Protein AF-0000000087010002 (afdb_homodimer)

Radius of gyration: 26.04 Å; Cα contacts (8 Å, |Δi|>4): 1643; chains: 2; bounding box: 54×81×67 Å

Solvent-accessible surface area (backbone atoms only — not comparable to full-atom values): 34051 Å² total; per-residue (Å²): 48,42,34,40,26,39,31,33,52,44,54,30,24,89,83,47,77,67,59,39,25,55,44,52,40,49,46,36,49,40,54,35,44,37,52,35,36,74,75,21,38,34,29,42,30,34,25,44,39,73,59,39,64,28,25,48,42,62,51,22,55,50,15,16,34,47,42,52,45,88,70,41,24,42,34,30,68,27,41,39,34,47,67,52,52,33,60,63,48,27,23,34,49,22,46,40,25,34,58,46,69,67,28,42,37,46,18,30,30,53,62,73,62,34,35,38,49,66,48,33,45,62,64,72,42,80,53,89,43,94,83,27,53,59,39,12,52,54,36,48,53,50,21,54,42,40,52,71,59,44,56,65,37,32,25,17,54,58,89,53,23,40,67,73,83,58,60,60,62,40,73,32,32,69,27,50,77,29,90,67,51,61,72,31,30,26,36,47,25,47,43,56,66,51,28,31,48,31,23,62,71,58,35,21,40,30,44,44,64,36,31,61,66,67,82,79,65,51,50,36,55,52,44,30,50,31,51,49,48,18,53,52,34,28,62,72,61,59,68,94,68,85,76,54,34,33,38,57,44,35,68,42,57,32,84,49,72,65,38,39,73,74,37,52,81,59,44,42,92,51,60,42,79,43,78,44,79,89,73,38,43,24,26,32,64,40,32,46,36,38,42,38,72,58,42,44,54,54,51,68,66,28,50,26,51,62,69,19,43,28,42,27,32,48,49,70,59,61,67,37,44,69,55,52,47,48,47,51,48,46,33,57,73,60,30,36,57,83,50,54,43,53,44,33,89,77,103,48,42,31,39,27,40,31,34,52,44,53,30,24,87,81,47,76,66,60,39,25,55,43,53,39,51,47,35,49,40,53,34,45,36,52,35,36,74,76,20,38,34,30,40,29,33,26,45,38,73,60,38,64,28,24,46,42,62,50,23,55,50,14,18,34,47,42,51,45,88,69,41,24,42,34,30,68,28,40,38,35,47,68,54,52,33,60,61,48,29,22,34,50,21,45,40,24,34,58,46,70,67,29,44,39,46,19,28,28,53,61,71,62,34,35,38,50,67,47,34,45,62,65,73,41,80,54,88,42,94,83,26,54,58,39,10,51,53,35,48,54,51,21,53,42,41,52,72,58,46,58,64,36,32,26,18,54,60,87,50,24,39,67,74,84,58,61,60,62,38,73,32,32,68,29,49,78,28,89,66,51,59,74,31,30,27,35,46,25,46,42,56,66,51,28,29,48,31,22,62,72,57,34,20,41,30,43,45,62,36,34,58,68,63,80,80,66,52,49,36,54,50,47,30,51,32,49,51,48,18,52,52,34,28,63,72,62,61,67,94,70,85,77,53,34,33,40,59,43,37,68,42,57,31,85,48,72,65,38,40,73,72,39,52,81,58,43,43,92,51,60,41,79,44,77,44,80,90,73,37,43,24,26,32,64,40,32,46,36,38,39,39,72,58,42,44,54,54,50,69,66,27,50,25,51,62,70,19,43,26,42,28,31,48,49,70,60,61,68,38,42,70,55,50,46,48,44,52,50,45,32,57,73,60,30,36,56,84,49,54,43,53,44,35,89,76,102

Secondary structure (DSSP, 8-state):
--EEEEEE----BSSSSSS-BHHHHHHHHHHHHHHHHHHT--EEEE---TTSSS---HHHHHHHHHHH-SS-EEEES-EEGGG--HHHHHHHHHHHHHHTTS-EEEEEES----SBTTGGGGGT---SSTTSHHHHHHHHHHHHHHHTT-EEEEBPPGGG-SS--S-TT-EEE-S---TTGGGGEEEEESSHHHHHHHHHHT-EEEE-SEES--SS--HHHHHHHHHHHHHHHHHHHT-SS---EEEEEEEEE--SHHHHHHHTTT--SSPEEEEETTTEEEEEPPEEEE-HHHHHHHHHT-HHHHH-SEEEEEE-GGG-HHHHHHHHHHHHHHTGGGGT---GGG-/--EEEEEE----BSSSSSS-BHHHHHHHHHHHHHHHHHHT--EEEE---TTSSS---HHHHHHHHHHH-SS-EEEES-EEGGG--HHHHHHHHHHHHHHTTS-EEEEEES----SBTTGGGGGT---SSTTSHHHHHHHHHHHHHHHTT-EEEEBPPGGG-SS--S-TT-EEE-S---TTGGGGEEEEESSHHHHHHHHHHT-EEEE-SEES--SS--HHHHHHHHHHHHHHHHHHHT-SS---EEEEEEEEE--SHHHHHHHTTT--SSPEEEEETTTEEEEEPPEEEE-HHHHHHHHHT-HHHHH-SEEEEEE-GGG-HHHHHHHHHHHHHHTGGGGT---GGG-

pLDDT: mean 92.77, std 10.1, range [43.34, 98.94]

Organism: NCBI:txid2722751

Sequence (694 aa):
MKRFGFLSFGHHSIDGRDGLDAGEVLRSSVELAQAADEIGVNGAYFRVHHFAPQGASPMPLMGAIVGATKHIEVGTGVIDMRYENPLQLAEEAAALDLLSQGRLALGVSRGSPEPALRGWEAFGYGAKTENGADMAREKFELFLAAIRGYAFAEANSLDQQYPQMYKPGTPLPIFPHSPGLEQRVWWGSGTRLSAEQAAKDGVNLMSSTLVSEADGSSLGELQAEQIRVYRQAWQEAGHDWEPRVSVSRSVFPIVTGEDREMFGLLASDSDQIGLLEGATKTTFGRTYAAEPDVLIEQLKADPAIAAADTLMLTIPNQLGTDINTRILDNFAKHVAPALGWQANAEIMKRFGFLSFGHHSIDGRDGLDAGEVLRSSVELAQAADEIGVNGAYFRVHHFAPQGASPMPLMGAIVGATKHIEVGTGVIDMRYENPLQ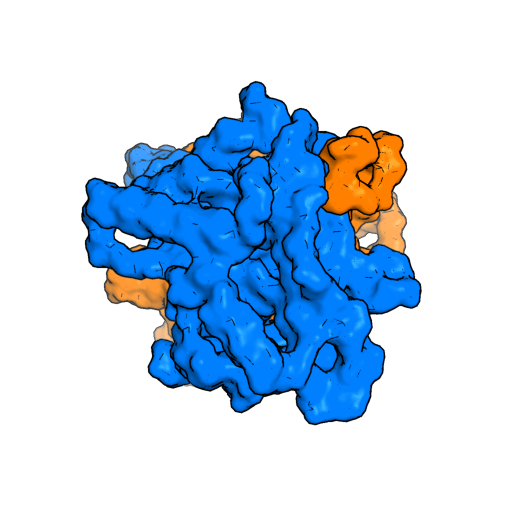LAEEAAALDLLSQGRLALGVSRGSPEPALRGWEAFGYGAKTENGADMAREKFELFLAAIRGYAFAEANSLDQQYPQMYKPGTPLPIFPHSPGLEQRVWWGSGTRLSAEQAAKDGVNLMSSTLVSEADGSSLGELQAEQIRVYRQAWQEAGHDWEPRVSVSRSVFPIVTGEDREMFGLLASDSDQIGLLEGATKTTFGRTYAAEPDVLIEQLKADPAIAAADTLMLTIPNQLGTDINTRILDNFAKHVAPALGWQANAEI

Foldseek 3Di:
DAAEAAEEFAAADPVCPAFHHNVQLLVLLLVLLALCLVLQHAAREYEAAPPHRTHHDCLVSLQSNLVRHQFHQYEYPAAALLQDQLQVVLQSLQVSCVSSVRSYQYEYENDFDHPDLSVSVVSVGDAPDRSRNVVSVVSVVVNLCQLVFFFDDFDDDQVPDVVRDDDGGHGHGDPDHHPPSQANYEYEDQELVVLLVCLLSNYAYEDDQKHLDDPPDAPLVRLLVSLVSNVVSNVVSPDPDDHFYEYEAAEFADDDPVSCVVCVPQFDDGWDWDAGDPGGIMTGHTHHYDHQVVVQVVLVPRNNSVSGPYYYHHDPSSVGSVVRSVRSSCCSPRHQVSSNYDGRVRD/DAAEAAEEFAAADPVCPPFHHNVQLLVLLLVLLALCLVLQHAEREYEAAPPHRTHHDCLVSLQSNLVRHQFHQYEYPAAALLQDQLQVVLQSLQVSCVSSVRSYQYEYENDFDHPDLSVSVVSVGDAPDRSRNVVSVVSVVVNLCQLVFFFDDFDDDQVPDVVRDDHGGHGHGDDDHHPPSQANYEYEDQELVVLLVCLLSNYAYEDDQKHLDDPPDAPLVRLLVSLVSNVVSNVVSPDPDDHFYEYEAAAFADDDPVSCVVCVPQFDDGWDWDAGDPGGIMTGHTHHYDHQVVVQVVQVPRNNSVSGPYYYHHDPSSVGSVVRSVRSSCCSPRHQVSSNYDGRVRD

InterPro domains:
  IPR011251 Luciferase-like domain [PF00296] (4-256)
  IPR036661 Luciferase-like domain superfamily [G3DSA:3.20.20.30] (3-345)
  IPR036661 Luciferase-like domain superfamily [SSF51679] (4-335)
  IPR050766 Bacterial Luciferase Oxidoreductase [PTHR30137] (2-343)

Structure (mmCIF, N/CA/C/O backbone):
data_AF-0000000087010002-model_v1
#
loop_
_entity.id
_entity.type
_entity.pdbx_description
1 polymer 'LLM class flavin-dependent oxidoreductase'
#
loop_
_atom_site.group_PDB
_atom_site.id
_atom_site.type_symbol
_atom_site.label_atom_id
_atom_site.label_alt_id
_atom_site.label_comp_id
_atom_site.label_asym_id
_atom_site.label_entity_id
_atom_site.label_seq_id
_atom_site.pdbx_PDB_ins_code
_atom_site.Cartn_x
_atom_site.Cartn_y
_atom_site.Cartn_z
_atom_site.occupancy
_atom_site.B_iso_or_equiv
_atom_site.auth_seq_id
_atom_site.auth_comp_id
_atom_site.auth_asym_id
_atom_site.auth_atom_id
_atom_site.pdbx_PDB_model_num
ATOM 1 N N . MET A 1 1 ? 10.266 -30.109 -1.727 1 83.12 1 MET A N 1
ATOM 2 C CA . MET A 1 1 ? 9.359 -29.031 -1.331 1 83.12 1 MET A CA 1
ATOM 3 C C . MET A 1 1 ? 9.461 -28.766 0.164 1 83.12 1 MET A C 1
ATOM 5 O O . MET A 1 1 ? 8.938 -29.516 0.98 1 83.12 1 MET A O 1
ATOM 9 N N . LYS A 1 2 ? 10.086 -27.766 0.595 1 89.75 2 LYS A N 1
ATOM 10 C CA . LYS A 1 2 ? 10.289 -27.453 2.008 1 89.75 2 LYS A CA 1
ATOM 11 C C . LYS A 1 2 ? 9.234 -26.484 2.523 1 89.75 2 LYS A C 1
ATOM 13 O O . LYS A 1 2 ? 8.977 -26.422 3.727 1 89.75 2 LYS A O 1
ATOM 18 N N . ARG A 1 3 ? 8.625 -25.812 1.59 1 97.38 3 ARG A N 1
ATOM 19 C CA . ARG A 1 3 ? 7.672 -24.766 1.946 1 97.38 3 ARG A CA 1
ATOM 20 C C . ARG A 1 3 ? 6.395 -24.891 1.12 1 97.38 3 ARG A C 1
ATOM 22 O O . ARG A 1 3 ? 6.438 -25.312 -0.037 1 97.38 3 ARG A O 1
ATOM 29 N N . PHE A 1 4 ? 5.27 -24.5 1.704 1 97.94 4 PHE A N 1
ATOM 30 C CA . PHE A 1 4 ? 4.09 -24.266 0.881 1 97.94 4 PHE A CA 1
ATOM 31 C C . PHE A 1 4 ? 3.33 -23.031 1.353 1 97.94 4 PHE A C 1
ATOM 33 O O . PHE A 1 4 ? 3.525 -22.562 2.477 1 97.94 4 PHE A O 1
ATOM 40 N N . GLY A 1 5 ? 2.609 -22.422 0.474 1 98.12 5 GLY A N 1
ATOM 41 C CA . GLY A 1 5 ? 1.726 -21.297 0.722 1 98.12 5 GLY A CA 1
ATOM 42 C C . GLY A 1 5 ? 0.471 -21.328 -0.131 1 98.12 5 GLY A C 1
ATOM 43 O O . GLY A 1 5 ? 0.245 -22.281 -0.883 1 98.12 5 GLY A O 1
ATOM 44 N N . PHE A 1 6 ? -0.382 -20.359 0.064 1 98.19 6 PHE A N 1
ATOM 45 C CA . PHE A 1 6 ? -1.559 -20.281 -0.794 1 98.19 6 PHE A CA 1
ATOM 46 C C . PHE A 1 6 ? -1.458 -19.094 -1.743 1 98.19 6 PHE A C 1
ATOM 48 O O . PHE A 1 6 ? -0.798 -18.109 -1.436 1 98.19 6 PHE A O 1
ATOM 55 N N . LEU A 1 7 ? -2.014 -19.266 -2.877 1 97.19 7 LEU A N 1
ATOM 56 C CA . LEU A 1 7 ? -2.143 -18.234 -3.895 1 97.19 7 LEU A CA 1
ATOM 57 C C . LEU A 1 7 ? -3.607 -17.906 -4.16 1 97.19 7 LEU A C 1
ATOM 59 O O . LEU A 1 7 ? -4.379 -18.781 -4.566 1 97.19 7 LEU A O 1
ATOM 63 N N . SER A 1 8 ? -3.969 -16.672 -3.871 1 96.56 8 SER A N 1
ATOM 64 C CA . SER A 1 8 ? -5.332 -16.188 -4.086 1 96.56 8 SER A CA 1
ATOM 65 C C . SER A 1 8 ? -5.406 -15.234 -5.273 1 96.56 8 SER A C 1
ATOM 67 O O . SER A 1 8 ? -4.598 -14.312 -5.383 1 96.56 8 SER A O 1
ATOM 69 N N . PHE A 1 9 ? -6.406 -15.461 -6.125 1 92.44 9 PHE A N 1
ATOM 70 C CA . PHE A 1 9 ? -6.582 -14.586 -7.281 1 92.44 9 PHE A CA 1
ATOM 71 C C . PHE A 1 9 ? -7.461 -13.391 -6.93 1 92.44 9 PHE A C 1
ATOM 73 O O . PHE A 1 9 ? -7.52 -12.414 -7.68 1 92.44 9 PHE A O 1
ATOM 80 N N . GLY A 1 10 ? -8.094 -13.461 -5.828 1 94.44 10 GLY A N 1
ATOM 81 C CA . GLY A 1 10 ? -8.883 -12.344 -5.344 1 94.44 10 GLY A CA 1
ATOM 82 C C . GLY A 1 10 ? -10.156 -12.125 -6.145 1 94.44 10 GLY A C 1
ATOM 83 O O . GLY A 1 10 ? -10.594 -10.984 -6.32 1 94.44 10 GLY A O 1
ATOM 84 N N . HIS A 1 11 ? -10.742 -13.203 -6.691 1 93.38 11 HIS A N 1
ATOM 85 C CA . HIS A 1 11 ? -12.016 -13.086 -7.395 1 93.38 11 HIS A CA 1
ATOM 86 C C . HIS A 1 11 ? -13.094 -12.5 -6.488 1 93.38 11 HIS A C 1
ATOM 88 O O . HIS A 1 11 ? -13.195 -12.875 -5.32 1 93.38 11 HIS A O 1
ATOM 94 N N . HIS A 1 12 ? -13.867 -11.516 -6.992 1 94 12 HIS A N 1
ATOM 95 C CA . HIS A 1 12 ? -14.984 -10.969 -6.234 1 94 12 HIS A CA 1
ATOM 96 C C . HIS A 1 12 ? -16.156 -10.625 -7.148 1 94 12 HIS A C 1
ATOM 98 O O . HIS A 1 12 ? -15.984 -10.461 -8.359 1 94 12 HIS A O 1
ATOM 104 N N . SER A 1 13 ? -17.312 -10.625 -6.543 1 91.5 13 SER A N 1
ATOM 105 C CA . SER A 1 13 ? -18.531 -10.266 -7.262 1 91.5 13 SER A CA 1
ATOM 106 C C . SER A 1 13 ? -18.656 -8.75 -7.402 1 91.5 13 SER A C 1
ATOM 108 O O . SER A 1 13 ? -18.344 -8.008 -6.473 1 91.5 13 SER A O 1
ATOM 110 N N . ILE A 1 14 ? -19.109 -8.281 -8.531 1 82.62 14 ILE A N 1
ATOM 111 C CA . ILE A 1 14 ? -19.266 -6.852 -8.766 1 82.62 14 ILE A CA 1
ATOM 112 C C . ILE A 1 14 ? -20.594 -6.383 -8.164 1 82.62 14 ILE A C 1
ATOM 114 O O . ILE A 1 14 ? -20.656 -5.309 -7.559 1 82.62 14 ILE A O 1
ATOM 118 N N . ASP A 1 15 ? -21.625 -7.168 -8.359 1 72.62 15 ASP A N 1
ATOM 119 C CA . ASP A 1 15 ? -22.953 -6.734 -7.934 1 72.62 15 ASP A CA 1
ATOM 120 C C . ASP A 1 15 ? -23.344 -7.387 -6.609 1 72.62 15 ASP A C 1
ATOM 122 O O . ASP A 1 15 ? -24.438 -7.133 -6.086 1 72.62 15 ASP A O 1
ATOM 126 N N . GLY A 1 16 ? -22.391 -8.023 -6.02 1 65.94 16 GLY A N 1
ATOM 127 C CA . GLY A 1 16 ? -22.625 -8.648 -4.73 1 65.94 16 GLY A CA 1
ATOM 128 C C . GLY A 1 16 ? -23.609 -9.805 -4.801 1 65.94 16 GLY A C 1
ATOM 129 O O . GLY A 1 16 ? -23.953 -10.398 -3.779 1 65.94 16 GLY A O 1
ATOM 130 N N . ARG A 1 17 ? -24.125 -10.148 -5.828 1 65.62 17 ARG A N 1
ATOM 131 C CA . ARG A 1 17 ? -25.203 -11.125 -5.891 1 65.62 17 ARG A CA 1
ATOM 132 C C . ARG A 1 17 ? -24.656 -12.547 -5.824 1 65.62 17 ARG A C 1
ATOM 134 O O . ARG A 1 17 ? -25.234 -13.414 -5.168 1 65.62 17 ARG A O 1
ATOM 141 N N . ASP A 1 18 ? -23.547 -12.68 -6.453 1 78.44 18 ASP A N 1
ATOM 142 C CA . ASP A 1 18 ? -23.031 -14.047 -6.496 1 78.44 18 ASP A CA 1
ATOM 143 C C . ASP A 1 18 ? -21.641 -14.141 -5.879 1 78.44 18 ASP A C 1
ATOM 145 O O . ASP A 1 18 ? -20.656 -13.797 -6.523 1 78.44 18 ASP A O 1
ATOM 149 N N . GLY A 1 19 ? -21.672 -14.484 -4.492 1 87.75 19 GLY A N 1
ATOM 150 C CA . GLY A 1 19 ? -20.406 -14.695 -3.822 1 87.75 19 GLY A CA 1
ATOM 151 C C . GLY A 1 19 ? -19.953 -13.5 -3.008 1 87.75 19 GLY A C 1
ATOM 152 O O . GLY A 1 19 ? -20.734 -12.586 -2.744 1 87.75 19 GLY A O 1
ATOM 153 N N . LEU A 1 20 ? -18.688 -13.492 -2.668 1 93.88 20 LEU A N 1
ATOM 154 C CA . LEU A 1 20 ? -18.109 -12.422 -1.854 1 93.88 20 LEU A CA 1
ATOM 155 C C . LEU A 1 20 ? -17.828 -11.188 -2.699 1 93.88 20 LEU A C 1
ATOM 157 O O . LEU A 1 20 ? -17.344 -11.297 -3.822 1 93.88 20 LEU A O 1
ATOM 161 N N . ASP A 1 21 ? -18.234 -10.008 -2.248 1 95.38 21 ASP A N 1
ATOM 162 C CA . ASP A 1 21 ? -17.875 -8.773 -2.928 1 95.38 21 ASP A CA 1
ATOM 163 C C . ASP A 1 21 ? -16.422 -8.391 -2.65 1 95.38 21 ASP A C 1
ATOM 165 O O . ASP A 1 21 ? -15.703 -9.117 -1.954 1 95.38 21 ASP A O 1
ATOM 169 N N . ALA A 1 22 ? -15.977 -7.301 -3.225 1 96.38 22 ALA A N 1
ATOM 170 C CA . ALA A 1 22 ? -14.562 -6.922 -3.156 1 96.38 22 ALA A CA 1
ATOM 171 C C . ALA A 1 22 ? -14.125 -6.711 -1.71 1 96.38 22 ALA A C 1
ATOM 173 O O . ALA A 1 22 ? -13.055 -7.172 -1.308 1 96.38 22 ALA A O 1
ATOM 174 N N . GLY A 1 23 ? -14.914 -5.945 -0.913 1 97 23 GLY A N 1
ATOM 175 C CA . GLY A 1 23 ? -14.594 -5.723 0.487 1 97 23 GLY A CA 1
ATOM 176 C C . GLY A 1 23 ? -14.5 -7.008 1.289 1 97 23 GLY A C 1
ATOM 177 O O . GLY A 1 23 ? -13.57 -7.188 2.08 1 97 23 GLY A O 1
ATOM 178 N N . GLU A 1 24 ? -15.43 -7.883 1.101 1 96.88 24 GLU A N 1
ATOM 179 C CA . GLU A 1 24 ? -15.438 -9.172 1.784 1 96.88 24 GLU A CA 1
ATOM 180 C C . GLU A 1 24 ? -14.219 -10.008 1.405 1 96.88 24 GLU A C 1
ATOM 182 O O . GLU A 1 24 ? -13.617 -10.664 2.258 1 96.88 24 GLU A O 1
ATOM 187 N N . VAL A 1 25 ? -13.891 -10 0.123 1 97.06 25 VAL A N 1
ATOM 188 C CA . VAL A 1 25 ? -12.742 -10.766 -0.347 1 97.06 25 VAL A CA 1
ATOM 189 C C . VAL A 1 25 ? -11.469 -10.242 0.313 1 97.06 25 VAL A C 1
ATOM 191 O O . VAL A 1 25 ? -10.625 -11.031 0.753 1 97.06 25 VAL A O 1
ATOM 194 N N . LEU A 1 26 ? -11.305 -8.969 0.374 1 98.12 26 LEU A N 1
ATOM 195 C CA . LEU A 1 26 ? -10.133 -8.375 1.004 1 98.12 26 LEU A CA 1
ATOM 196 C C . LEU A 1 26 ? -10.047 -8.766 2.475 1 98.12 26 LEU A C 1
ATOM 198 O O . LEU A 1 26 ? -9 -9.219 2.941 1 98.12 26 LEU A O 1
ATOM 202 N N . ARG A 1 27 ? -11.094 -8.633 3.191 1 98.12 27 ARG A N 1
ATOM 203 C CA . ARG A 1 27 ? -11.102 -8.961 4.613 1 98.12 27 ARG A CA 1
ATOM 204 C C . ARG A 1 27 ? -10.914 -10.461 4.828 1 98.12 27 ARG A C 1
ATOM 206 O O . ARG A 1 27 ? -10.203 -10.875 5.742 1 98.12 27 ARG A O 1
ATOM 213 N N . SER A 1 28 ? -11.547 -11.258 3.965 1 98.12 28 SER A N 1
ATOM 214 C CA . SER A 1 28 ? -11.375 -12.703 4.035 1 98.12 28 SER A CA 1
ATOM 215 C C . SER A 1 28 ? -9.922 -13.102 3.783 1 98.12 28 SER A C 1
ATOM 217 O O . SER A 1 28 ? -9.43 -14.07 4.355 1 98.12 28 SER A O 1
ATOM 219 N N . SER A 1 29 ? -9.266 -12.383 2.938 1 98.56 29 SER A N 1
ATOM 220 C CA . SER A 1 29 ? -7.859 -12.648 2.656 1 98.56 29 SER A CA 1
ATOM 221 C C . SER A 1 29 ? -7 -12.438 3.898 1 98.56 29 SER A C 1
ATOM 223 O O . SER A 1 29 ? -6.082 -13.211 4.164 1 98.56 29 SER A O 1
ATOM 225 N N . VAL A 1 30 ? -7.27 -11.383 4.629 1 98.69 30 VAL A N 1
ATOM 226 C CA . VAL A 1 30 ? -6.535 -11.117 5.863 1 98.69 30 VAL A CA 1
ATOM 227 C C . VAL A 1 30 ? -6.809 -12.227 6.879 1 98.69 30 VAL A C 1
ATOM 229 O O . VAL A 1 30 ? -5.883 -12.758 7.492 1 98.69 30 VAL A O 1
ATOM 232 N N . GLU A 1 31 ? -8.086 -12.617 7.035 1 98.69 31 GLU A N 1
ATOM 233 C CA . GLU A 1 31 ? -8.477 -13.672 7.965 1 98.69 31 GLU A CA 1
ATOM 234 C C . GLU A 1 31 ? -7.816 -15 7.602 1 98.69 31 GLU A C 1
ATOM 236 O O . GLU A 1 31 ? -7.352 -15.727 8.477 1 98.69 31 GLU A O 1
ATOM 241 N N . LEU A 1 32 ? -7.801 -15.258 6.324 1 98.81 32 LEU A N 1
ATOM 242 C CA . LEU A 1 32 ? -7.18 -16.5 5.867 1 98.81 32 LEU A CA 1
ATOM 243 C C . LEU A 1 32 ? -5.684 -16.5 6.164 1 98.81 32 LEU A C 1
ATOM 245 O O . LEU A 1 32 ? -5.125 -17.516 6.57 1 98.81 32 LEU A O 1
ATOM 249 N N . ALA A 1 33 ? -5.051 -15.391 5.914 1 98.81 33 ALA A N 1
ATOM 250 C CA . ALA A 1 33 ? -3.621 -15.289 6.199 1 98.81 33 ALA A CA 1
ATOM 251 C C . ALA A 1 33 ? -3.342 -15.5 7.684 1 98.81 33 ALA A C 1
ATOM 253 O O . ALA A 1 33 ? -2.346 -16.125 8.055 1 98.81 33 ALA A O 1
ATOM 254 N N . GLN A 1 34 ? -4.188 -14.961 8.562 1 98.5 34 GLN A N 1
ATOM 255 C CA . GLN A 1 34 ? -4.051 -15.172 10 1 98.5 34 GLN A CA 1
ATOM 256 C C . GLN A 1 34 ? -4.16 -16.656 10.352 1 98.5 34 GLN A C 1
ATOM 258 O O . GLN A 1 34 ? -3.344 -17.188 11.109 1 98.5 34 GLN A O 1
ATOM 263 N N . ALA A 1 35 ? -5.188 -17.281 9.797 1 98.69 35 ALA A N 1
ATOM 264 C CA . ALA A 1 35 ? -5.387 -18.703 10.047 1 98.69 35 ALA A CA 1
ATOM 265 C C . ALA A 1 35 ? -4.199 -19.516 9.531 1 98.69 35 ALA A C 1
ATOM 267 O O . ALA A 1 35 ? -3.727 -20.438 10.211 1 98.69 35 ALA A O 1
ATOM 268 N N . ALA A 1 36 ? -3.756 -19.172 8.344 1 98.81 36 ALA A N 1
ATOM 269 C CA . ALA A 1 36 ? -2.611 -19.859 7.746 1 98.81 36 ALA A CA 1
ATOM 270 C C . ALA A 1 36 ? -1.358 -19.672 8.602 1 98.81 36 ALA A C 1
ATOM 272 O O . ALA A 1 36 ? -0.583 -20.625 8.773 1 98.81 36 ALA A O 1
ATOM 273 N N . ASP A 1 37 ? -1.166 -18.516 9.07 1 98.38 37 ASP A N 1
ATOM 274 C CA . ASP A 1 37 ? -0.037 -18.219 9.945 1 98.38 37 ASP A CA 1
ATOM 275 C C . ASP A 1 37 ? -0.065 -19.109 11.188 1 98.38 37 ASP A C 1
ATOM 277 O O . ASP A 1 37 ? 0.969 -19.641 11.602 1 98.38 37 ASP A O 1
ATOM 281 N N . GLU A 1 38 ? -1.224 -19.312 11.781 1 97.62 38 GLU A N 1
ATOM 282 C CA . GLU A 1 38 ? -1.403 -20.141 12.969 1 97.62 38 GLU A CA 1
ATOM 283 C C . GLU A 1 38 ? -1.149 -21.625 12.664 1 97.62 38 GLU A C 1
ATOM 285 O O . GLU A 1 38 ? -0.605 -22.344 13.492 1 97.62 38 GLU A O 1
ATOM 290 N N . ILE A 1 39 ? -1.481 -22.047 11.445 1 98 39 ILE A N 1
ATOM 291 C CA . ILE A 1 39 ? -1.29 -23.422 11.016 1 98 39 ILE A CA 1
ATOM 292 C C . ILE A 1 39 ? 0.198 -23.703 10.797 1 98 39 ILE A C 1
ATOM 294 O O . ILE A 1 39 ? 0.651 -24.844 10.93 1 98 39 ILE A O 1
ATOM 298 N N . GLY A 1 40 ? 0.913 -22.656 10.453 1 98 40 GLY A N 1
ATOM 299 C CA . GLY A 1 40 ? 2.324 -22.781 10.133 1 98 40 GLY A CA 1
ATOM 300 C C . GLY A 1 40 ? 2.609 -22.703 8.648 1 98 40 GLY A C 1
ATOM 301 O O . GLY A 1 40 ? 3.721 -23 8.203 1 98 40 GLY A O 1
ATOM 302 N N . VAL A 1 41 ? 1.616 -22.344 7.848 1 98.56 41 VAL A N 1
ATOM 303 C CA . VAL A 1 41 ? 1.799 -22.172 6.41 1 98.56 41 VAL A CA 1
ATOM 304 C C . VAL A 1 41 ? 2.9 -21.156 6.141 1 98.56 41 VAL A C 1
ATOM 306 O O . VAL A 1 41 ? 3.014 -20.156 6.852 1 98.56 41 VAL A O 1
ATOM 309 N N . ASN A 1 42 ? 3.668 -21.359 5.129 1 98.5 42 ASN A N 1
ATOM 310 C CA . ASN A 1 42 ? 4.887 -20.594 4.938 1 98.5 42 ASN A CA 1
ATOM 311 C C . ASN A 1 42 ? 4.605 -19.266 4.223 1 98.5 42 ASN A C 1
ATOM 313 O O . ASN A 1 42 ? 5.332 -18.297 4.406 1 98.5 42 ASN A O 1
ATOM 317 N N . GLY A 1 43 ? 3.551 -19.234 3.408 1 98.44 43 GLY A N 1
ATOM 318 C CA . GLY A 1 43 ? 3.412 -18.016 2.631 1 98.44 43 GLY A CA 1
ATOM 319 C C . GLY A 1 43 ? 1.98 -17.734 2.219 1 98.44 43 GLY A C 1
ATOM 320 O O . GLY A 1 43 ? 1.209 -18.656 1.953 1 98.44 43 GLY A O 1
ATOM 321 N N . ALA A 1 44 ? 1.594 -16.5 2.154 1 98.81 44 ALA A N 1
ATOM 322 C CA . ALA A 1 44 ? 0.364 -15.961 1.575 1 98.81 44 ALA A CA 1
ATOM 323 C C . ALA A 1 44 ? 0.659 -15.133 0.33 1 98.81 44 ALA A C 1
ATOM 325 O O . ALA A 1 44 ? 1.34 -14.102 0.407 1 98.81 44 ALA A O 1
ATOM 326 N N . TYR A 1 45 ? 0.157 -15.57 -0.793 1 98.5 45 TYR A N 1
ATOM 327 C CA . TYR A 1 45 ? 0.477 -14.93 -2.062 1 98.5 45 TYR A CA 1
ATOM 328 C C . TYR A 1 45 ? -0.79 -14.461 -2.773 1 98.5 45 TYR A C 1
ATOM 330 O O . TYR A 1 45 ? -1.825 -15.133 -2.705 1 98.5 45 TYR A O 1
ATOM 338 N N . PHE A 1 46 ? -0.635 -13.328 -3.502 1 98.12 46 PHE A N 1
ATOM 339 C CA . PHE A 1 46 ? -1.799 -12.727 -4.141 1 98.12 46 PHE A CA 1
ATOM 340 C C . PHE A 1 46 ? -1.492 -12.359 -5.586 1 98.12 46 PHE A C 1
ATOM 342 O O . PHE A 1 46 ? -0.469 -11.734 -5.871 1 98.12 46 PHE A O 1
ATOM 349 N N . ARG A 1 47 ? -2.391 -12.766 -6.434 1 95.25 47 ARG A N 1
ATOM 350 C CA . ARG A 1 47 ? -2.285 -12.398 -7.84 1 95.25 47 ARG A CA 1
ATOM 351 C C . ARG A 1 47 ? -2.779 -10.977 -8.078 1 95.25 47 ARG A C 1
ATOM 353 O O . ARG A 1 47 ? -3.654 -10.492 -7.359 1 95.25 47 ARG A O 1
ATOM 360 N N . VAL A 1 48 ? -2.248 -10.328 -9.062 1 95.62 48 VAL A N 1
ATOM 361 C CA . VAL A 1 48 ? -2.629 -8.961 -9.391 1 95.62 48 VAL A CA 1
ATOM 362 C C . VAL A 1 48 ? -3.135 -8.898 -10.836 1 95.62 48 VAL A C 1
ATOM 364 O O . VAL A 1 48 ? -2.406 -9.242 -11.766 1 95.62 48 VAL A O 1
ATOM 367 N N . HIS A 1 49 ? -4.375 -8.516 -11.008 1 94.06 49 HIS A N 1
ATOM 368 C CA . HIS A 1 49 ? -4.996 -8.352 -12.32 1 94.06 49 HIS A CA 1
ATOM 369 C C . HIS A 1 49 ? -5.801 -7.059 -12.391 1 94.06 49 HIS A C 1
ATOM 371 O O . HIS A 1 49 ? -6.762 -6.875 -11.641 1 94.06 49 HIS A O 1
ATOM 377 N N . HIS A 1 50 ? -5.441 -6.199 -13.328 1 96.12 50 HIS A N 1
ATOM 378 C CA . HIS A 1 50 ? -6.152 -4.938 -13.508 1 96.12 50 HIS A CA 1
ATOM 379 C C . HIS A 1 50 ? -7.363 -5.113 -14.422 1 96.12 50 HIS A C 1
ATOM 381 O O . HIS A 1 50 ? -7.41 -6.051 -15.227 1 96.12 50 HIS A O 1
ATOM 387 N N . PHE A 1 51 ? -8.344 -4.305 -14.258 1 96.31 51 PHE A N 1
ATOM 388 C CA . PHE A 1 51 ? -9.531 -4.195 -15.102 1 96.31 51 PHE A CA 1
ATOM 389 C C . PHE A 1 51 ? -10.328 -5.496 -15.086 1 96.31 51 PHE A C 1
ATOM 391 O O . PHE A 1 51 ? -10.953 -5.859 -16.078 1 96.31 51 PHE A O 1
ATOM 398 N N . ALA A 1 52 ? -10.219 -6.266 -14.047 1 93.56 52 ALA A N 1
ATOM 399 C CA . ALA A 1 52 ? -10.992 -7.469 -13.766 1 93.56 52 ALA A CA 1
ATOM 400 C C . ALA A 1 52 ? -11.414 -7.523 -12.297 1 93.56 52 ALA A C 1
ATOM 402 O O . ALA A 1 52 ? -10.758 -6.926 -11.438 1 93.56 52 ALA A O 1
ATOM 403 N N . PRO A 1 53 ? -12.539 -8.18 -12.016 1 93.62 53 PRO A N 1
ATOM 404 C CA . PRO A 1 53 ? -12.969 -8.32 -10.625 1 93.62 53 PRO A CA 1
ATOM 405 C C . PRO A 1 53 ? -12.117 -9.32 -9.844 1 93.62 53 PRO A C 1
ATOM 407 O O . PRO A 1 53 ? -12.625 -10.344 -9.391 1 93.62 53 PRO A O 1
ATOM 410 N N . GLN A 1 54 ? -10.852 -8.992 -9.703 1 94.31 54 GLN A N 1
ATOM 411 C CA . GLN A 1 54 ? -9.797 -9.727 -9.008 1 94.31 54 GLN A CA 1
ATOM 412 C C . GLN A 1 54 ? -8.922 -8.789 -8.188 1 94.31 54 GLN A C 1
ATOM 414 O O . GLN A 1 54 ? -9.281 -7.633 -7.961 1 94.31 54 GLN A O 1
ATOM 419 N N . GLY A 1 55 ? -7.926 -9.328 -7.598 1 94.5 55 GLY A N 1
ATOM 420 C CA . GLY A 1 55 ? -6.98 -8.477 -6.895 1 94.5 55 GLY A CA 1
ATOM 421 C C . GLY A 1 55 ? -6.18 -7.578 -7.82 1 94.5 55 GLY A C 1
ATOM 422 O O . GLY A 1 55 ? -5.641 -8.047 -8.828 1 94.5 55 GLY A O 1
ATOM 423 N N . ALA A 1 56 ? -6.113 -6.234 -7.488 1 93.69 56 ALA A N 1
ATOM 424 C CA . ALA A 1 56 ? -5.422 -5.324 -8.398 1 93.69 56 ALA A CA 1
ATOM 425 C C . ALA A 1 56 ? -4.41 -4.461 -7.648 1 93.69 56 ALA A C 1
ATOM 427 O O . ALA A 1 56 ? -3.535 -3.844 -8.258 1 93.69 56 ALA A O 1
ATOM 428 N N . SER A 1 57 ? -4.508 -4.348 -6.352 1 93.44 57 SER A N 1
ATOM 429 C CA . SER A 1 57 ? -3.68 -3.484 -5.516 1 93.44 57 SER A CA 1
ATOM 430 C C . SER A 1 57 ? -3.168 -4.23 -4.289 1 93.44 57 SER A C 1
ATOM 432 O O . SER A 1 57 ? -3.744 -4.121 -3.203 1 93.44 57 SER A O 1
ATOM 434 N N . PRO A 1 58 ? -2.041 -4.762 -4.398 1 97.94 58 PRO A N 1
ATOM 435 C CA . PRO A 1 58 ? -1.641 -5.719 -3.367 1 97.94 58 PRO A CA 1
ATOM 436 C C . PRO A 1 58 ? -1.086 -5.043 -2.115 1 97.94 58 PRO A C 1
ATOM 438 O O . PRO A 1 58 ? -1.112 -5.629 -1.029 1 97.94 58 PRO A O 1
ATOM 441 N N . MET A 1 59 ? -0.589 -3.795 -2.186 1 98.62 59 MET A N 1
ATOM 442 C CA . MET A 1 59 ? 0.206 -3.207 -1.111 1 98.62 59 MET A CA 1
ATOM 443 C C . MET A 1 59 ? -0.651 -2.957 0.125 1 98.62 59 MET A C 1
ATOM 445 O O . MET A 1 59 ? -0.265 -3.322 1.237 1 98.62 59 MET A O 1
ATOM 449 N N . PRO A 1 60 ? -1.89 -2.359 -0.016 1 98.62 60 PRO A N 1
ATOM 450 C CA . PRO A 1 60 ? -2.725 -2.219 1.179 1 98.62 60 PRO A CA 1
ATOM 451 C C . PRO A 1 60 ? -3.055 -3.561 1.829 1 98.62 60 PRO A C 1
ATOM 453 O O . PRO A 1 60 ? -2.984 -3.691 3.055 1 98.62 60 PRO A O 1
ATOM 456 N N . LEU A 1 61 ? -3.391 -4.527 1.027 1 98.81 61 LEU A N 1
ATOM 457 C CA . LEU A 1 61 ? -3.746 -5.844 1.544 1 98.81 61 LEU A CA 1
ATOM 458 C C . LEU A 1 61 ? -2.559 -6.492 2.248 1 98.81 61 LEU A C 1
ATOM 460 O O . LEU A 1 61 ? -2.693 -6.996 3.363 1 98.81 61 LEU A O 1
ATOM 464 N N . MET A 1 62 ? -1.431 -6.473 1.572 1 98.94 62 MET A N 1
ATOM 465 C CA . MET A 1 62 ? -0.245 -7.082 2.166 1 98.94 62 MET A CA 1
ATOM 466 C C . MET A 1 62 ? 0.153 -6.363 3.449 1 98.94 62 MET A C 1
ATOM 468 O O . MET A 1 62 ? 0.583 -7 4.414 1 98.94 62 MET A O 1
ATOM 472 N N . GLY A 1 63 ? -0.001 -5.008 3.461 1 98.81 63 GLY A N 1
ATOM 473 C CA . GLY A 1 63 ? 0.2 -4.285 4.707 1 98.81 63 GLY A CA 1
ATOM 474 C C . GLY A 1 63 ? -0.694 -4.777 5.832 1 98.81 63 GLY A C 1
ATOM 475 O O . GLY A 1 63 ? -0.224 -5.023 6.941 1 98.81 63 GLY A O 1
ATOM 476 N N . ALA A 1 64 ? -1.941 -4.93 5.531 1 98.88 64 ALA A N 1
ATOM 477 C CA . ALA A 1 64 ? -2.906 -5.387 6.531 1 98.88 64 ALA A CA 1
ATOM 478 C C . ALA A 1 64 ? -2.537 -6.77 7.059 1 98.88 64 ALA A C 1
ATOM 480 O O . ALA A 1 64 ? -2.654 -7.031 8.258 1 98.88 64 ALA A O 1
ATOM 481 N N . ILE A 1 65 ? -2.098 -7.633 6.188 1 98.88 65 ILE A N 1
ATOM 482 C CA . ILE A 1 65 ? -1.711 -8.984 6.578 1 98.88 65 ILE A CA 1
ATOM 483 C C . ILE A 1 65 ? -0.469 -8.938 7.465 1 98.88 65 ILE A C 1
ATOM 485 O O . ILE A 1 65 ? -0.387 -9.641 8.469 1 98.88 65 ILE A O 1
ATOM 489 N N . VAL A 1 66 ? 0.491 -8.086 7.098 1 98.62 66 VAL A N 1
ATOM 490 C CA . VAL A 1 66 ? 1.688 -7.926 7.918 1 98.62 66 VAL A CA 1
ATOM 491 C C . VAL A 1 66 ? 1.297 -7.457 9.32 1 98.62 66 VAL A C 1
ATOM 493 O O . VAL A 1 66 ? 1.815 -7.965 10.312 1 98.62 66 VAL A O 1
ATOM 496 N N . GLY A 1 67 ? 0.339 -6.531 9.422 1 97.88 67 GLY A N 1
ATOM 497 C CA . GLY A 1 67 ? -0.122 -6.031 10.711 1 97.88 67 GLY A CA 1
ATOM 498 C C . GLY A 1 67 ? -0.866 -7.07 11.523 1 97.88 67 GLY A C 1
ATOM 499 O O . GLY A 1 67 ? -0.9 -6.996 12.75 1 97.88 67 GLY A O 1
ATOM 500 N N . ALA A 1 68 ? -1.366 -8.133 10.836 1 98 68 ALA A N 1
ATOM 501 C CA . ALA A 1 68 ? -2.281 -9.07 11.484 1 98 68 ALA A CA 1
ATOM 502 C C . ALA A 1 68 ? -1.61 -10.422 11.719 1 98 68 ALA A C 1
ATOM 504 O O . ALA A 1 68 ? -2.229 -11.344 12.258 1 98 68 ALA A O 1
ATOM 505 N N . THR A 1 69 ? -0.351 -10.617 11.227 1 97.94 69 THR A N 1
ATOM 506 C CA . THR A 1 69 ? 0.314 -11.906 11.312 1 97.94 69 THR A CA 1
ATOM 507 C C . THR A 1 69 ? 1.717 -11.758 11.898 1 97.94 69 THR A C 1
ATOM 509 O O . THR A 1 69 ? 2.197 -10.641 12.094 1 97.94 69 THR A O 1
ATOM 512 N N . LYS A 1 70 ? 2.387 -12.883 12.141 1 96.06 70 LYS A N 1
ATOM 513 C CA . LYS A 1 70 ? 3.662 -12.828 12.844 1 96.06 70 LYS A CA 1
ATOM 514 C C . LYS A 1 70 ? 4.777 -13.477 12.023 1 96.06 70 LYS A C 1
ATOM 516 O O . LYS A 1 70 ? 5.918 -13.008 12.047 1 96.06 70 LYS A O 1
ATOM 521 N N . HIS A 1 71 ? 4.453 -14.578 11.281 1 97.19 71 HIS A N 1
ATOM 522 C CA . HIS A 1 71 ? 5.535 -15.383 10.719 1 97.19 71 HIS A CA 1
ATOM 523 C C . HIS A 1 71 ? 5.379 -15.539 9.211 1 97.19 71 HIS A C 1
ATOM 525 O O . HIS A 1 71 ? 6.371 -15.625 8.484 1 97.19 71 HIS A O 1
ATOM 531 N N . ILE A 1 72 ? 4.164 -15.617 8.727 1 98.31 72 ILE A N 1
ATOM 532 C CA . ILE A 1 72 ? 3.863 -16.016 7.352 1 98.31 72 ILE A CA 1
ATOM 533 C C . ILE A 1 72 ? 4.496 -15.016 6.383 1 98.31 72 ILE A C 1
ATOM 535 O O . ILE A 1 72 ? 4.48 -13.805 6.625 1 98.31 72 ILE A O 1
ATOM 539 N N . GLU A 1 73 ? 5.203 -15.516 5.422 1 98.25 73 GLU A N 1
ATOM 540 C CA . GLU A 1 73 ? 5.672 -14.695 4.309 1 98.25 73 GLU A CA 1
ATOM 541 C C . GLU A 1 73 ? 4.504 -14.117 3.514 1 98.25 73 GLU A C 1
ATOM 543 O O . GLU A 1 73 ? 3.504 -14.805 3.285 1 98.25 73 GLU A O 1
ATOM 548 N N . VAL A 1 74 ? 4.617 -12.852 3.146 1 98.62 74 VAL A N 1
ATOM 549 C CA . VAL A 1 74 ? 3.564 -12.188 2.387 1 98.62 74 VAL A CA 1
ATOM 550 C C . VAL A 1 74 ? 4.102 -11.766 1.021 1 98.62 74 VAL A C 1
ATOM 552 O O . VAL A 1 74 ? 5.148 -11.125 0.93 1 98.62 74 VAL A O 1
ATOM 555 N N . GLY A 1 75 ? 3.361 -12.164 -0.029 1 98.5 75 GLY A N 1
ATOM 556 C CA . GLY A 1 75 ? 3.938 -11.875 -1.333 1 98.5 75 GLY A CA 1
ATOM 557 C C . GLY A 1 75 ? 2.902 -11.812 -2.439 1 98.5 75 GLY A C 1
ATOM 558 O O . GLY A 1 75 ? 1.702 -11.75 -2.172 1 98.5 75 GLY A O 1
ATOM 559 N N . THR A 1 76 ? 3.422 -11.609 -3.656 1 98.5 76 THR A N 1
ATOM 560 C CA . THR A 1 76 ? 2.588 -11.508 -4.848 1 98.5 76 THR A CA 1
ATOM 561 C C . THR A 1 76 ? 2.988 -12.57 -5.875 1 98.5 76 THR A C 1
ATOM 563 O O . THR A 1 76 ? 4.16 -12.938 -5.969 1 98.5 76 THR A O 1
ATOM 566 N N . GLY A 1 77 ? 2.084 -13.125 -6.613 1 95.88 77 GLY A N 1
ATOM 567 C CA . GLY A 1 77 ? 2.271 -14.023 -7.742 1 95.88 77 GLY A CA 1
ATOM 568 C C . GLY A 1 77 ? 1.408 -13.664 -8.938 1 95.88 77 GLY A C 1
ATOM 569 O O . GLY A 1 77 ? 0.512 -14.43 -9.312 1 95.88 77 GLY A O 1
ATOM 570 N N . VAL A 1 78 ? 1.583 -12.484 -9.484 1 96 78 VAL A N 1
ATOM 571 C CA . VAL A 1 78 ? 2.674 -11.516 -9.586 1 96 78 VAL A CA 1
ATOM 572 C C . VAL A 1 78 ? 2.107 -10.125 -9.875 1 96 78 VAL A C 1
ATOM 574 O O . VAL A 1 78 ? 0.973 -10 -10.336 1 96 78 VAL A O 1
ATOM 577 N N . ILE A 1 79 ? 2.859 -9.109 -9.586 1 97.88 79 ILE A N 1
ATOM 578 C CA . ILE A 1 79 ? 2.594 -7.734 -10 1 97.88 79 ILE A CA 1
ATOM 579 C C . ILE A 1 79 ? 2.99 -7.559 -11.469 1 97.88 79 ILE A C 1
ATOM 581 O O . ILE A 1 79 ? 4.078 -7.973 -11.875 1 97.88 79 ILE A O 1
ATOM 585 N N . ASP A 1 80 ? 2.104 -6.996 -12.289 1 97 80 ASP A N 1
ATOM 586 C CA . ASP A 1 80 ? 2.334 -6.664 -13.688 1 97 80 ASP A CA 1
ATOM 587 C C . ASP A 1 80 ? 3.139 -5.375 -13.82 1 97 80 ASP A C 1
ATOM 589 O O . ASP A 1 80 ? 2.604 -4.281 -13.625 1 97 80 ASP A O 1
ATOM 593 N N . MET A 1 81 ? 4.379 -5.5 -14.273 1 98.19 81 MET A N 1
ATOM 594 C CA . MET A 1 81 ? 5.281 -4.352 -14.305 1 98.19 81 MET A CA 1
ATOM 595 C C . MET A 1 81 ? 4.824 -3.33 -15.344 1 98.19 81 MET A C 1
ATOM 597 O O . MET A 1 81 ? 5.223 -2.166 -15.289 1 98.19 81 MET A O 1
ATOM 601 N N . ARG A 1 82 ? 3.965 -3.742 -16.281 1 97.62 82 ARG A N 1
ATOM 602 C CA . ARG A 1 82 ? 3.473 -2.816 -17.297 1 97.62 82 ARG A CA 1
ATOM 603 C C . ARG A 1 82 ? 2.621 -1.718 -16.672 1 97.62 82 ARG A C 1
ATOM 605 O O . ARG A 1 82 ? 2.51 -0.62 -17.219 1 97.62 82 ARG A O 1
ATOM 612 N N . TYR A 1 83 ? 2.1 -1.99 -15.477 1 97.81 83 TYR A N 1
ATOM 613 C CA . TYR A 1 83 ? 1.173 -1.058 -14.844 1 97.81 83 TYR A CA 1
ATOM 614 C C . TYR A 1 83 ? 1.858 -0.279 -13.727 1 97.81 83 TYR A C 1
ATOM 616 O O . TYR A 1 83 ? 1.282 0.66 -13.172 1 97.81 83 TYR A O 1
ATOM 624 N N . GLU A 1 84 ? 3.105 -0.595 -13.422 1 97.75 84 GLU A N 1
ATOM 625 C CA . GLU A 1 84 ? 3.711 -0.076 -12.195 1 97.75 84 GLU A CA 1
ATOM 626 C C . GLU A 1 84 ? 4.637 1.1 -12.492 1 97.75 84 GLU A C 1
ATOM 628 O O . GLU A 1 84 ? 5.281 1.137 -13.547 1 97.75 84 GLU A O 1
ATOM 633 N N . ASN A 1 85 ? 4.629 2.113 -11.625 1 98.06 85 ASN A N 1
ATOM 634 C CA . ASN A 1 85 ? 5.773 3.016 -11.531 1 98.06 85 ASN A CA 1
ATOM 635 C C . ASN A 1 85 ? 6.922 2.381 -10.75 1 98.06 85 ASN A C 1
ATOM 637 O O . ASN A 1 85 ? 6.766 2.02 -9.586 1 98.06 85 ASN A O 1
ATOM 641 N N . PRO A 1 86 ? 8.023 2.225 -11.391 1 98.38 86 PRO A N 1
ATOM 642 C CA . PRO A 1 86 ? 9.094 1.445 -10.758 1 98.38 86 PRO A CA 1
ATOM 643 C C . PRO A 1 86 ? 9.609 2.082 -9.477 1 98.38 86 PRO A C 1
ATOM 645 O O . PRO A 1 86 ? 9.953 1.373 -8.523 1 98.38 86 PRO A O 1
ATOM 648 N N . LEU A 1 87 ? 9.711 3.408 -9.375 1 98.62 87 LEU A N 1
ATOM 649 C CA . LEU A 1 87 ? 10.203 4.051 -8.164 1 98.62 87 LEU A CA 1
ATOM 650 C C . LEU A 1 87 ? 9.156 4.012 -7.059 1 98.62 87 LEU A C 1
ATOM 652 O O . LEU A 1 87 ? 9.492 3.828 -5.887 1 98.62 87 LEU A O 1
ATOM 656 N N . GLN A 1 88 ? 7.883 4.223 -7.402 1 98.31 88 GLN A N 1
ATOM 657 C CA . GLN A 1 88 ? 6.816 4.07 -6.422 1 98.31 88 GLN A CA 1
ATOM 658 C C . GLN A 1 88 ? 6.785 2.652 -5.859 1 98.31 88 GLN A C 1
ATOM 660 O O . GLN A 1 88 ? 6.664 2.463 -4.648 1 98.31 88 GLN A O 1
ATOM 665 N N . LEU A 1 89 ? 6.902 1.708 -6.773 1 98.69 89 LEU A N 1
ATOM 666 C CA . LEU A 1 89 ? 6.934 0.317 -6.336 1 98.69 89 LEU A CA 1
ATOM 667 C C . LEU A 1 89 ? 8.117 0.065 -5.41 1 98.69 89 LEU A C 1
ATOM 669 O O . LEU A 1 89 ? 8 -0.664 -4.422 1 98.69 89 LEU A O 1
ATOM 673 N N . ALA A 1 90 ? 9.242 0.645 -5.719 1 98.81 90 ALA A N 1
ATOM 674 C CA . ALA A 1 90 ? 10.438 0.467 -4.906 1 98.81 90 ALA A CA 1
ATOM 675 C C . ALA A 1 90 ? 10.227 1.01 -3.496 1 98.81 90 ALA A C 1
ATOM 677 O O . ALA A 1 90 ? 10.594 0.361 -2.514 1 98.81 90 ALA A O 1
ATOM 678 N N . GLU A 1 91 ? 9.656 2.199 -3.354 1 98.62 91 GLU A N 1
ATOM 679 C CA . GLU A 1 91 ? 9.391 2.781 -2.041 1 98.62 91 GLU A CA 1
ATOM 680 C C . GLU A 1 91 ? 8.43 1.913 -1.24 1 98.62 91 GLU A C 1
ATOM 682 O O . GLU A 1 91 ? 8.648 1.662 -0.053 1 98.62 91 GLU A O 1
ATOM 687 N N . GLU A 1 92 ? 7.414 1.454 -1.891 1 98.69 92 GLU A N 1
ATOM 688 C CA . GLU A 1 92 ? 6.406 0.641 -1.215 1 98.69 92 GLU A CA 1
ATOM 689 C C . GLU A 1 92 ? 6.98 -0.707 -0.787 1 98.69 92 GLU A C 1
ATOM 691 O O . GLU A 1 92 ? 6.715 -1.177 0.321 1 98.69 92 GLU A O 1
ATOM 696 N N . ALA A 1 93 ? 7.715 -1.294 -1.713 1 98.88 93 ALA A N 1
ATOM 697 C CA . ALA A 1 93 ? 8.328 -2.588 -1.41 1 98.88 93 ALA A CA 1
ATOM 698 C C . ALA A 1 93 ? 9.281 -2.479 -0.226 1 98.88 93 ALA A C 1
ATOM 700 O O . ALA A 1 93 ? 9.289 -3.342 0.655 1 98.88 93 ALA A O 1
ATOM 701 N N . ALA A 1 94 ? 10.086 -1.443 -0.219 1 98.75 94 ALA A N 1
ATOM 702 C CA . ALA A 1 94 ? 11.031 -1.246 0.874 1 98.75 94 ALA A CA 1
ATOM 703 C C . ALA A 1 94 ? 10.305 -1.046 2.201 1 98.75 94 ALA A C 1
ATOM 705 O O . ALA A 1 94 ? 10.68 -1.637 3.217 1 98.75 94 ALA A O 1
ATOM 706 N N . ALA A 1 95 ? 9.289 -0.232 2.191 1 98.62 95 ALA A N 1
ATOM 707 C CA . ALA A 1 95 ? 8.508 -0.002 3.404 1 98.62 95 ALA A CA 1
ATOM 708 C C . ALA A 1 95 ? 7.883 -1.3 3.91 1 98.62 95 ALA A C 1
ATOM 710 O O . ALA A 1 95 ? 7.941 -1.602 5.105 1 98.62 95 ALA A O 1
ATOM 711 N N . LEU A 1 96 ? 7.281 -2.057 3.002 1 98.75 96 LEU A N 1
ATOM 712 C CA . LEU A 1 96 ? 6.617 -3.299 3.385 1 98.75 96 LEU A CA 1
ATOM 713 C C . LEU A 1 96 ? 7.625 -4.316 3.906 1 98.75 96 LEU A C 1
ATOM 715 O O . LEU A 1 96 ? 7.348 -5.035 4.867 1 98.75 96 LEU A O 1
ATOM 719 N N . ASP A 1 97 ? 8.766 -4.391 3.256 1 98.75 97 ASP A N 1
ATOM 720 C CA . ASP A 1 97 ? 9.82 -5.312 3.684 1 98.75 97 ASP A CA 1
ATOM 721 C C . ASP A 1 97 ? 10.305 -4.973 5.09 1 98.75 97 ASP A C 1
ATOM 723 O O . ASP A 1 97 ? 10.492 -5.867 5.918 1 98.75 97 ASP A O 1
ATOM 727 N N . LEU A 1 98 ? 10.516 -3.715 5.344 1 98.12 98 LEU A N 1
ATOM 728 C CA . LEU A 1 98 ? 10.945 -3.264 6.664 1 98.12 98 LEU A CA 1
ATOM 729 C C . LEU A 1 98 ? 9.859 -3.52 7.703 1 98.12 98 LEU A C 1
ATOM 731 O O . LEU A 1 98 ? 10.148 -4.012 8.797 1 98.12 98 LEU A O 1
ATOM 735 N N . LEU A 1 99 ? 8.609 -3.205 7.336 1 97.75 99 LEU A N 1
ATOM 736 C CA . LEU A 1 99 ? 7.469 -3.4 8.219 1 97.75 99 LEU A CA 1
ATOM 737 C C . LEU A 1 99 ? 7.332 -4.867 8.617 1 97.75 99 LEU A C 1
ATOM 739 O O . LEU A 1 99 ? 7.012 -5.176 9.773 1 97.75 99 LEU A O 1
ATOM 743 N N . SER A 1 100 ? 7.555 -5.754 7.668 1 97.75 100 SER A N 1
ATOM 744 C CA . SER A 1 100 ? 7.363 -7.184 7.871 1 97.75 100 SER A CA 1
ATOM 745 C C . SER A 1 100 ? 8.617 -7.836 8.445 1 97.75 100 SER A C 1
ATOM 747 O O . SER A 1 100 ? 8.625 -9.031 8.742 1 97.75 100 SER A O 1
ATOM 749 N N . GLN A 1 101 ? 9.664 -7.02 8.578 1 97.31 101 GLN A N 1
ATOM 750 C CA . GLN A 1 101 ? 10.953 -7.496 9.07 1 97.31 101 GLN A CA 1
ATOM 751 C C . GLN A 1 101 ? 11.484 -8.633 8.211 1 97.31 101 GLN A C 1
ATOM 753 O O . GLN A 1 101 ? 11.922 -9.664 8.727 1 97.31 101 GLN A O 1
ATOM 758 N N . GLY A 1 102 ? 11.305 -8.453 6.875 1 97.5 102 GLY A N 1
ATOM 759 C CA . GLY A 1 102 ? 11.945 -9.352 5.93 1 97.5 102 GLY A CA 1
ATOM 760 C C . GLY A 1 102 ? 11.062 -10.516 5.516 1 97.5 102 GLY A C 1
ATOM 761 O O . GLY A 1 102 ? 11.555 -11.523 5.02 1 97.5 102 GLY A O 1
ATOM 762 N N . ARG A 1 103 ? 9.766 -10.469 5.664 1 97.25 103 ARG A N 1
ATOM 763 C CA . ARG A 1 103 ? 8.859 -11.555 5.305 1 97.25 103 ARG A CA 1
ATOM 764 C C . ARG A 1 103 ? 8.273 -11.336 3.914 1 97.25 103 ARG A C 1
ATOM 766 O O . ARG A 1 103 ? 7.297 -11.992 3.541 1 97.25 103 ARG A O 1
ATOM 773 N N . LEU A 1 104 ? 8.82 -10.422 3.182 1 98.5 104 LEU A N 1
ATOM 774 C CA . LEU A 1 104 ? 8.258 -10.094 1.875 1 98.5 104 LEU A CA 1
ATOM 775 C C . LEU A 1 104 ? 8.75 -11.078 0.814 1 98.5 104 LEU A C 1
ATOM 777 O O . LEU A 1 104 ? 9.922 -11.461 0.81 1 98.5 104 LEU A O 1
ATOM 781 N N . ALA A 1 105 ? 7.887 -11.547 -0.069 1 98.62 105 ALA A N 1
ATOM 782 C CA . ALA A 1 105 ? 8.188 -12.242 -1.319 1 98.62 105 ALA A CA 1
ATOM 783 C C . ALA A 1 105 ? 7.527 -11.547 -2.506 1 98.62 105 ALA A C 1
ATOM 785 O O . ALA A 1 105 ? 6.453 -11.953 -2.955 1 98.62 105 ALA A O 1
ATOM 786 N N . LEU A 1 106 ? 8.188 -10.578 -3.016 1 98.81 106 LEU A N 1
ATOM 787 C CA . LEU A 1 106 ? 7.582 -9.719 -4.031 1 98.81 106 LEU A CA 1
ATOM 788 C C . LEU A 1 106 ? 7.766 -10.312 -5.422 1 98.81 106 LEU A C 1
ATOM 790 O O . LEU A 1 106 ? 8.844 -10.188 -6.016 1 98.81 106 LEU A O 1
ATOM 794 N N . GLY A 1 107 ? 6.734 -10.906 -5.957 1 98.56 107 GLY A N 1
ATOM 795 C CA . GLY A 1 107 ? 6.758 -11.43 -7.312 1 98.56 107 GLY A CA 1
ATOM 796 C C . GLY A 1 107 ? 6.273 -10.43 -8.344 1 98.56 107 GLY A C 1
ATOM 797 O O . GLY A 1 107 ? 5.164 -9.898 -8.234 1 98.56 107 GLY A O 1
ATOM 798 N N . VAL A 1 108 ? 7.102 -10.188 -9.32 1 98.44 108 VAL A N 1
ATOM 799 C CA . VAL A 1 108 ? 6.75 -9.305 -10.43 1 98.44 108 VAL A CA 1
ATOM 800 C C . VAL A 1 108 ? 6.961 -10.031 -11.758 1 98.44 108 VAL A C 1
ATOM 802 O O . VAL A 1 108 ? 7.566 -11.109 -11.789 1 98.44 108 VAL A O 1
ATOM 805 N N . SER A 1 109 ? 6.398 -9.539 -12.82 1 96.88 109 SER A N 1
ATOM 806 C CA . SER A 1 109 ? 6.574 -10.102 -14.156 1 96.88 109 SER A CA 1
ATOM 807 C C . SER A 1 109 ? 6.285 -9.055 -15.234 1 96.88 109 SER A C 1
ATOM 809 O O . SER A 1 109 ? 6.023 -7.895 -14.922 1 96.88 109 SER A O 1
ATOM 811 N N . ARG A 1 110 ? 6.457 -9.469 -16.422 1 93.81 110 ARG A N 1
ATOM 812 C CA . ARG A 1 110 ? 6.023 -8.641 -17.531 1 93.81 110 ARG A CA 1
ATOM 813 C C . ARG A 1 110 ? 4.52 -8.375 -17.469 1 93.81 110 ARG A C 1
ATOM 815 O O . ARG A 1 110 ? 4.07 -7.258 -17.719 1 93.81 110 ARG A O 1
ATOM 822 N N . GLY A 1 111 ? 3.783 -9.297 -17.188 1 87.69 111 GLY A N 1
ATOM 823 C CA . GLY A 1 111 ? 2.33 -9.305 -17.25 1 87.69 111 GLY A CA 1
ATOM 824 C C . GLY A 1 111 ? 1.776 -10.398 -18.141 1 87.69 111 GLY A C 1
ATOM 825 O O . GLY A 1 111 ? 2.514 -11 -18.922 1 87.69 111 GLY A O 1
ATOM 826 N N . SER A 1 112 ? 0.5 -10.719 -17.953 1 78 112 SER A N 1
ATOM 827 C CA . SER A 1 112 ? -0.219 -11.742 -18.703 1 78 112 SER A CA 1
ATOM 828 C C . SER A 1 112 ? -1.231 -11.117 -19.656 1 78 112 SER A C 1
ATOM 830 O O . SER A 1 112 ? -1.453 -9.906 -19.625 1 78 112 SER A O 1
ATOM 832 N N . PRO A 1 113 ? -1.669 -11.992 -20.594 1 81 113 PRO A N 1
ATOM 833 C CA . PRO A 1 113 ? -2.838 -11.477 -21.312 1 81 113 PRO A CA 1
ATOM 834 C C . PRO A 1 113 ? -3.945 -11.008 -20.375 1 81 113 PRO A C 1
ATOM 836 O O . PRO A 1 113 ? -4.102 -11.547 -19.281 1 81 113 PRO A O 1
ATOM 839 N N . GLU A 1 114 ? -4.598 -9.945 -20.812 1 89.44 114 GLU A N 1
ATOM 840 C CA . GLU A 1 114 ? -5.59 -9.32 -19.953 1 89.44 114 GLU A CA 1
ATOM 841 C C . GLU A 1 114 ? -6.832 -8.906 -20.734 1 89.44 114 GLU A C 1
ATOM 843 O O . GLU A 1 114 ? -6.801 -8.844 -21.969 1 89.44 114 GLU A O 1
ATOM 848 N N . PRO A 1 115 ? -7.863 -8.711 -20.031 1 91.38 115 PRO A N 1
ATOM 849 C CA . PRO A 1 115 ? -9.117 -8.359 -20.703 1 91.38 115 PRO A CA 1
ATOM 850 C C . PRO A 1 115 ? -9.07 -6.988 -21.375 1 91.38 115 PRO A C 1
ATOM 852 O O . PRO A 1 115 ? -9.758 -6.754 -22.359 1 91.38 115 PRO A O 1
ATOM 855 N N . ALA A 1 116 ? -8.297 -6.109 -20.922 1 95.44 116 ALA A N 1
ATOM 856 C CA . ALA A 1 116 ? -8.234 -4.746 -21.438 1 95.44 116 ALA A CA 1
ATOM 857 C C . ALA A 1 116 ? -7.293 -4.66 -22.641 1 95.44 116 ALA A C 1
ATOM 859 O O . ALA A 1 116 ? -6.242 -5.305 -22.656 1 95.44 116 ALA A O 1
ATOM 860 N N . LEU A 1 117 ? -7.621 -3.891 -23.594 1 95.12 117 LEU A N 1
ATOM 861 C CA . LEU A 1 117 ? -6.738 -3.568 -24.719 1 95.12 117 LEU A CA 1
ATOM 862 C C . LEU A 1 117 ? -5.633 -2.615 -24.281 1 95.12 117 LEU A C 1
ATOM 864 O O . LEU A 1 117 ? -5.875 -1.421 -24.078 1 95.12 117 LEU A O 1
ATOM 868 N N . ARG A 1 118 ? -4.441 -3.154 -24.125 1 94.94 118 ARG A N 1
ATOM 869 C CA . ARG A 1 118 ? -3.293 -2.355 -23.703 1 94.94 118 ARG A CA 1
ATOM 870 C C . ARG A 1 118 ? -3.645 -1.471 -22.516 1 94.94 118 ARG A C 1
ATOM 872 O O . ARG A 1 118 ? -3.416 -0.26 -22.547 1 94.94 118 ARG A O 1
ATOM 879 N N . GLY A 1 119 ? -4.176 -2.127 -21.516 1 96 119 GLY A N 1
ATOM 880 C CA . GLY A 1 119 ? -4.715 -1.432 -20.359 1 96 119 GLY A CA 1
ATOM 881 C C . GLY A 1 119 ? -3.705 -0.532 -19.672 1 96 119 GLY A C 1
ATOM 882 O O . GLY A 1 119 ? -4.074 0.475 -19.062 1 96 119 GLY A O 1
ATOM 883 N N . TRP A 1 120 ? -2.381 -0.827 -19.828 1 97.31 120 TRP A N 1
ATOM 884 C CA . TRP A 1 120 ? -1.321 -0.06 -19.188 1 97.31 120 TRP A CA 1
ATOM 885 C C . TRP A 1 120 ? -1.266 1.361 -19.734 1 97.31 120 TRP A C 1
ATOM 887 O O . TRP A 1 120 ? -0.75 2.268 -19.078 1 97.31 120 TRP A O 1
ATOM 897 N N . GLU A 1 121 ? -1.801 1.566 -20.906 1 97.5 121 GLU A N 1
ATOM 898 C CA . GLU A 1 121 ? -1.813 2.906 -21.484 1 97.5 121 GLU A CA 1
ATOM 899 C C . GLU A 1 121 ? -2.744 3.834 -20.719 1 97.5 121 GLU A C 1
ATOM 901 O O . GLU A 1 121 ? -2.488 5.035 -20.609 1 97.5 121 GLU A O 1
ATOM 906 N N . ALA A 1 122 ? -3.805 3.248 -20.172 1 97.31 122 ALA A N 1
ATOM 907 C CA . ALA A 1 122 ? -4.703 4.031 -19.344 1 97.31 122 ALA A CA 1
ATOM 908 C C . ALA A 1 122 ? -3.984 4.551 -18.094 1 97.31 122 ALA A C 1
ATOM 910 O O . ALA A 1 122 ? -4.352 5.594 -17.547 1 97.31 122 ALA A O 1
ATOM 911 N N . PHE A 1 123 ? -2.939 3.877 -17.672 1 97.81 123 PHE A N 1
ATOM 912 C CA . PHE A 1 123 ? -2.154 4.277 -16.5 1 97.81 123 PHE A CA 1
ATOM 913 C C . PHE A 1 123 ? -1.051 5.25 -16.906 1 97.81 123 PHE A C 1
ATOM 915 O O . PHE A 1 123 ? -0.242 5.656 -16.078 1 97.81 123 PHE A O 1
ATOM 922 N N . GLY A 1 124 ? -0.984 5.605 -18.109 1 96.88 124 GLY A N 1
ATOM 923 C CA . GLY A 1 124 ? -0.072 6.633 -18.578 1 96.88 124 GLY A CA 1
ATOM 924 C C . GLY A 1 124 ? 1.239 6.074 -19.109 1 96.88 124 GLY A C 1
ATOM 925 O O . GLY A 1 124 ? 2.213 6.812 -19.266 1 96.88 124 GLY A O 1
ATOM 926 N N . TYR A 1 125 ? 1.266 4.758 -19.391 1 97.62 125 TYR A N 1
ATOM 927 C CA . TYR A 1 125 ? 2.531 4.152 -19.781 1 97.62 125 TYR A CA 1
ATOM 928 C C . TYR A 1 125 ? 2.514 3.775 -21.266 1 97.62 125 TYR A C 1
ATOM 930 O O . TYR A 1 125 ? 1.455 3.477 -21.812 1 97.62 125 TYR A O 1
ATOM 938 N N . GLY A 1 126 ? 3.713 3.842 -21.875 1 95.5 126 GLY A N 1
ATOM 939 C CA . GLY A 1 126 ? 3.867 3.486 -23.281 1 95.5 126 GLY A CA 1
ATOM 940 C C . GLY A 1 126 ? 4.941 2.441 -23.516 1 95.5 126 GLY A C 1
ATOM 941 O O . GLY A 1 126 ? 5.914 2.363 -22.766 1 95.5 126 GLY A O 1
ATOM 942 N N . ALA A 1 127 ? 4.711 1.617 -24.562 1 96.19 127 ALA A N 1
ATOM 943 C CA . ALA A 1 127 ? 5.656 0.565 -24.906 1 96.19 127 ALA A CA 1
ATOM 944 C C . ALA A 1 127 ? 5.984 0.604 -26.406 1 96.19 127 ALA A C 1
ATOM 946 O O . ALA A 1 127 ? 5.219 1.15 -27.203 1 96.19 127 ALA A O 1
ATOM 947 N N . LYS A 1 128 ? 7.148 0.127 -26.797 1 96.19 128 LYS A N 1
ATOM 948 C CA . LYS A 1 128 ? 7.539 -0.025 -28.188 1 96.19 128 LYS A CA 1
ATOM 949 C C . LYS A 1 128 ? 7.047 -1.354 -28.766 1 96.19 128 LYS A C 1
ATOM 951 O O . LYS A 1 128 ? 6.703 -1.441 -29.938 1 96.19 128 LYS A O 1
ATOM 956 N N . THR A 1 129 ? 7.027 -2.355 -27.906 1 94.81 129 THR A N 1
ATOM 957 C CA . THR A 1 129 ? 6.562 -3.672 -28.328 1 94.81 129 THR A CA 1
ATOM 958 C C . THR A 1 129 ? 5.062 -3.818 -28.094 1 94.81 129 THR A C 1
ATOM 960 O O . THR A 1 129 ? 4.5 -3.162 -27.203 1 94.81 129 THR A O 1
ATOM 963 N N . GLU A 1 130 ? 4.473 -4.707 -28.781 1 90.25 130 GLU A N 1
ATOM 964 C CA . GLU A 1 130 ? 3.027 -4.898 -28.734 1 90.25 130 GLU A CA 1
ATOM 965 C C . GLU A 1 130 ? 2.592 -5.414 -27.359 1 90.25 130 GLU A C 1
ATOM 967 O O . GLU A 1 130 ? 1.548 -5.012 -26.844 1 90.25 130 GLU A O 1
ATOM 972 N N . ASN A 1 131 ? 3.398 -6.25 -26.812 1 90.38 131 ASN A N 1
ATOM 973 C CA . ASN A 1 131 ? 2.984 -6.879 -25.562 1 90.38 131 ASN A CA 1
ATOM 974 C C . ASN A 1 131 ? 3.57 -6.152 -24.359 1 90.38 131 ASN A C 1
ATOM 976 O O . ASN A 1 131 ? 3.449 -6.629 -23.219 1 90.38 131 ASN A O 1
ATOM 980 N N . GLY A 1 132 ? 4.289 -5.098 -24.578 1 95.12 132 GLY A N 1
ATOM 981 C CA . GLY A 1 132 ? 4.809 -4.273 -23.5 1 95.12 132 GLY A CA 1
ATOM 982 C C . GLY A 1 132 ? 6.051 -4.852 -22.844 1 95.12 132 GLY A C 1
ATOM 983 O O . GLY A 1 132 ? 6.445 -4.426 -21.766 1 95.12 132 GLY A O 1
ATOM 984 N N . ALA A 1 133 ? 6.668 -5.828 -23.453 1 95.25 133 ALA A N 1
ATOM 985 C CA . ALA A 1 133 ? 7.801 -6.531 -22.859 1 95.25 133 ALA A CA 1
ATOM 986 C C . ALA A 1 133 ? 8.977 -5.586 -22.641 1 95.25 133 ALA A C 1
ATOM 988 O O . ALA A 1 133 ? 9.68 -5.676 -21.625 1 95.25 133 ALA A O 1
ATOM 989 N N . ASP A 1 134 ? 9.211 -4.711 -23.562 1 97.31 134 ASP A N 1
ATOM 990 C CA . ASP A 1 134 ? 10.32 -3.768 -23.453 1 97.31 134 ASP A CA 1
ATOM 991 C C . ASP A 1 134 ? 10.125 -2.836 -22.266 1 97.31 134 ASP A C 1
ATOM 993 O O . ASP A 1 134 ? 11.055 -2.625 -21.469 1 97.31 134 ASP A O 1
ATOM 997 N N . MET A 1 135 ? 8.969 -2.342 -22.125 1 97.69 135 MET A N 1
ATOM 998 C CA . MET A 1 135 ? 8.648 -1.429 -21.031 1 97.69 135 MET A CA 1
ATOM 999 C C . MET A 1 135 ? 8.742 -2.141 -19.688 1 97.69 135 MET A C 1
ATOM 1001 O O . MET A 1 135 ? 9.289 -1.595 -18.734 1 97.69 135 MET A O 1
ATOM 1005 N N . ALA A 1 136 ? 8.219 -3.33 -19.641 1 98 136 ALA A N 1
ATOM 1006 C CA . ALA A 1 136 ? 8.281 -4.102 -18.406 1 98 136 ALA A CA 1
ATOM 1007 C C . ALA A 1 136 ? 9.727 -4.352 -17.984 1 98 136 ALA A C 1
ATOM 1009 O O . ALA A 1 136 ? 10.062 -4.227 -16.797 1 98 136 ALA A O 1
ATOM 1010 N N . ARG A 1 137 ? 10.57 -4.695 -18.906 1 98.06 137 ARG A N 1
ATOM 1011 C CA . ARG A 1 137 ? 11.984 -4.949 -18.641 1 98.06 137 ARG A CA 1
ATOM 1012 C C . ARG A 1 137 ? 12.68 -3.693 -18.125 1 98.06 137 ARG A C 1
ATOM 1014 O O . ARG A 1 137 ? 13.406 -3.744 -17.141 1 98.06 137 ARG A O 1
ATOM 1021 N N . GLU A 1 138 ? 12.461 -2.607 -18.812 1 98.25 138 GLU A N 1
ATOM 1022 C CA . GLU A 1 138 ? 13.062 -1.337 -18.422 1 98.25 138 GLU A CA 1
ATOM 1023 C C . GLU A 1 138 ? 12.641 -0.946 -17 1 98.25 138 GLU A C 1
ATOM 1025 O O . GLU A 1 138 ? 13.469 -0.539 -16.188 1 98.25 138 GLU A O 1
ATOM 1030 N N . LYS A 1 139 ? 11.406 -1.077 -16.734 1 98.56 139 LYS A N 1
ATOM 1031 C CA . LYS A 1 139 ? 10.875 -0.732 -15.422 1 98.56 139 LYS A CA 1
ATOM 1032 C C . LYS A 1 139 ? 11.445 -1.642 -14.336 1 98.56 139 LYS A C 1
ATOM 1034 O O . LYS A 1 139 ? 11.734 -1.189 -13.227 1 98.56 139 LYS A O 1
ATOM 1039 N N . PHE A 1 140 ? 11.578 -2.895 -14.695 1 98.81 140 PHE A N 1
ATOM 1040 C CA . PHE A 1 140 ? 12.125 -3.834 -13.727 1 98.81 140 PHE A CA 1
ATOM 1041 C C . PHE A 1 140 ? 13.57 -3.479 -13.391 1 98.81 140 PHE A C 1
ATOM 1043 O O . PHE A 1 140 ? 13.969 -3.514 -12.227 1 98.81 140 PHE A O 1
ATOM 1050 N N . GLU A 1 141 ? 14.336 -3.143 -14.352 1 98.69 141 GLU A N 1
ATOM 1051 C CA . GLU A 1 141 ? 15.727 -2.75 -14.133 1 98.69 141 GLU A CA 1
ATOM 1052 C C . GLU A 1 141 ? 15.82 -1.495 -13.273 1 98.69 141 GLU A C 1
ATOM 1054 O O . GLU A 1 141 ? 16.672 -1.408 -12.383 1 98.69 141 GLU A O 1
ATOM 1059 N N . LEU A 1 142 ? 14.953 -0.532 -13.523 1 98.62 142 LEU A N 1
ATOM 1060 C CA . LEU A 1 142 ? 14.906 0.683 -12.719 1 98.62 142 LEU A CA 1
ATOM 1061 C C . LEU A 1 142 ? 14.508 0.366 -11.281 1 98.62 142 LEU A C 1
ATOM 1063 O O . LEU A 1 142 ? 15.086 0.918 -10.336 1 98.62 142 LEU A O 1
ATOM 1067 N N . PHE A 1 143 ? 13.539 -0.504 -11.148 1 98.88 143 PHE A N 1
ATOM 1068 C CA . PHE A 1 143 ? 13.086 -0.951 -9.836 1 98.88 143 PHE A CA 1
ATOM 1069 C C . PHE A 1 143 ? 14.242 -1.568 -9.047 1 98.88 143 PHE A C 1
ATOM 1071 O O . PHE A 1 143 ? 14.477 -1.206 -7.895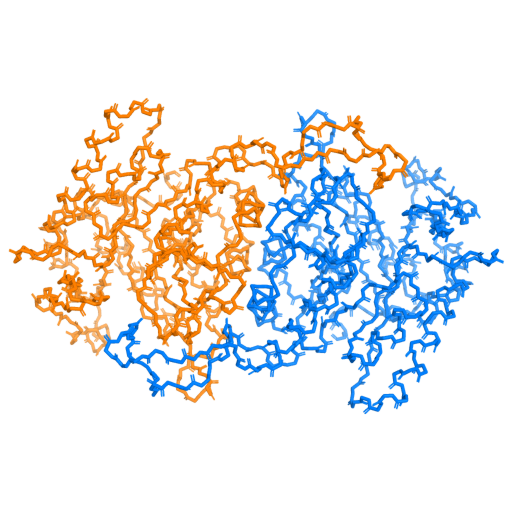 1 98.88 143 PHE A O 1
ATOM 1078 N N . LEU A 1 144 ? 14.945 -2.506 -9.648 1 98.81 144 LEU A N 1
ATOM 1079 C CA . LEU A 1 144 ? 16.062 -3.17 -8.984 1 98.81 144 LEU A CA 1
ATOM 1080 C C . LEU A 1 144 ? 17.141 -2.162 -8.586 1 98.81 144 LEU A C 1
ATOM 1082 O O . LEU A 1 144 ? 17.672 -2.227 -7.48 1 98.81 144 LEU A O 1
ATOM 1086 N N . ALA A 1 145 ? 17.453 -1.208 -9.5 1 98.62 145 ALA A N 1
ATOM 1087 C CA . ALA A 1 145 ? 18.438 -0.176 -9.18 1 98.62 145 ALA A CA 1
ATOM 1088 C C . ALA A 1 145 ? 18 0.655 -7.984 1 98.62 145 ALA A C 1
ATOM 1090 O O . ALA A 1 145 ? 18.797 0.975 -7.109 1 98.62 145 ALA A O 1
ATOM 1091 N N . ALA A 1 146 ? 16.766 0.965 -7.934 1 98.62 146 ALA A N 1
ATOM 1092 C CA . ALA A 1 146 ? 16.234 1.79 -6.855 1 98.62 146 ALA A CA 1
ATOM 1093 C C . ALA A 1 146 ? 16.344 1.076 -5.512 1 98.62 146 ALA A C 1
ATOM 1095 O O . ALA A 1 146 ? 16.781 1.663 -4.523 1 98.62 146 ALA A O 1
ATOM 1096 N N . ILE A 1 147 ? 15.938 -0.227 -5.461 1 98.44 147 ILE A N 1
ATOM 1097 C CA . ILE A 1 147 ? 15.93 -0.918 -4.176 1 98.44 147 ILE A CA 1
ATOM 1098 C C . ILE A 1 147 ? 17.359 -1.254 -3.762 1 98.44 147 ILE A C 1
ATOM 1100 O O . ILE A 1 147 ? 17.609 -1.605 -2.605 1 98.44 147 ILE A O 1
ATOM 1104 N N . ARG A 1 148 ? 18.297 -1.174 -4.715 1 97.69 148 ARG A N 1
ATOM 1105 C CA . ARG A 1 148 ? 19.719 -1.371 -4.406 1 97.69 148 ARG A CA 1
ATOM 1106 C C . ARG A 1 148 ? 20.344 -0.084 -3.889 1 97.69 148 ARG A C 1
ATOM 1108 O O . ARG A 1 148 ? 21.5 -0.084 -3.453 1 97.69 148 ARG A O 1
ATOM 1115 N N . GLY A 1 149 ? 19.656 1.077 -3.959 1 96.88 149 GLY A N 1
ATOM 1116 C CA . GLY A 1 149 ? 20.094 2.299 -3.309 1 96.88 149 GLY A CA 1
ATOM 1117 C C . GLY A 1 149 ? 20.672 3.312 -4.281 1 96.88 149 GLY A C 1
ATOM 1118 O O . GLY A 1 149 ? 21.234 4.332 -3.863 1 96.88 149 GLY A O 1
ATOM 1119 N N . TYR A 1 150 ? 20.562 3.098 -5.582 1 97.75 150 TYR A N 1
ATOM 1120 C CA . TYR A 1 150 ? 21.047 4.066 -6.555 1 97.75 150 TYR A CA 1
ATOM 1121 C C . TYR A 1 150 ? 20.234 5.348 -6.512 1 97.75 150 TYR A C 1
ATOM 1123 O O . TYR A 1 150 ? 19.062 5.328 -6.125 1 97.75 150 TYR A O 1
ATOM 1131 N N . ALA A 1 151 ? 20.812 6.449 -6.879 1 98.12 151 ALA A N 1
ATOM 1132 C CA . ALA A 1 151 ? 20.156 7.75 -6.863 1 98.12 151 ALA A CA 1
ATOM 1133 C C . ALA A 1 151 ? 19.438 8.016 -8.18 1 98.12 151 ALA A C 1
ATOM 1135 O O . ALA A 1 151 ? 19.891 7.586 -9.242 1 98.12 151 ALA A O 1
ATOM 1136 N N . PHE A 1 152 ? 18.359 8.766 -8.133 1 97.88 152 PHE A N 1
ATOM 1137 C CA . PHE A 1 152 ? 17.562 9.016 -9.328 1 97.88 152 PHE A CA 1
ATOM 1138 C C . PHE A 1 152 ? 17.219 10.5 -9.453 1 97.88 152 PHE A C 1
ATOM 1140 O O . PHE A 1 152 ? 16.609 10.914 -10.438 1 97.88 152 PHE A O 1
ATOM 1147 N N . ALA A 1 153 ? 17.516 11.266 -8.414 1 97.56 153 ALA A N 1
ATOM 1148 C CA . ALA A 1 153 ? 17.297 12.711 -8.43 1 97.56 153 ALA A CA 1
ATOM 1149 C C . ALA A 1 153 ? 18.484 13.453 -7.84 1 97.56 153 ALA A C 1
ATOM 1151 O O . ALA A 1 153 ? 19.469 12.836 -7.414 1 97.56 153 ALA A O 1
ATOM 1152 N N . GLU A 1 154 ? 18.391 14.789 -7.973 1 97.44 154 GLU A N 1
ATOM 1153 C CA . GLU A 1 154 ? 19.422 15.641 -7.395 1 97.44 154 GLU A CA 1
ATOM 1154 C C . GLU A 1 154 ? 18.828 16.672 -6.434 1 97.44 154 GLU A C 1
ATOM 1156 O O . GLU A 1 154 ? 17.688 17.109 -6.625 1 97.44 154 GLU A O 1
ATOM 1161 N N . ALA A 1 155 ? 19.609 16.984 -5.445 1 96.94 155 ALA A N 1
ATOM 1162 C CA . ALA A 1 155 ? 19.172 18 -4.496 1 96.94 155 ALA A CA 1
ATOM 1163 C C . ALA A 1 155 ? 19.031 19.359 -5.172 1 96.94 155 ALA A C 1
ATOM 1165 O O . ALA A 1 155 ? 19.875 19.734 -6 1 96.94 155 ALA A O 1
ATOM 1166 N N . ASN A 1 156 ? 18 20 -4.805 1 94.75 156 ASN A N 1
ATOM 1167 C CA . ASN A 1 156 ? 17.734 21.359 -5.297 1 94.75 156 ASN A CA 1
ATOM 1168 C C . ASN A 1 156 ? 18.703 22.375 -4.695 1 94.75 156 ASN A C 1
ATOM 1170 O O . ASN A 1 156 ? 19.484 22.047 -3.801 1 94.75 156 ASN A O 1
ATOM 1174 N N . SER A 1 157 ? 18.672 23.656 -5.312 1 92.88 157 SER A N 1
ATOM 1175 C CA . SER A 1 157 ? 19.422 24.734 -4.684 1 92.88 157 SER A CA 1
ATOM 1176 C C . SER A 1 157 ? 18.969 24.953 -3.244 1 92.88 157 SER A C 1
ATOM 1178 O O . SER A 1 157 ? 17.797 24.734 -2.914 1 92.88 157 SER A O 1
ATOM 1180 N N . LEU A 1 158 ? 19.828 25.344 -2.434 1 90.12 158 LEU A N 1
ATOM 1181 C CA . LEU A 1 158 ? 19.562 25.453 -1.004 1 90.12 158 LEU A CA 1
ATOM 1182 C C . LEU A 1 158 ? 18.359 26.359 -0.75 1 90.12 158 LEU A C 1
ATOM 1184 O O . LEU A 1 158 ? 17.531 26.062 0.117 1 90.12 158 LEU A O 1
ATOM 1188 N N . ASP A 1 159 ? 18.188 27.359 -1.491 1 86 159 ASP A N 1
ATOM 1189 C CA . ASP A 1 159 ? 17.125 28.359 -1.309 1 86 159 ASP A CA 1
ATOM 1190 C C . ASP A 1 159 ? 15.773 27.797 -1.747 1 86 159 ASP A C 1
ATOM 1192 O O . ASP A 1 159 ? 14.734 28.359 -1.413 1 86 159 ASP A O 1
ATOM 1196 N N . GLN A 1 160 ? 15.828 26.656 -2.447 1 86.88 160 GLN A N 1
ATOM 1197 C CA . GLN A 1 160 ? 14.602 26.078 -2.963 1 86.88 160 GLN A CA 1
ATOM 1198 C C . GLN A 1 160 ? 14.266 24.766 -2.244 1 86.88 160 GLN A C 1
ATOM 1200 O O . GLN A 1 160 ? 13.281 24.094 -2.584 1 86.88 160 GLN A O 1
ATOM 1205 N N . GLN A 1 161 ? 15.125 24.422 -1.31 1 87 161 GLN A N 1
ATOM 1206 C CA . GLN A 1 161 ? 14.867 23.219 -0.529 1 87 161 GLN A CA 1
ATOM 1207 C C . GLN A 1 161 ? 14 23.516 0.687 1 87 161 GLN A C 1
ATOM 1209 O O . GLN A 1 161 ? 14.227 24.516 1.384 1 87 161 GLN A O 1
ATOM 1214 N N . TYR A 1 162 ? 13.016 22.688 0.9 1 79.19 162 TYR A N 1
ATOM 1215 C CA . TYR A 1 162 ? 12.328 22.688 2.189 1 79.19 162 TYR A CA 1
ATOM 1216 C C . TYR A 1 162 ? 11.953 21.266 2.604 1 79.19 162 TYR A C 1
ATOM 1218 O O . TYR A 1 162 ? 11.188 20.594 1.909 1 79.19 162 TYR A O 1
ATOM 1226 N N . PRO A 1 163 ? 12.43 20.906 3.746 1 76.5 163 PRO A N 1
ATOM 1227 C CA . PRO A 1 163 ? 13.469 21.562 4.539 1 76.5 163 PRO A CA 1
ATOM 1228 C C . PRO A 1 163 ? 14.836 21.547 3.848 1 76.5 163 PRO A C 1
ATOM 1230 O O . PRO A 1 163 ? 15.039 20.797 2.895 1 76.5 163 PRO A O 1
ATOM 1233 N N . GLN A 1 164 ? 15.688 22.453 4.297 1 83.69 164 GLN A N 1
ATOM 1234 C CA . GLN A 1 164 ? 17.078 22.406 3.84 1 83.69 164 GLN A CA 1
ATOM 1235 C C . GLN A 1 164 ? 17.812 21.25 4.48 1 83.69 164 GLN A C 1
ATOM 1237 O O . GLN A 1 164 ? 17.953 21.172 5.703 1 83.69 164 GLN A O 1
ATOM 1242 N N . MET A 1 165 ? 18.344 20.312 3.553 1 87.75 165 MET A N 1
ATOM 1243 C CA . MET A 1 165 ? 18.891 19.094 4.137 1 87.75 165 MET A CA 1
ATOM 1244 C C . MET A 1 165 ? 20.156 18.672 3.402 1 87.75 165 MET A C 1
ATOM 1246 O O . MET A 1 165 ? 21.031 18.031 3.986 1 87.75 165 MET A O 1
ATOM 1250 N N . TYR A 1 166 ? 20.219 19 2.092 1 93.19 166 TYR A N 1
ATOM 1251 C CA . TYR A 1 166 ? 21.312 18.469 1.279 1 93.19 166 TYR A CA 1
ATOM 1252 C C . TYR A 1 166 ? 22.125 19.578 0.643 1 93.19 166 TYR A C 1
ATOM 1254 O O . TYR A 1 166 ? 21.609 20.672 0.385 1 93.19 166 TYR A O 1
ATOM 1262 N N . LYS A 1 167 ? 23.438 19.281 0.399 1 95.5 167 LYS A N 1
ATOM 1263 C CA . LYS A 1 167 ? 24.203 20.141 -0.51 1 95.5 167 LYS A CA 1
ATOM 1264 C C . LYS A 1 167 ? 23.625 20.094 -1.922 1 95.5 167 LYS A C 1
ATOM 1266 O O . LYS A 1 167 ? 23.266 19.016 -2.412 1 95.5 167 LYS A O 1
ATOM 1271 N N . PRO A 1 168 ? 23.5 21.312 -2.492 1 95.19 168 PRO A N 1
ATOM 1272 C CA . PRO A 1 168 ? 22.969 21.328 -3.859 1 95.19 168 PRO A CA 1
ATOM 1273 C C . PRO A 1 168 ? 23.703 20.359 -4.785 1 95.19 168 PRO A C 1
ATOM 1275 O O . PRO A 1 168 ? 24.938 20.25 -4.707 1 95.19 168 PRO A O 1
ATOM 1278 N N . GLY A 1 169 ? 22.906 19.625 -5.555 1 96.12 169 GLY A N 1
ATOM 1279 C CA . GLY A 1 169 ? 23.5 18.719 -6.531 1 96.12 169 GLY A CA 1
ATOM 1280 C C . GLY A 1 169 ? 23.766 17.328 -5.988 1 96.12 169 GLY A C 1
ATOM 1281 O O . GLY A 1 169 ? 24.125 16.422 -6.734 1 96.12 169 GLY A O 1
ATOM 1282 N N . THR A 1 170 ? 23.547 17.141 -4.734 1 97.06 170 THR A N 1
ATOM 1283 C CA . THR A 1 170 ? 23.734 15.812 -4.148 1 97.06 170 THR A CA 1
ATOM 1284 C C . THR A 1 170 ? 22.797 14.797 -4.801 1 97.06 170 THR A C 1
ATOM 1286 O O . THR A 1 170 ? 21.594 15.039 -4.91 1 97.06 170 THR A O 1
ATOM 1289 N N . PRO A 1 171 ? 23.359 13.656 -5.312 1 98 171 PRO A N 1
ATOM 1290 C CA . PRO A 1 171 ? 22.469 12.609 -5.816 1 98 171 PRO A CA 1
ATOM 1291 C C . PRO A 1 171 ? 21.562 12.023 -4.73 1 98 171 PRO A C 1
ATOM 1293 O O . PRO A 1 171 ? 22.031 11.773 -3.613 1 98 171 PRO A O 1
ATOM 1296 N N . LEU A 1 172 ? 20.297 11.844 -5.012 1 97.69 172 LEU A N 1
ATOM 1297 C CA . LEU A 1 172 ? 19.328 11.422 -4.008 1 97.69 172 LEU A CA 1
ATOM 1298 C C . LEU A 1 172 ? 18.703 10.078 -4.379 1 97.69 172 LEU A C 1
ATOM 1300 O O . LEU A 1 172 ? 18.141 9.93 -5.465 1 97.69 172 LEU A O 1
ATOM 1304 N N . PRO A 1 173 ? 18.828 9.031 -3.52 1 97.62 173 PRO A N 1
ATOM 1305 C CA . PRO A 1 173 ? 18.062 7.793 -3.678 1 97.62 173 PRO A CA 1
ATOM 1306 C C . PRO A 1 173 ? 16.625 7.906 -3.148 1 97.62 173 PRO A C 1
ATOM 1308 O O . PRO A 1 173 ? 16.266 8.938 -2.572 1 97.62 173 PRO A O 1
ATOM 1311 N N . ILE A 1 174 ? 15.859 6.902 -3.416 1 96.75 174 ILE A N 1
ATOM 1312 C CA . ILE A 1 174 ? 14.531 6.84 -2.816 1 96.75 174 ILE A CA 1
ATOM 1313 C C . ILE A 1 174 ? 14.641 6.402 -1.358 1 96.75 174 ILE A C 1
ATOM 1315 O O . ILE A 1 174 ? 15.672 5.871 -0.94 1 96.75 174 ILE A O 1
ATOM 1319 N N . PHE A 1 175 ? 13.586 6.742 -0.579 1 95.81 175 PHE A N 1
ATOM 1320 C CA . PHE A 1 175 ? 13.461 6.305 0.806 1 95.81 175 PHE A CA 1
ATOM 1321 C C . PHE A 1 175 ? 12.148 5.57 1.025 1 95.81 175 PHE A C 1
ATOM 1323 O O . PHE A 1 175 ? 11.156 5.855 0.353 1 95.81 175 PHE A O 1
ATOM 1330 N N . PRO A 1 176 ? 12.094 4.633 1.956 1 97.25 176 PRO A N 1
ATOM 1331 C CA . PRO A 1 176 ? 13.203 4.078 2.732 1 97.25 176 PRO A CA 1
ATOM 1332 C C . PRO A 1 176 ? 14.031 3.068 1.938 1 97.25 176 PRO A C 1
ATOM 1334 O O . PRO A 1 176 ? 13.641 2.672 0.838 1 97.25 176 PRO A O 1
ATOM 1337 N N . HIS A 1 177 ? 15.156 2.822 2.42 1 96.5 177 HIS A N 1
ATOM 1338 C CA . HIS A 1 177 ? 15.992 1.744 1.895 1 96.5 177 HIS A CA 1
ATOM 1339 C C . HIS A 1 177 ? 15.93 0.515 2.795 1 96.5 177 HIS A C 1
ATOM 1341 O O . HIS A 1 177 ? 16.062 0.629 4.016 1 96.5 177 HIS A O 1
ATOM 1347 N N . SER A 1 178 ? 15.594 -0.634 2.234 1 97.19 178 SER A N 1
ATOM 1348 C CA . SER A 1 178 ? 15.617 -1.906 2.949 1 97.19 178 SER A CA 1
ATOM 1349 C C . SER A 1 178 ? 16.75 -2.795 2.461 1 97.19 178 SER A C 1
ATOM 1351 O O . SER A 1 178 ? 16.656 -3.424 1.406 1 97.19 178 SER A O 1
ATOM 1353 N N . PRO A 1 179 ? 17.734 -2.852 3.34 1 92.38 179 PRO A N 1
ATOM 1354 C CA . PRO A 1 179 ? 18.828 -3.727 2.93 1 92.38 179 PRO A CA 1
ATOM 1355 C C . PRO A 1 179 ? 18.391 -5.176 2.742 1 92.38 179 PRO A C 1
ATOM 1357 O O . PRO A 1 179 ? 17.625 -5.703 3.549 1 92.38 179 PRO A O 1
ATOM 1360 N N . GLY A 1 180 ? 18.734 -5.828 1.67 1 94.75 180 GLY A N 1
ATOM 1361 C CA . GLY A 1 180 ? 18.453 -7.234 1.431 1 94.75 180 GLY A CA 1
ATOM 1362 C C . GLY A 1 180 ? 17.172 -7.461 0.657 1 94.75 180 GLY A C 1
ATOM 1363 O O . GLY A 1 180 ? 16.891 -8.586 0.242 1 94.75 180 GLY A O 1
ATOM 1364 N N . LEU A 1 181 ? 16.375 -6.359 0.503 1 98.19 181 LEU A N 1
ATOM 1365 C CA . LEU A 1 181 ? 15.117 -6.477 -0.219 1 98.19 181 LEU A CA 1
ATOM 1366 C C . LEU A 1 181 ? 15.328 -7.141 -1.576 1 98.19 181 LEU A C 1
ATOM 1368 O O . LEU A 1 181 ? 14.469 -7.887 -2.047 1 98.19 181 LEU A O 1
ATOM 1372 N N . GLU A 1 182 ? 16.469 -6.945 -2.193 1 97.75 182 GLU A N 1
ATOM 1373 C CA . GLU A 1 182 ? 16.734 -7.477 -3.525 1 97.75 182 GLU A CA 1
ATOM 1374 C C . GLU A 1 182 ? 16.672 -9 -3.531 1 97.75 182 GLU A C 1
ATOM 1376 O O . GLU A 1 182 ? 16.344 -9.609 -4.551 1 97.75 182 GLU A O 1
ATOM 1381 N N . GLN A 1 183 ? 16.938 -9.641 -2.375 1 98.44 183 GLN A N 1
ATOM 1382 C CA . GLN A 1 183 ? 16.953 -11.094 -2.281 1 98.44 183 GLN A CA 1
ATOM 1383 C C . GLN A 1 183 ? 15.539 -11.641 -2.084 1 98.44 183 GLN A C 1
ATOM 1385 O O . GLN A 1 183 ? 15.344 -12.859 -2.062 1 98.44 183 GLN A O 1
ATOM 1390 N N . ARG A 1 184 ? 14.562 -10.773 -1.979 1 98.56 184 ARG A N 1
ATOM 1391 C CA . ARG A 1 184 ? 13.188 -11.18 -1.722 1 98.56 184 ARG A CA 1
ATOM 1392 C C . ARG A 1 184 ? 12.273 -10.797 -2.883 1 98.56 184 ARG A C 1
ATOM 1394 O O . ARG A 1 184 ? 11.047 -10.781 -2.74 1 98.56 184 ARG A O 1
ATOM 1401 N N . VAL A 1 185 ? 12.945 -10.453 -4.012 1 98.88 185 VAL A N 1
ATOM 1402 C CA . VAL A 1 185 ? 12.25 -10.195 -5.266 1 98.88 185 VAL A CA 1
ATOM 1403 C C . VAL A 1 185 ? 12.203 -11.469 -6.105 1 98.88 185 VAL A C 1
ATOM 1405 O O . VAL A 1 185 ? 13.188 -12.211 -6.184 1 98.88 185 VAL A O 1
ATOM 1408 N N . TRP A 1 186 ? 11.047 -11.719 -6.668 1 98.81 186 TRP A N 1
ATOM 1409 C CA . TRP A 1 186 ? 10.797 -12.867 -7.535 1 98.81 186 TRP A CA 1
ATOM 1410 C C . TRP A 1 186 ? 10.367 -12.414 -8.93 1 98.81 186 TRP A C 1
ATOM 1412 O O . TRP A 1 186 ? 9.719 -11.375 -9.078 1 98.81 186 TRP A O 1
ATOM 1422 N N . TRP A 1 187 ? 10.773 -13.148 -9.953 1 98.5 187 TRP A N 1
ATOM 1423 C CA . TRP A 1 187 ? 10.266 -12.938 -11.305 1 98.5 187 TRP A CA 1
ATOM 1424 C C . TRP A 1 187 ? 9.383 -14.109 -11.742 1 98.5 187 TRP A C 1
ATOM 1426 O O . TRP A 1 187 ? 9.805 -15.266 -11.68 1 98.5 187 TRP A O 1
ATOM 1436 N N . GLY A 1 188 ? 8.156 -13.812 -12.07 1 96.75 188 GLY A N 1
ATOM 1437 C CA . GLY A 1 188 ? 7.297 -14.797 -12.711 1 96.75 188 GLY A CA 1
ATOM 1438 C C . GLY A 1 188 ? 7.676 -15.078 -14.148 1 96.75 188 GLY A C 1
ATOM 1439 O O . GLY A 1 188 ? 7.574 -14.195 -15.008 1 96.75 188 GLY A O 1
ATOM 1440 N N . SER A 1 189 ? 8 -16.328 -14.461 1 94.56 189 SER A N 1
ATOM 1441 C CA . SER A 1 189 ? 8.508 -16.656 -15.789 1 94.56 189 SER A CA 1
ATOM 1442 C C . SER A 1 189 ? 7.559 -17.594 -16.531 1 94.56 189 SER A C 1
ATOM 1444 O O . SER A 1 189 ? 7.184 -18.641 -16.016 1 94.56 189 SER A O 1
ATOM 1446 N N . GLY A 1 190 ? 7.25 -17.188 -17.766 1 89.81 190 GLY A N 1
ATOM 1447 C CA . GLY A 1 190 ? 6.449 -18.031 -18.625 1 89.81 190 GLY A CA 1
ATOM 1448 C C . GLY A 1 190 ? 7.27 -18.766 -19.672 1 89.81 190 GLY A C 1
ATOM 1449 O O . GLY A 1 190 ? 6.742 -19.609 -20.406 1 89.81 190 GLY A O 1
ATOM 1450 N N . THR A 1 191 ? 8.586 -18.547 -19.734 1 91.12 191 THR A N 1
ATOM 1451 C CA . THR A 1 191 ? 9.469 -19.172 -20.719 1 91.12 191 THR A CA 1
ATOM 1452 C C . THR A 1 191 ? 10.812 -19.531 -20.078 1 91.12 191 THR A C 1
ATOM 1454 O O . THR A 1 191 ? 11.172 -18.969 -19.031 1 91.12 191 THR A O 1
ATOM 1457 N N . ARG A 1 192 ? 11.508 -20.469 -20.766 1 93.75 192 ARG A N 1
ATOM 1458 C CA . ARG A 1 192 ? 12.859 -20.797 -20.328 1 93.75 192 ARG A CA 1
ATOM 1459 C C . ARG A 1 192 ? 13.781 -19.594 -20.438 1 93.75 192 ARG A C 1
ATOM 1461 O O . ARG A 1 192 ? 14.648 -19.375 -19.578 1 93.75 192 ARG A O 1
ATOM 1468 N N . LEU A 1 193 ? 13.578 -18.812 -21.438 1 94.38 193 LEU A N 1
ATOM 1469 C CA . LEU A 1 193 ? 14.414 -17.641 -21.672 1 94.38 193 LEU A CA 1
ATOM 1470 C C . LEU A 1 193 ? 14.258 -16.625 -20.531 1 94.38 193 LEU A C 1
ATOM 1472 O O . LEU A 1 193 ? 15.25 -16.062 -20.062 1 94.38 193 LEU A O 1
ATOM 1476 N N . SER A 1 194 ? 13.039 -16.391 -20.172 1 95.38 194 SER A N 1
ATOM 1477 C CA . SER A 1 194 ? 12.812 -15.438 -19.094 1 95.38 194 SER A CA 1
ATOM 1478 C C . SER A 1 194 ? 13.328 -15.977 -17.75 1 95.38 194 SER A C 1
ATOM 1480 O O . SER A 1 194 ? 13.758 -15.203 -16.891 1 95.38 194 SER A O 1
ATOM 1482 N N . ALA A 1 195 ? 13.305 -17.266 -17.578 1 97.5 195 ALA A N 1
ATOM 1483 C CA . ALA A 1 195 ? 13.883 -17.875 -16.375 1 97.5 195 ALA A CA 1
ATOM 1484 C C . ALA A 1 195 ? 15.398 -17.672 -16.344 1 97.5 195 ALA A C 1
ATOM 1486 O O . ALA A 1 195 ? 15.961 -17.375 -15.289 1 97.5 195 ALA A O 1
ATOM 1487 N N . GLU A 1 196 ? 16 -17.875 -17.453 1 98.19 196 GLU A N 1
ATOM 1488 C CA . GLU A 1 196 ? 17.438 -17.625 -17.562 1 98.19 196 GLU A CA 1
ATOM 1489 C C . GLU A 1 196 ? 17.781 -16.188 -17.203 1 98.19 196 GLU A C 1
ATOM 1491 O O . GLU A 1 196 ? 18.734 -15.93 -16.469 1 98.19 196 GLU A O 1
ATOM 1496 N N . GLN A 1 197 ? 17.016 -15.305 -17.734 1 98.31 197 GLN A N 1
ATOM 1497 C CA . GLN A 1 197 ? 17.25 -13.891 -17.469 1 98.31 197 GLN A CA 1
ATOM 1498 C C . GLN A 1 197 ? 17.047 -13.57 -15.992 1 98.31 197 GLN A C 1
ATOM 1500 O O . GLN A 1 197 ? 17.766 -12.766 -15.422 1 98.31 197 GLN A O 1
ATOM 1505 N N . ALA A 1 198 ? 15.992 -14.141 -15.375 1 98.5 198 ALA A N 1
ATOM 1506 C CA . ALA A 1 198 ? 15.766 -13.945 -13.945 1 98.5 198 ALA A CA 1
ATOM 1507 C C . ALA A 1 198 ? 17 -14.344 -13.133 1 98.5 198 ALA A C 1
ATOM 1509 O O . ALA A 1 198 ? 17.375 -13.648 -12.188 1 98.5 198 ALA A O 1
ATOM 1510 N N . ALA A 1 199 ? 17.609 -15.422 -13.5 1 98.81 199 ALA A N 1
ATOM 1511 C CA . ALA A 1 199 ? 18.828 -15.875 -12.844 1 98.81 199 ALA A CA 1
ATOM 1512 C C . ALA A 1 199 ? 19.953 -14.844 -12.992 1 98.81 199 ALA A C 1
ATOM 1514 O O . ALA A 1 199 ? 20.641 -14.508 -12.023 1 98.81 199 ALA A O 1
ATOM 1515 N N . LYS A 1 200 ? 20.094 -14.344 -14.219 1 98.69 200 LYS A N 1
ATOM 1516 C CA . LYS A 1 200 ? 21.125 -13.344 -14.477 1 98.69 200 LYS A CA 1
ATOM 1517 C C . LYS A 1 200 ? 20.875 -12.07 -13.664 1 98.69 200 LYS A C 1
ATOM 1519 O O . LYS A 1 200 ? 21.812 -11.43 -13.203 1 98.69 200 LYS A O 1
ATOM 1524 N N . ASP A 1 201 ? 19.625 -11.742 -13.477 1 98.56 201 ASP A N 1
ATOM 1525 C CA . ASP A 1 201 ? 19.25 -10.555 -12.727 1 98.56 201 ASP A CA 1
ATOM 1526 C C . ASP A 1 201 ? 19.469 -10.75 -11.227 1 98.56 201 ASP A C 1
ATOM 1528 O O . ASP A 1 201 ? 19.484 -9.789 -10.461 1 98.56 201 ASP A O 1
ATOM 1532 N N . GLY A 1 202 ? 19.562 -11.953 -10.773 1 98.56 202 GLY A N 1
ATOM 1533 C CA . GLY A 1 202 ? 19.797 -12.258 -9.375 1 98.56 202 GLY A CA 1
ATOM 1534 C C . GLY A 1 202 ? 18.547 -12.234 -8.531 1 98.56 202 GLY A C 1
ATOM 1535 O O . GLY A 1 202 ? 18.562 -11.773 -7.387 1 98.56 202 GLY A O 1
ATOM 1536 N N . VAL A 1 203 ? 17.422 -12.672 -9.055 1 98.81 203 VAL A N 1
ATOM 1537 C CA . VAL A 1 203 ? 16.172 -12.695 -8.305 1 98.81 203 VAL A CA 1
ATOM 1538 C C . VAL A 1 203 ? 15.625 -14.117 -8.258 1 98.81 203 VAL A C 1
ATOM 1540 O O . VAL A 1 203 ? 16.031 -14.969 -9.062 1 98.81 203 VAL A O 1
ATOM 1543 N N . ASN A 1 204 ? 14.75 -14.375 -7.277 1 98.88 204 ASN A N 1
ATOM 1544 C CA . ASN A 1 204 ? 14.102 -15.68 -7.16 1 98.88 204 ASN A CA 1
ATOM 1545 C C . ASN A 1 204 ? 13.188 -15.961 -8.344 1 98.88 204 ASN A C 1
ATOM 1547 O O . ASN A 1 204 ? 12.852 -15.055 -9.109 1 98.88 204 ASN A O 1
ATOM 1551 N N . LEU A 1 205 ? 12.773 -17.266 -8.516 1 98.69 205 LEU A N 1
ATOM 1552 C CA . LEU A 1 205 ? 11.961 -17.656 -9.664 1 98.69 205 LEU A CA 1
ATOM 1553 C C . LEU A 1 205 ? 10.578 -18.109 -9.219 1 98.69 205 LEU A C 1
ATOM 1555 O O . LEU A 1 205 ? 10.445 -18.922 -8.297 1 98.69 205 LEU A O 1
ATOM 1559 N N . MET A 1 206 ? 9.602 -17.531 -9.789 1 97.62 206 MET A N 1
ATOM 1560 C CA . MET A 1 206 ? 8.242 -18.062 -9.742 1 97.62 206 MET A CA 1
ATOM 1561 C C . MET A 1 206 ? 7.836 -18.641 -11.094 1 97.62 206 MET A C 1
ATOM 1563 O O . MET A 1 206 ? 7.559 -17.891 -12.031 1 97.62 206 MET A O 1
ATOM 1567 N N . SER A 1 207 ? 7.828 -19.969 -11.156 1 94.12 207 SER A N 1
ATOM 1568 C CA . SER A 1 207 ? 7.375 -20.594 -12.398 1 94.12 207 SER A CA 1
ATOM 1569 C C . SER A 1 207 ? 5.863 -20.469 -12.562 1 94.12 207 SER A C 1
ATOM 1571 O O . SER A 1 207 ? 5.105 -20.812 -11.656 1 94.12 207 SER A O 1
ATOM 1573 N N . SER A 1 208 ? 5.5 -19.984 -13.625 1 81.31 208 SER A N 1
ATOM 1574 C CA . SER A 1 208 ? 4.113 -19.594 -13.867 1 81.31 208 SER A CA 1
ATOM 1575 C C . SER A 1 208 ? 3.191 -20.812 -13.883 1 81.31 208 SER A C 1
ATOM 1577 O O . SER A 1 208 ? 3.654 -21.938 -13.945 1 81.31 208 SER A O 1
ATOM 1579 N N . THR A 1 209 ? 1.911 -20.453 -13.773 1 71.19 209 THR A N 1
ATOM 1580 C CA . THR A 1 209 ? 0.876 -21.484 -13.836 1 71.19 209 THR A CA 1
ATOM 1581 C C . THR A 1 209 ? 0.744 -22.031 -15.25 1 71.19 209 THR A C 1
ATOM 1583 O O . THR A 1 209 ? 0.006 -23 -15.477 1 71.19 209 THR A O 1
ATOM 1586 N N . LEU A 1 210 ? 1.407 -21.375 -16.109 1 71.88 210 LEU A N 1
ATOM 1587 C CA . LEU A 1 210 ? 1.479 -21.812 -17.5 1 71.88 210 LEU A CA 1
ATOM 1588 C C . LEU A 1 210 ? 2.873 -21.578 -18.078 1 71.88 210 LEU A C 1
ATOM 1590 O O . LEU A 1 210 ? 3.607 -20.719 -17.594 1 71.88 210 LEU A O 1
ATOM 1594 N N . VAL A 1 211 ? 3.18 -22.469 -18.969 1 73.25 211 VAL A N 1
ATOM 1595 C CA . VAL A 1 211 ? 4.445 -22.297 -19.672 1 73.25 211 VAL A CA 1
ATOM 1596 C C . VAL A 1 211 ? 4.195 -22.266 -21.188 1 73.25 211 VAL A C 1
ATOM 1598 O O . VAL A 1 211 ? 3.473 -23.109 -21.719 1 73.25 211 VAL A O 1
ATOM 1601 N N . SER A 1 212 ? 4.684 -21.188 -21.719 1 69.81 212 SER A N 1
ATOM 1602 C CA . SER A 1 212 ? 4.473 -20.953 -23.141 1 69.81 212 SER A CA 1
ATOM 1603 C C . SER A 1 212 ? 5.387 -21.828 -23.984 1 69.81 212 SER A C 1
ATOM 1605 O O . SER A 1 212 ? 6.055 -21.344 -24.906 1 69.81 212 SER A O 1
ATOM 1607 N N . GLU A 1 213 ? 5.684 -23.016 -23.562 1 70.38 213 GLU A N 1
ATOM 1608 C CA . GLU A 1 213 ? 6.438 -24.031 -24.297 1 70.38 213 GLU A CA 1
ATOM 1609 C C . GLU A 1 213 ? 5.676 -25.344 -24.359 1 70.38 213 GLU A C 1
ATOM 1611 O O . GLU A 1 213 ? 5.316 -25.906 -23.312 1 70.38 213 GLU A O 1
ATOM 1616 N N . ALA A 1 214 ? 4.969 -25.547 -25.578 1 66.81 214 ALA A N 1
ATOM 1617 C CA . ALA A 1 214 ? 4.164 -26.766 -25.641 1 66.81 214 ALA A CA 1
ATOM 1618 C C . ALA A 1 214 ? 4.758 -27.766 -26.625 1 66.81 214 ALA A C 1
ATOM 1620 O O . ALA A 1 214 ? 4.746 -27.531 -27.828 1 66.81 214 ALA A O 1
ATOM 1621 N N . ASP A 1 215 ? 5.438 -28.688 -26.031 1 71.19 215 ASP A N 1
ATOM 1622 C CA . ASP A 1 215 ? 5.988 -29.75 -26.891 1 71.19 215 ASP A CA 1
ATOM 1623 C C . ASP A 1 215 ? 5.34 -31.094 -26.578 1 71.19 215 ASP A C 1
ATOM 1625 O O . ASP A 1 215 ? 5.883 -32.156 -26.938 1 71.19 215 ASP A O 1
ATOM 1629 N N . GLY A 1 216 ? 4.273 -31.078 -25.844 1 76.5 216 GLY A N 1
ATOM 1630 C CA . GLY A 1 216 ? 3.586 -32.312 -25.484 1 76.5 216 GLY A CA 1
ATOM 1631 C C . GLY A 1 216 ? 3.93 -32.812 -24.094 1 76.5 216 GLY A C 1
ATOM 1632 O O . GLY A 1 216 ? 3.225 -33.656 -23.547 1 76.5 216 GLY A O 1
ATOM 1633 N N . SER A 1 217 ? 4.934 -32.281 -23.578 1 82.88 217 SER A N 1
ATOM 1634 C CA . SER A 1 217 ? 5.305 -32.625 -22.219 1 82.88 217 SER A CA 1
ATOM 1635 C C . SER A 1 217 ? 4.301 -32.094 -21.219 1 82.88 217 SER A C 1
ATOM 1637 O O . SER A 1 217 ? 3.555 -31.156 -21.516 1 82.88 217 SER A O 1
ATOM 1639 N N . SER A 1 218 ? 4.203 -32.75 -20.062 1 86.5 218 SER A N 1
ATOM 1640 C CA . SER A 1 218 ? 3.352 -32.25 -19 1 86.5 218 SER A CA 1
ATOM 1641 C C . SER A 1 218 ? 3.869 -30.938 -18.453 1 86.5 218 SER A C 1
ATOM 1643 O O . SER A 1 218 ? 5.031 -30.578 -18.672 1 86.5 218 SER A O 1
ATOM 1645 N N . LEU A 1 219 ? 2.984 -30.156 -17.812 1 89.5 219 LEU A N 1
ATOM 1646 C CA . LEU A 1 219 ? 3.398 -28.906 -17.188 1 89.5 219 LEU A CA 1
ATOM 1647 C C . LEU A 1 219 ? 4.539 -29.141 -16.203 1 89.5 219 LEU A C 1
ATOM 1649 O O . LEU A 1 219 ? 5.484 -28.359 -16.141 1 89.5 219 LEU A O 1
ATOM 1653 N N . GLY A 1 220 ? 4.445 -30.234 -15.43 1 92.62 220 GLY A N 1
ATOM 1654 C CA . GLY A 1 220 ? 5.488 -30.578 -14.477 1 92.62 220 GLY A CA 1
ATOM 1655 C C . GLY A 1 220 ? 6.852 -30.75 -15.117 1 92.62 220 GLY A C 1
ATOM 1656 O O . GLY A 1 220 ? 7.859 -30.266 -14.602 1 92.62 220 GLY A O 1
ATOM 1657 N N . GLU A 1 221 ? 6.844 -31.438 -16.219 1 92.81 221 GLU A N 1
ATOM 1658 C CA . GLU A 1 221 ? 8.094 -31.672 -16.938 1 92.81 221 GLU A CA 1
ATOM 1659 C C . GLU A 1 221 ? 8.656 -30.375 -17.516 1 92.81 221 GLU A C 1
ATOM 1661 O O . GLU A 1 221 ? 9.867 -30.141 -17.453 1 92.81 221 GLU A O 1
ATOM 1666 N N . LEU A 1 222 ? 7.809 -29.594 -18.078 1 92.25 222 LEU A N 1
ATOM 1667 C CA . LEU A 1 222 ? 8.227 -28.312 -18.656 1 92.25 222 LEU A CA 1
ATOM 1668 C C . LEU A 1 222 ? 8.789 -27.391 -17.594 1 92.25 222 LEU A C 1
ATOM 1670 O O . LEU A 1 222 ? 9.812 -26.734 -17.797 1 92.25 222 LEU A O 1
ATOM 1674 N N . GLN A 1 223 ? 8.148 -27.359 -16.453 1 95.31 223 GLN A N 1
ATOM 1675 C CA . GLN A 1 223 ? 8.602 -26.516 -15.367 1 95.31 223 GLN A CA 1
ATOM 1676 C C . GLN A 1 223 ? 9.906 -27.031 -14.766 1 95.31 223 GLN A C 1
ATOM 1678 O O . GLN A 1 223 ? 10.773 -26.234 -14.375 1 95.31 223 GLN A O 1
ATOM 1683 N N . ALA A 1 224 ? 10.016 -28.328 -14.648 1 95.75 224 ALA A N 1
ATOM 1684 C CA . ALA A 1 224 ? 11.258 -28.906 -14.148 1 95.75 224 ALA A CA 1
ATOM 1685 C C . ALA A 1 224 ? 12.438 -28.5 -15.039 1 95.75 224 ALA A C 1
ATOM 1687 O O . ALA A 1 224 ? 13.523 -28.203 -14.539 1 95.75 224 ALA A O 1
ATOM 1688 N N . GLU A 1 225 ? 12.188 -28.562 -16.312 1 95.31 225 GLU A N 1
ATOM 1689 C CA . GLU A 1 225 ? 13.227 -28.141 -17.234 1 95.31 225 GLU A CA 1
ATOM 1690 C C . GLU A 1 225 ? 13.531 -26.641 -17.078 1 95.31 225 GLU A C 1
ATOM 1692 O O . GLU A 1 225 ? 14.695 -26.234 -17.125 1 95.31 225 GLU A O 1
ATOM 1697 N N . GLN A 1 226 ? 12.523 -25.828 -16.953 1 96.31 226 GLN A N 1
ATOM 1698 C CA . GLN A 1 226 ? 12.695 -24.406 -16.719 1 96.31 226 GLN A CA 1
ATOM 1699 C C . GLN A 1 226 ? 13.516 -24.141 -15.461 1 96.31 226 GLN A C 1
ATOM 1701 O O . GLN A 1 226 ? 14.398 -23.281 -15.461 1 96.31 226 GLN A O 1
ATOM 1706 N N . ILE A 1 227 ? 13.266 -24.891 -14.422 1 97.75 227 ILE A N 1
ATOM 1707 C CA . ILE A 1 227 ? 13.969 -24.75 -13.156 1 97.75 227 ILE A CA 1
ATOM 1708 C C . ILE A 1 227 ? 15.438 -25.141 -13.336 1 97.75 227 ILE A C 1
ATOM 1710 O O . ILE A 1 227 ? 16.328 -24.469 -12.812 1 97.75 227 ILE A O 1
ATOM 1714 N N . ARG A 1 228 ? 15.633 -26.219 -14.062 1 97.81 228 ARG A N 1
ATOM 1715 C CA . ARG A 1 228 ? 17 -26.641 -14.344 1 97.81 228 ARG A CA 1
ATOM 1716 C C . ARG A 1 228 ? 17.781 -25.547 -15.062 1 97.81 228 ARG A C 1
ATOM 1718 O O . ARG A 1 228 ? 18.922 -25.234 -14.688 1 97.81 228 ARG A O 1
ATOM 1725 N N . VAL A 1 229 ? 17.172 -24.969 -16.094 1 97.5 229 VAL A N 1
ATOM 1726 C CA . VAL A 1 229 ? 17.797 -23.906 -16.875 1 97.5 229 VAL A CA 1
ATOM 1727 C C . VAL A 1 229 ? 18.094 -22.703 -15.977 1 97.5 229 VAL A C 1
ATOM 1729 O O . VAL A 1 229 ? 19.172 -22.109 -16.062 1 97.5 229 VAL A O 1
ATOM 1732 N N . TYR A 1 230 ? 17.188 -22.359 -15.172 1 98.38 230 TYR A N 1
ATOM 1733 C CA . TYR A 1 230 ? 17.359 -21.266 -14.219 1 98.38 230 TYR A CA 1
ATOM 1734 C C . TYR A 1 230 ? 18.547 -21.516 -13.297 1 98.38 230 TYR A C 1
ATOM 1736 O O . TYR A 1 230 ? 19.391 -20.641 -13.109 1 98.38 230 TYR A O 1
ATOM 1744 N N . ARG A 1 231 ? 18.625 -22.672 -12.688 1 98.56 231 ARG A N 1
ATOM 1745 C CA . ARG A 1 231 ? 19.672 -23 -11.727 1 98.56 231 ARG A CA 1
ATOM 1746 C C . ARG A 1 231 ? 21.031 -23.031 -12.391 1 98.56 231 ARG A C 1
ATOM 1748 O O . ARG A 1 231 ? 22.031 -22.609 -11.797 1 98.56 231 ARG A O 1
ATOM 1755 N N . GLN A 1 232 ? 21.047 -23.516 -13.586 1 98.5 232 GLN A N 1
ATOM 1756 C CA . GLN A 1 232 ? 22.297 -23.5 -14.336 1 98.5 232 GLN A CA 1
ATOM 1757 C C . GLN A 1 232 ? 22.766 -22.062 -14.594 1 98.5 232 GLN A C 1
ATOM 1759 O O . GLN A 1 232 ? 23.922 -21.734 -14.375 1 98.5 232 GLN A O 1
ATOM 1764 N N . ALA A 1 233 ? 21.844 -21.25 -15.102 1 98.75 233 ALA A N 1
ATOM 1765 C CA . ALA A 1 233 ? 22.156 -19.844 -15.359 1 98.75 233 ALA A CA 1
ATOM 1766 C C . ALA A 1 233 ? 22.578 -19.141 -14.078 1 98.75 233 ALA A C 1
ATOM 1768 O O . ALA A 1 233 ? 23.453 -18.25 -14.102 1 98.75 233 ALA A O 1
ATOM 1769 N N . TRP A 1 234 ? 21.938 -19.453 -12.977 1 98.75 234 TRP A N 1
ATOM 1770 C CA . TRP A 1 234 ? 22.281 -18.875 -11.68 1 98.75 234 TRP A CA 1
ATOM 1771 C C . TRP A 1 234 ? 23.734 -19.172 -11.312 1 98.75 234 TRP A C 1
ATOM 1773 O O . TRP A 1 234 ? 24.469 -18.281 -10.898 1 98.75 234 TRP A O 1
ATOM 1783 N N . GLN A 1 235 ? 24.109 -20.422 -11.414 1 98.25 235 GLN A N 1
ATOM 1784 C CA . GLN A 1 235 ? 25.469 -20.844 -11.125 1 98.25 235 GLN A CA 1
ATOM 1785 C C . GLN A 1 235 ? 26.469 -20.109 -12 1 98.25 235 GLN A C 1
ATOM 1787 O O . GLN A 1 235 ? 27.516 -19.656 -11.523 1 98.25 235 GLN A O 1
ATOM 1792 N N . GLU A 1 236 ? 26.172 -19.938 -13.211 1 98.44 236 GLU A N 1
ATOM 1793 C CA . GLU A 1 236 ? 27.062 -19.281 -14.164 1 98.44 236 GLU A CA 1
ATOM 1794 C C . GLU A 1 236 ? 27.203 -17.797 -13.844 1 98.44 236 GLU A C 1
ATOM 1796 O O . GLU A 1 236 ? 28.266 -17.203 -14.047 1 98.44 236 GLU A O 1
ATOM 1801 N N . ALA A 1 237 ? 26.125 -17.188 -13.398 1 98.19 237 ALA A N 1
ATOM 1802 C CA . ALA A 1 237 ? 26.125 -15.766 -13.07 1 98.19 237 ALA A CA 1
ATOM 1803 C C . ALA A 1 237 ? 26.969 -15.484 -11.844 1 98.19 237 ALA A C 1
ATOM 1805 O O . ALA A 1 237 ? 27.453 -14.359 -11.648 1 98.19 237 ALA A O 1
ATOM 1806 N N . GLY A 1 238 ? 27.109 -16.438 -10.867 1 98 238 GLY A N 1
ATOM 1807 C CA . GLY A 1 238 ? 28.031 -16.328 -9.758 1 98 238 GLY A CA 1
ATOM 1808 C C . GLY A 1 238 ? 27.484 -15.523 -8.594 1 98 238 GLY A C 1
ATOM 1809 O O . GLY A 1 238 ? 28.234 -14.812 -7.91 1 98 238 GLY A O 1
ATOM 1810 N N . HIS A 1 239 ? 26.203 -15.594 -8.367 1 97.19 239 HIS A N 1
ATOM 1811 C CA . HIS A 1 239 ? 25.609 -14.906 -7.219 1 97.19 239 HIS A CA 1
ATOM 1812 C C . HIS A 1 239 ? 26.109 -15.508 -5.906 1 97.19 239 HIS A C 1
ATOM 1814 O O . HIS A 1 239 ? 26.5 -16.672 -5.859 1 97.19 239 HIS A O 1
ATOM 1820 N N . ASP A 1 240 ? 26.062 -14.727 -4.766 1 96.75 240 ASP A N 1
ATOM 1821 C CA . ASP A 1 240 ? 26.656 -15.133 -3.498 1 96.75 240 ASP A CA 1
ATOM 1822 C C . ASP A 1 240 ? 25.594 -15.57 -2.5 1 96.75 240 ASP A C 1
ATOM 1824 O O . ASP A 1 240 ? 25.844 -15.633 -1.295 1 96.75 240 ASP A O 1
ATOM 1828 N N . TRP A 1 241 ? 24.391 -15.68 -2.945 1 97.44 241 TRP A N 1
ATOM 1829 C CA . TRP A 1 241 ? 23.312 -16.188 -2.105 1 97.44 241 TRP A CA 1
ATOM 1830 C C . TRP A 1 241 ? 22.5 -17.25 -2.848 1 97.44 241 TRP A C 1
ATOM 1832 O O . TRP A 1 241 ? 22.688 -17.453 -4.051 1 97.44 241 TRP A O 1
ATOM 1842 N N . GLU A 1 242 ? 21.688 -18.047 -2.143 1 97.19 242 GLU A N 1
ATOM 1843 C CA . GLU A 1 242 ? 20.922 -19.141 -2.73 1 97.19 242 GLU A CA 1
ATOM 1844 C C . GLU A 1 242 ? 19.484 -18.703 -3.037 1 97.19 242 GLU A C 1
ATOM 1846 O O . GLU A 1 242 ? 18.75 -18.281 -2.143 1 97.19 242 GLU A O 1
ATOM 1851 N N . PRO A 1 243 ? 19.078 -18.812 -4.262 1 98 243 PRO A N 1
ATOM 1852 C CA . PRO A 1 243 ? 17.719 -18.422 -4.629 1 98 243 PRO A CA 1
ATOM 1853 C C . PRO A 1 243 ? 16.672 -19.484 -4.273 1 98 243 PRO A C 1
ATOM 1855 O O . PRO A 1 243 ? 17.031 -20.625 -3.959 1 98 243 PRO A O 1
ATOM 1858 N N . ARG A 1 244 ? 15.438 -19.062 -4.316 1 98.19 244 ARG A N 1
ATOM 1859 C CA . ARG A 1 244 ? 14.305 -19.969 -4.176 1 98.19 244 ARG A CA 1
ATOM 1860 C C . ARG A 1 244 ? 13.5 -20.047 -5.469 1 98.19 244 ARG A C 1
ATOM 1862 O O . ARG A 1 244 ? 13.562 -19.141 -6.305 1 98.19 244 ARG A O 1
ATOM 1869 N N . VAL A 1 245 ? 12.812 -21.156 -5.609 1 98.38 245 VAL A N 1
ATOM 1870 C CA . VAL A 1 245 ? 11.93 -21.391 -6.75 1 98.38 245 VAL A CA 1
ATOM 1871 C C . VAL A 1 245 ? 10.562 -21.844 -6.258 1 98.38 245 VAL A C 1
ATOM 1873 O O . VAL A 1 245 ? 10.461 -22.656 -5.332 1 98.38 245 VAL A O 1
ATOM 1876 N N . SER A 1 246 ? 9.523 -21.266 -6.887 1 97.69 246 SER A N 1
ATOM 1877 C CA . SER A 1 246 ? 8.172 -21.688 -6.547 1 97.69 246 SER A CA 1
ATOM 1878 C C . SER A 1 246 ? 7.43 -22.219 -7.773 1 97.69 246 SER A C 1
ATOM 1880 O O . SER A 1 246 ? 7.754 -21.844 -8.906 1 97.69 246 SER A O 1
ATOM 1882 N N . VAL A 1 247 ? 6.5 -23.156 -7.594 1 96.12 247 VAL A N 1
ATOM 1883 C CA . VAL A 1 247 ? 5.516 -23.609 -8.57 1 96.12 247 VAL A CA 1
ATOM 1884 C C . VAL A 1 247 ? 4.121 -23.578 -7.949 1 96.12 247 VAL A C 1
ATOM 1886 O O . VAL A 1 247 ? 3.98 -23.516 -6.727 1 96.12 247 VAL A O 1
ATOM 1889 N N . SER A 1 248 ? 3.119 -23.531 -8.742 1 94.25 248 SER A N 1
ATOM 1890 C CA . SER A 1 248 ? 1.747 -23.484 -8.242 1 94.25 248 SER A CA 1
ATOM 1891 C C . SER A 1 248 ? 0.933 -24.672 -8.742 1 94.25 248 SER A C 1
ATOM 1893 O O . SER A 1 248 ? 1.158 -25.172 -9.852 1 94.25 248 SER A O 1
ATOM 1895 N N . ARG A 1 249 ? 0.072 -25.188 -7.895 1 93.62 249 ARG A N 1
ATOM 1896 C CA . ARG A 1 249 ? -0.889 -26.234 -8.203 1 93.62 249 ARG A CA 1
ATOM 1897 C C . ARG A 1 249 ? -2.211 -26 -7.48 1 93.62 249 ARG A C 1
ATOM 1899 O O . ARG A 1 249 ? -2.236 -25.406 -6.406 1 93.62 249 ARG A O 1
ATOM 1906 N N . SER A 1 250 ? -3.297 -26.438 -8.148 1 92.88 250 SER A N 1
ATOM 1907 C CA . SER A 1 250 ? -4.559 -26.594 -7.43 1 92.88 250 SER A CA 1
ATOM 1908 C C . SER A 1 250 ? -4.648 -27.953 -6.766 1 92.88 250 SER A C 1
ATOM 1910 O O . SER A 1 250 ? -4.707 -28.984 -7.449 1 92.88 250 SER A O 1
ATOM 1912 N N . VAL A 1 251 ? -4.605 -28.016 -5.461 1 95.44 251 VAL A N 1
ATOM 1913 C CA . VAL A 1 251 ? -4.594 -29.266 -4.719 1 95.44 251 VAL A CA 1
ATOM 1914 C C . VAL A 1 251 ? -5.691 -29.25 -3.658 1 95.44 251 VAL A C 1
ATOM 1916 O O . VAL A 1 251 ? -5.691 -28.406 -2.766 1 95.44 251 VAL A O 1
ATOM 1919 N N . PHE A 1 252 ? -6.594 -30.219 -3.678 1 96 252 PHE A N 1
ATOM 1920 C CA . PHE A 1 252 ? -7.707 -30.328 -2.74 1 96 252 PHE A CA 1
ATOM 1921 C C . PHE A 1 252 ? -7.688 -31.672 -2.035 1 96 252 PHE A C 1
ATOM 1923 O O . PHE A 1 252 ? -8.172 -32.656 -2.574 1 96 252 PHE A O 1
ATOM 1930 N N . PRO A 1 253 ? -7.195 -31.719 -0.796 1 97.69 253 PRO A N 1
ATOM 1931 C CA . PRO A 1 253 ? -7.223 -32.969 -0.038 1 97.69 253 PRO A CA 1
ATOM 1932 C C . PRO A 1 253 ? -8.641 -33.406 0.351 1 97.69 253 PRO A C 1
ATOM 1934 O O . PRO A 1 253 ? -9.398 -32.594 0.899 1 97.69 253 PRO A O 1
ATOM 1937 N N . ILE A 1 254 ? -8.992 -34.625 0.076 1 96.94 254 ILE A N 1
ATOM 1938 C CA . ILE A 1 254 ? -10.273 -35.188 0.47 1 96.94 254 ILE A CA 1
ATOM 1939 C C . ILE A 1 254 ? -10.094 -36.062 1.718 1 96.94 254 ILE A C 1
ATOM 1941 O O . ILE A 1 254 ? -9.594 -37.188 1.636 1 96.94 254 ILE A O 1
ATOM 1945 N N . VAL A 1 255 ? -10.523 -35.531 2.885 1 97.31 255 VAL A N 1
ATOM 1946 C CA . VAL A 1 255 ? -10.312 -36.219 4.168 1 97.31 255 VAL A CA 1
ATOM 1947 C C . VAL A 1 255 ? -11.648 -36.688 4.73 1 97.31 255 VAL A C 1
ATOM 1949 O O . VAL A 1 255 ? -11.711 -37.719 5.402 1 97.31 255 VAL A O 1
ATOM 1952 N N . THR A 1 256 ? -12.75 -35.969 4.449 1 96.44 256 THR A N 1
ATOM 1953 C CA . THR A 1 256 ? -14.078 -36.312 4.941 1 96.44 256 THR A CA 1
ATOM 1954 C C . THR A 1 256 ? -15.062 -36.469 3.785 1 96.44 256 THR A C 1
ATOM 1956 O O . THR A 1 256 ? -14.727 -36.188 2.635 1 96.44 256 THR A O 1
ATOM 1959 N N . GLY A 1 257 ? -16.266 -36.906 4.188 1 94 257 GLY A N 1
ATOM 1960 C CA . GLY A 1 257 ? -17.328 -37 3.205 1 94 257 GLY A CA 1
ATOM 1961 C C . GLY A 1 257 ? -17.719 -35.625 2.645 1 94 257 GLY A C 1
ATOM 1962 O O . GLY A 1 257 ? -18.031 -35.5 1.461 1 94 257 GLY A O 1
ATOM 1963 N N . GLU A 1 258 ? -17.656 -34.719 3.422 1 94 258 GLU A N 1
ATOM 1964 C CA . GLU A 1 258 ? -17.953 -33.344 2.992 1 94 258 GLU A CA 1
ATOM 1965 C C . GLU A 1 258 ? -16.938 -32.844 1.966 1 94 258 GLU A C 1
ATOM 1967 O O . GLU A 1 258 ? -17.312 -32.219 0.986 1 94 258 GLU A O 1
ATOM 1972 N N . ASP A 1 259 ? -15.711 -33.125 2.197 1 94.38 259 ASP A N 1
ATOM 1973 C CA . ASP A 1 259 ? -14.68 -32.75 1.224 1 94.38 259 ASP A CA 1
ATOM 1974 C C . ASP A 1 259 ? -14.961 -33.406 -0.13 1 94.38 259 ASP A C 1
ATOM 1976 O O . ASP A 1 259 ? -14.812 -32.781 -1.174 1 94.38 259 ASP A O 1
ATOM 1980 N N . ARG A 1 260 ? -15.328 -34.656 -0.029 1 93.5 260 ARG A N 1
ATOM 1981 C CA . ARG A 1 260 ? -15.609 -35.406 -1.253 1 93.5 260 ARG A CA 1
ATOM 1982 C C . ARG A 1 260 ? -16.75 -34.75 -2.037 1 93.5 260 ARG A C 1
ATOM 1984 O O . ARG A 1 260 ? -16.688 -34.656 -3.264 1 93.5 260 ARG A O 1
ATOM 1991 N N . GLU A 1 261 ? -17.734 -34.344 -1.364 1 92.38 261 GLU A N 1
ATOM 1992 C CA . GLU A 1 261 ? -18.875 -33.688 -2 1 92.38 261 GLU A CA 1
ATOM 1993 C C . GLU A 1 261 ? -18.469 -32.375 -2.648 1 92.38 261 GLU A C 1
ATOM 1995 O O . GLU A 1 261 ? -18.953 -32.031 -3.729 1 92.38 261 GLU A O 1
ATOM 2000 N N . MET A 1 262 ? -17.578 -31.688 -2.078 1 90.5 262 MET A N 1
ATOM 2001 C CA . MET A 1 262 ? -17.203 -30.344 -2.525 1 90.5 262 MET A CA 1
ATOM 2002 C C . MET A 1 262 ? -16.188 -30.406 -3.65 1 90.5 262 MET A C 1
ATOM 2004 O O . MET A 1 262 ? -16.25 -29.625 -4.605 1 90.5 262 MET A O 1
ATOM 2008 N N . PHE A 1 263 ? -15.195 -31.328 -3.51 1 88.75 263 PHE A N 1
ATOM 2009 C CA . PHE A 1 263 ? -14.023 -31.203 -4.367 1 88.75 263 PHE A CA 1
ATOM 2010 C C . PHE A 1 263 ? -13.836 -32.469 -5.207 1 88.75 263 PHE A C 1
ATOM 2012 O O . PHE A 1 263 ? -12.992 -32.5 -6.105 1 88.75 263 PHE A O 1
ATOM 2019 N N . GLY A 1 264 ? -14.586 -33.438 -4.941 1 82.88 264 GLY A N 1
ATOM 2020 C CA . GLY A 1 264 ? -14.367 -34.75 -5.559 1 82.88 264 GLY A CA 1
ATOM 2021 C C . GLY A 1 264 ? -14.398 -34.688 -7.074 1 82.88 264 GLY A C 1
ATOM 2022 O O . GLY A 1 264 ? -13.719 -35.469 -7.738 1 82.88 264 GLY A O 1
ATOM 2023 N N . LEU A 1 265 ? -15.133 -33.719 -7.621 1 76.81 265 LEU A N 1
ATOM 2024 C CA . LEU A 1 265 ? -15.328 -33.656 -9.07 1 76.81 265 LEU A CA 1
ATOM 2025 C C . LEU A 1 265 ? -14.383 -32.656 -9.719 1 76.81 265 LEU A C 1
ATOM 2027 O O . LEU A 1 265 ? -14.414 -32.469 -10.938 1 76.81 265 LEU A O 1
ATOM 2031 N N . LEU A 1 266 ? -13.531 -32.094 -8.914 1 77.5 266 LEU A N 1
ATOM 2032 C CA . LEU A 1 266 ? -12.672 -31.062 -9.453 1 77.5 266 LEU A CA 1
ATOM 2033 C C . LEU A 1 266 ? -11.43 -31.656 -10.109 1 77.5 266 LEU A C 1
ATOM 2035 O O . LEU A 1 266 ? -10.758 -31 -10.898 1 77.5 266 LEU A O 1
ATOM 2039 N N . ALA A 1 267 ? -11.18 -32.906 -9.844 1 79.44 267 ALA A N 1
ATOM 2040 C CA . ALA A 1 267 ? -9.961 -33.531 -10.375 1 79.44 267 ALA A CA 1
ATOM 2041 C C . ALA A 1 267 ? -9.977 -33.562 -11.898 1 79.44 267 ALA A C 1
ATOM 2043 O O . ALA A 1 267 ? -11.016 -33.844 -12.508 1 79.44 267 ALA A O 1
ATOM 2044 N N . SER A 1 268 ? -8.875 -33.031 -12.352 1 74.25 268 SER A N 1
ATOM 2045 C CA . SER A 1 268 ? -8.695 -33.125 -13.789 1 74.25 268 SER A CA 1
ATOM 2046 C C . SER A 1 268 ? -7.551 -34.094 -14.133 1 74.25 268 SER A C 1
ATOM 2048 O O . SER A 1 268 ? -6.578 -34.188 -13.375 1 74.25 268 SER A O 1
ATOM 2050 N N . ASP A 1 269 ? -7.746 -34.75 -15.203 1 64.88 269 ASP A N 1
ATOM 2051 C CA . ASP A 1 269 ? -6.832 -35.844 -15.523 1 64.88 269 ASP A CA 1
ATOM 2052 C C . ASP A 1 269 ? -5.582 -35.312 -16.234 1 64.88 269 ASP A C 1
ATOM 2054 O O . ASP A 1 269 ? -4.57 -36.031 -16.312 1 64.88 269 ASP A O 1
ATOM 2058 N N . SER A 1 270 ? -5.75 -34.219 -16.859 1 69.56 270 SER A N 1
ATOM 2059 C CA . SER A 1 270 ? -4.594 -33.844 -17.672 1 69.56 270 SER A CA 1
ATOM 2060 C C . SER A 1 270 ? -4.379 -32.312 -17.656 1 69.56 270 SER A C 1
ATOM 2062 O O . SER A 1 270 ? -5.297 -31.562 -17.344 1 69.56 270 SER A O 1
ATOM 2064 N N . ASP A 1 271 ? -3.115 -32.125 -17.922 1 72.81 271 ASP A N 1
ATOM 2065 C CA . ASP A 1 271 ? -2.799 -30.719 -18.219 1 72.81 271 ASP A CA 1
ATOM 2066 C C . ASP A 1 271 ? -3.553 -30.25 -19.453 1 72.81 271 ASP A C 1
ATOM 2068 O O . ASP A 1 271 ? -3.98 -31.062 -20.281 1 72.81 271 ASP A O 1
ATOM 2072 N N . GLN A 1 272 ? -3.854 -28.906 -19.344 1 65.81 272 GLN A N 1
ATOM 2073 C CA . GLN A 1 272 ? -4.555 -28.344 -20.484 1 65.81 272 GLN A CA 1
ATOM 2074 C C . GLN A 1 272 ? -3.613 -27.516 -21.359 1 65.81 272 GLN A C 1
ATOM 2076 O O . GLN A 1 272 ? -2.715 -26.844 -20.828 1 65.81 272 GLN A O 1
ATOM 2081 N N . ILE A 1 273 ? -3.639 -27.812 -22.734 1 58.56 273 ILE A N 1
ATOM 2082 C CA . ILE A 1 273 ? -2.887 -26.984 -23.672 1 58.56 273 ILE A CA 1
ATOM 2083 C C . ILE A 1 273 ? -3.818 -25.969 -24.344 1 58.56 273 ILE A C 1
ATOM 2085 O O . ILE A 1 273 ? -4.918 -26.312 -24.766 1 58.56 273 ILE A O 1
ATOM 2089 N N . GLY A 1 274 ? -3.459 -24.641 -24.109 1 59.06 274 GLY A N 1
ATOM 2090 C CA . GLY A 1 274 ? -4.227 -23.578 -24.734 1 59.06 274 GLY A CA 1
ATOM 2091 C C . GLY A 1 274 ? -3.365 -22.578 -25.484 1 59.06 274 GLY A C 1
ATOM 2092 O O . GLY A 1 274 ? -2.137 -22.656 -25.438 1 59.06 274 GLY A O 1
ATOM 2093 N N . LEU A 1 275 ? -4.027 -21.812 -26.484 1 53.34 275 LEU A N 1
ATOM 2094 C CA . LEU A 1 275 ? -3.367 -20.734 -27.219 1 53.34 275 LEU A CA 1
ATOM 2095 C C . LEU A 1 275 ? -3.578 -19.406 -26.516 1 53.34 275 LEU A C 1
ATOM 2097 O O . LEU A 1 275 ? -4.703 -19.062 -26.141 1 53.34 275 LEU A O 1
ATOM 2101 N N . LEU A 1 276 ? -2.357 -18.812 -26.031 1 54.06 276 LEU A N 1
ATOM 2102 C CA . LEU A 1 276 ? -2.416 -17.484 -25.438 1 54.06 276 LEU A CA 1
ATOM 2103 C C . LEU A 1 276 ? -1.68 -16.469 -26.312 1 54.06 276 LEU A C 1
ATOM 2105 O O . LEU A 1 276 ? -0.735 -16.812 -27.016 1 54.06 276 LEU A O 1
ATOM 2109 N N . GLU A 1 277 ? -1.967 -14.969 -26.094 1 47.62 277 GLU A N 1
ATOM 2110 C CA . GLU A 1 277 ? -1.317 -13.812 -26.703 1 47.62 277 GLU A CA 1
ATOM 2111 C C . GLU A 1 277 ? -1.078 -14.047 -28.188 1 47.62 277 GLU A C 1
ATOM 2113 O O . GLU A 1 277 ? 0.067 -14.055 -28.641 1 47.62 277 GLU A O 1
ATOM 2118 N N . GLY A 1 278 ? -1.95 -14.109 -29.031 1 43.34 278 GLY A N 1
ATOM 2119 C CA . GLY A 1 278 ? -1.749 -14.008 -30.469 1 43.34 278 GLY A CA 1
ATOM 2120 C C . GLY A 1 278 ? -1.136 -15.258 -31.078 1 43.34 278 GLY A C 1
ATOM 2121 O O . GLY A 1 278 ? -0.419 -15.18 -32.094 1 43.34 278 GLY A O 1
ATOM 2122 N N . ALA A 1 279 ? -0.946 -16.656 -30.312 1 53.56 279 ALA A N 1
ATOM 2123 C CA . ALA A 1 279 ? -0.512 -17.828 -31.047 1 53.56 279 ALA A CA 1
ATOM 2124 C C . ALA A 1 279 ? 0.485 -18.656 -30.25 1 53.56 279 ALA A C 1
ATOM 2126 O O . ALA A 1 279 ? 1.077 -19.609 -30.766 1 53.56 279 ALA A O 1
ATOM 2127 N N . THR A 1 280 ? 0.606 -18.234 -29.031 1 56.03 280 THR A N 1
ATOM 2128 C CA . THR A 1 280 ? 1.616 -19 -28.312 1 56.03 280 THR A CA 1
ATOM 2129 C C . THR A 1 280 ? 0.981 -20.188 -27.594 1 56.03 280 THR A C 1
ATOM 2131 O O . THR A 1 280 ? 0.037 -20.016 -26.812 1 56.03 280 THR A O 1
ATOM 2134 N N . LYS A 1 281 ? 1.394 -21.359 -27.984 1 60.34 281 LYS A N 1
ATOM 2135 C CA . LYS A 1 281 ? 0.935 -22.562 -27.297 1 60.34 281 LYS A CA 1
ATOM 2136 C C . LYS A 1 281 ? 1.328 -22.547 -25.828 1 60.34 281 LYS A C 1
ATOM 2138 O O . LYS A 1 281 ? 2.496 -22.328 -25.484 1 60.34 281 LYS A O 1
ATOM 2143 N N . THR A 1 282 ? 0.249 -22.641 -24.938 1 65.62 282 THR A N 1
ATOM 2144 C CA . THR A 1 282 ? 0.436 -22.5 -23.5 1 65.62 282 THR A CA 1
ATOM 2145 C C . THR A 1 282 ? -0.122 -23.719 -22.766 1 65.62 282 THR A C 1
ATOM 2147 O O . THR A 1 282 ? -1.185 -24.234 -23.125 1 65.62 282 THR A O 1
ATOM 2150 N N . THR A 1 283 ? 0.672 -24.312 -21.891 1 62.25 283 THR A N 1
ATOM 2151 C CA . THR A 1 283 ? 0.248 -25.422 -21.062 1 62.25 283 THR A CA 1
ATOM 2152 C C . THR A 1 283 ? -0.179 -24.938 -19.672 1 62.25 283 THR A C 1
ATOM 2154 O O . THR A 1 283 ? 0.56 -24.219 -19.016 1 62.25 283 THR A O 1
ATOM 2157 N N . PHE A 1 284 ? -1.467 -25.328 -19.219 1 66.44 284 PHE A N 1
ATOM 2158 C CA . PHE A 1 284 ? -2.01 -25 -17.906 1 66.44 284 PHE A CA 1
ATOM 2159 C C . PHE A 1 284 ? -2.029 -26.219 -17 1 66.44 284 PHE A C 1
ATOM 2161 O O . PHE A 1 284 ? -2.303 -27.328 -17.453 1 66.44 284 PHE A O 1
ATOM 2168 N N . GLY A 1 285 ? -1.758 -25.984 -15.734 1 67.38 285 GLY A N 1
ATOM 2169 C CA . GLY A 1 285 ? -1.694 -27.094 -14.789 1 67.38 285 GLY A CA 1
ATOM 2170 C C . GLY A 1 285 ? -3.053 -27.688 -14.477 1 67.38 285 GLY A C 1
ATOM 2171 O O . GLY A 1 285 ? -4.078 -27.016 -14.609 1 67.38 285 GLY A O 1
ATOM 2172 N N . ARG A 1 286 ? -3.004 -28.984 -14.125 1 74.69 286 ARG A N 1
ATOM 2173 C CA . ARG A 1 286 ? -4.203 -29.719 -13.734 1 74.69 286 ARG A CA 1
ATOM 2174 C C . ARG A 1 286 ? -4.547 -29.469 -12.266 1 74.69 286 ARG A C 1
ATOM 2176 O O . ARG A 1 286 ? -3.727 -28.938 -11.516 1 74.69 286 ARG A O 1
ATOM 2183 N N . THR A 1 287 ? -5.797 -29.828 -11.93 1 85.31 287 THR A N 1
ATOM 2184 C CA . THR A 1 287 ? -6.27 -29.781 -10.547 1 85.31 287 THR A CA 1
ATOM 2185 C C . THR A 1 287 ? -6.16 -31.156 -9.898 1 85.31 287 THR A C 1
ATOM 2187 O O . THR A 1 287 ? -6.57 -32.156 -10.477 1 85.31 287 THR A O 1
ATOM 2190 N N . TYR A 1 288 ? -5.543 -31.25 -8.773 1 92.38 288 TYR A N 1
ATOM 2191 C CA . TYR A 1 288 ? -5.449 -32.469 -7.965 1 92.38 288 TYR A CA 1
ATOM 2192 C C . TYR A 1 288 ? -6.523 -32.469 -6.883 1 92.38 288 TYR A C 1
ATOM 2194 O O . TYR A 1 288 ? -6.637 -31.531 -6.098 1 92.38 288 TYR A O 1
ATOM 2202 N N . ALA A 1 289 ? -7.328 -33.5 -6.863 1 94.06 289 ALA A N 1
ATOM 2203 C CA . ALA A 1 289 ? -8.32 -33.719 -5.812 1 94.06 289 ALA A CA 1
ATOM 2204 C C . ALA A 1 289 ? -8.461 -35.188 -5.496 1 94.06 289 ALA A C 1
ATOM 2206 O O . ALA A 1 289 ? -8.938 -35.969 -6.324 1 94.06 289 ALA A O 1
ATOM 2207 N N . ALA A 1 290 ? -8.016 -35.594 -4.395 1 96 290 ALA A N 1
ATOM 2208 C CA . ALA A 1 290 ? -8.008 -37 -4.023 1 96 290 ALA A CA 1
ATOM 2209 C C . ALA A 1 290 ? -7.742 -37.156 -2.529 1 96 290 ALA A C 1
ATOM 2211 O O . ALA A 1 290 ? -7.547 -36.188 -1.811 1 96 290 ALA A O 1
ATOM 2212 N N . GLU A 1 291 ? -7.824 -38.406 -2.061 1 97.06 291 GLU A N 1
ATOM 2213 C CA . GLU A 1 291 ? -7.426 -38.719 -0.696 1 97.06 291 GLU A CA 1
ATOM 2214 C C . GLU A 1 291 ? -5.93 -38.5 -0.488 1 97.06 291 GLU 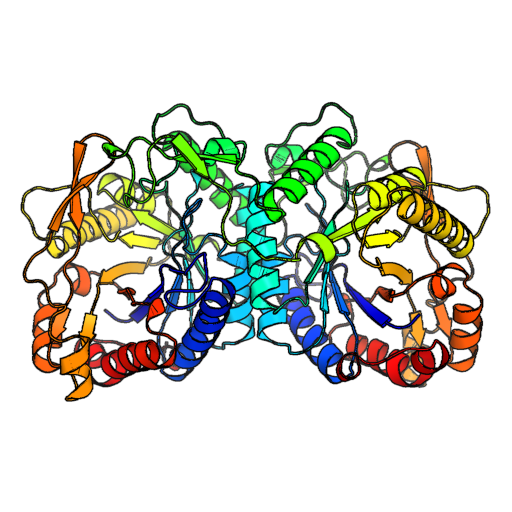A C 1
ATOM 2216 O O . GLU A 1 291 ? -5.152 -38.562 -1.441 1 97.06 291 GLU A O 1
ATOM 2221 N N . PRO A 1 292 ? -5.535 -38.25 0.772 1 97.88 292 PRO A N 1
ATOM 2222 C CA . PRO A 1 292 ? -4.16 -37.844 1.062 1 97.88 292 PRO A CA 1
ATOM 2223 C C . PRO A 1 292 ? -3.119 -38.781 0.492 1 97.88 292 PRO A C 1
ATOM 2225 O O . PRO A 1 292 ? -2.115 -38.344 -0.073 1 97.88 292 PRO A O 1
ATOM 2228 N N . ASP A 1 293 ? -3.311 -40.094 0.588 1 97.81 293 ASP A N 1
ATOM 2229 C CA . ASP A 1 293 ? -2.32 -41.062 0.107 1 97.81 293 ASP A CA 1
ATOM 2230 C C . ASP A 1 293 ? -2.143 -40.938 -1.406 1 97.81 293 ASP A C 1
ATOM 2232 O O . ASP A 1 293 ? -1.021 -41.031 -1.91 1 97.81 293 ASP A O 1
ATOM 2236 N N . VAL A 1 294 ? -3.256 -40.781 -2.064 1 96.75 294 VAL A N 1
ATOM 2237 C CA . VAL A 1 294 ? -3.223 -40.656 -3.518 1 96.75 294 VAL A CA 1
ATOM 2238 C C . VAL A 1 294 ? -2.559 -39.312 -3.895 1 96.75 294 VAL A C 1
ATOM 2240 O O . VAL A 1 294 ? -1.745 -39.281 -4.82 1 96.75 294 VAL A O 1
ATOM 2243 N N . LEU A 1 295 ? -2.889 -38.25 -3.199 1 96.94 295 LEU A N 1
ATOM 2244 C CA . LEU A 1 295 ? -2.291 -36.938 -3.457 1 96.94 295 LEU A CA 1
ATOM 2245 C C . LEU A 1 295 ? -0.779 -37 -3.273 1 96.94 295 LEU A C 1
ATOM 2247 O O . LEU A 1 295 ? -0.034 -36.406 -4.07 1 96.94 295 LEU A O 1
ATOM 2251 N N . ILE A 1 296 ? -0.323 -37.594 -2.195 1 98 296 ILE A N 1
ATOM 2252 C CA . ILE A 1 296 ? 1.103 -37.719 -1.901 1 98 296 ILE A CA 1
ATOM 2253 C C . ILE A 1 296 ? 1.826 -38.375 -3.072 1 98 296 ILE A C 1
ATOM 2255 O O . ILE A 1 296 ? 2.852 -37.875 -3.539 1 98 296 ILE A O 1
ATOM 2259 N N . GLU A 1 297 ? 1.242 -39.469 -3.547 1 97.31 297 GLU A N 1
ATOM 2260 C CA . GLU A 1 297 ? 1.845 -40.156 -4.676 1 97.31 297 GLU A CA 1
ATOM 2261 C C . GLU A 1 297 ? 1.883 -39.281 -5.922 1 97.31 297 GLU A C 1
ATOM 2263 O O . GLU A 1 297 ? 2.896 -39.219 -6.621 1 97.31 297 GLU A O 1
ATOM 2268 N N . GLN A 1 298 ? 0.766 -38.656 -6.203 1 94.88 298 GLN A N 1
ATOM 2269 C CA . GLN A 1 298 ? 0.658 -37.812 -7.383 1 94.88 298 GLN A CA 1
ATOM 2270 C C . GLN A 1 298 ? 1.646 -36.656 -7.312 1 94.88 298 GLN A C 1
ATOM 2272 O O . GLN A 1 298 ? 2.326 -36.344 -8.297 1 94.88 298 GLN A O 1
ATOM 2277 N N . LEU A 1 299 ? 1.736 -36 -6.211 1 96.38 299 LEU A N 1
ATOM 2278 C CA . LEU A 1 299 ? 2.578 -34.812 -6.066 1 96.38 299 LEU A CA 1
ATOM 2279 C C . LEU A 1 299 ? 4.055 -35.188 -6.043 1 96.38 299 LEU A C 1
ATOM 2281 O O . LEU A 1 299 ? 4.902 -34.469 -6.547 1 96.38 299 LEU A O 1
ATOM 2285 N N . LYS A 1 300 ? 4.414 -36.344 -5.469 1 96.69 300 LYS A N 1
ATOM 2286 C CA . LYS A 1 300 ? 5.793 -36.844 -5.496 1 96.69 300 LYS A CA 1
ATOM 2287 C C . LYS A 1 300 ? 6.23 -37.156 -6.922 1 96.69 300 LYS A C 1
ATOM 2289 O O . LYS A 1 300 ? 7.418 -37.062 -7.242 1 96.69 300 LYS A O 1
ATOM 2294 N N . ALA A 1 301 ? 5.254 -37.5 -7.734 1 95 301 ALA A N 1
ATOM 2295 C CA . ALA A 1 301 ? 5.547 -37.844 -9.117 1 95 301 ALA A CA 1
ATOM 2296 C C . ALA A 1 301 ? 5.703 -36.625 -10 1 95 301 ALA A C 1
ATOM 2298 O O . ALA A 1 301 ? 6.133 -36.719 -11.148 1 95 301 ALA A O 1
ATOM 2299 N N . ASP A 1 302 ? 5.336 -35.5 -9.547 1 94.12 302 ASP A N 1
ATOM 2300 C CA . ASP A 1 302 ? 5.473 -34.25 -10.289 1 94.12 302 ASP A CA 1
ATOM 2301 C C . ASP A 1 302 ? 6.898 -33.688 -10.188 1 94.12 302 ASP A C 1
ATOM 2303 O O . ASP A 1 302 ? 7.312 -33.219 -9.141 1 94.12 302 ASP A O 1
ATOM 2307 N N . PRO A 1 303 ? 7.625 -33.719 -11.273 1 95.31 303 PRO A N 1
ATOM 2308 C CA . PRO A 1 303 ? 9.039 -33.344 -11.195 1 95.31 303 PRO A CA 1
ATOM 2309 C C . PRO A 1 303 ? 9.25 -31.875 -10.852 1 95.31 303 PRO A C 1
ATOM 2311 O O . PRO A 1 303 ? 10.289 -31.5 -10.312 1 95.31 303 PRO A O 1
ATOM 2314 N N . ALA A 1 304 ? 8.305 -31.016 -11.195 1 95.44 304 ALA A N 1
ATOM 2315 C CA . ALA A 1 304 ? 8.414 -29.609 -10.852 1 95.44 304 ALA A CA 1
ATOM 2316 C C . ALA A 1 304 ? 8.344 -29.406 -9.336 1 95.44 304 ALA A C 1
ATOM 2318 O O . ALA A 1 304 ? 9.062 -28.562 -8.781 1 95.44 304 ALA A O 1
ATOM 2319 N N . ILE A 1 305 ? 7.438 -30.125 -8.703 1 95.81 305 ILE A N 1
ATOM 2320 C CA . ILE A 1 305 ? 7.293 -30.016 -7.258 1 95.81 305 ILE A CA 1
ATOM 2321 C C . ILE A 1 305 ? 8.562 -30.5 -6.57 1 95.81 305 ILE A C 1
ATOM 2323 O O . ILE A 1 305 ? 9.023 -29.906 -5.598 1 95.81 305 ILE A O 1
ATOM 2327 N N . ALA A 1 306 ? 9.141 -31.547 -7.094 1 95.81 306 ALA A N 1
ATOM 2328 C CA . ALA A 1 306 ? 10.383 -32.062 -6.543 1 95.81 306 ALA A CA 1
ATOM 2329 C C . ALA A 1 306 ? 11.516 -31.062 -6.691 1 95.81 306 ALA A C 1
ATOM 2331 O O . ALA A 1 306 ? 12.391 -30.969 -5.828 1 95.81 306 ALA A O 1
ATOM 2332 N N . ALA A 1 307 ? 11.477 -30.344 -7.762 1 96.69 307 ALA A N 1
ATOM 2333 C CA . ALA A 1 307 ? 12.562 -29.422 -8.086 1 96.69 307 ALA A CA 1
ATOM 2334 C C . ALA A 1 307 ? 12.383 -28.094 -7.371 1 96.69 307 ALA A C 1
ATOM 2336 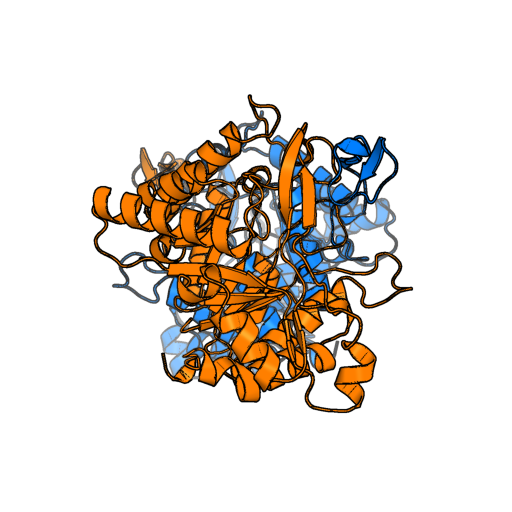O O . ALA A 1 307 ? 13.336 -27.328 -7.215 1 96.69 307 ALA A O 1
ATOM 2337 N N . ALA A 1 308 ? 11.195 -27.766 -6.918 1 97.19 308 ALA A N 1
ATOM 2338 C CA . ALA A 1 308 ? 10.875 -26.453 -6.363 1 97.19 308 ALA A CA 1
ATOM 2339 C C . ALA A 1 308 ? 11.148 -26.406 -4.863 1 97.19 308 ALA A C 1
ATOM 2341 O O . ALA A 1 308 ? 11.258 -27.453 -4.215 1 97.19 308 ALA A O 1
ATOM 2342 N N . ASP A 1 309 ? 11.312 -25.219 -4.348 1 97.44 309 ASP A N 1
ATOM 2343 C CA . ASP A 1 309 ? 11.469 -24.984 -2.914 1 97.44 309 ASP A CA 1
ATOM 2344 C C . ASP A 1 309 ? 10.125 -24.734 -2.244 1 97.44 309 ASP A C 1
ATOM 2346 O O . ASP A 1 309 ? 9.945 -25.031 -1.062 1 97.44 309 ASP A O 1
ATOM 2350 N N . THR A 1 310 ? 9.188 -24.109 -3 1 97.38 310 THR A N 1
ATOM 2351 C CA . THR A 1 310 ? 7.891 -23.703 -2.473 1 97.38 310 THR A CA 1
ATOM 2352 C C . THR A 1 310 ? 6.762 -24.141 -3.404 1 97.38 310 THR A C 1
ATOM 2354 O O . THR A 1 310 ? 6.824 -23.922 -4.613 1 97.38 310 THR A O 1
ATOM 2357 N N . LEU A 1 311 ? 5.785 -24.781 -2.859 1 97.44 311 LEU A N 1
ATOM 2358 C CA . LEU A 1 311 ? 4.547 -25.094 -3.568 1 97.44 311 LEU A CA 1
ATOM 2359 C C . LEU A 1 311 ? 3.441 -24.125 -3.172 1 97.44 311 LEU A C 1
ATOM 2361 O O . LEU A 1 311 ? 3.07 -24.047 -1.998 1 97.44 311 LEU A O 1
ATOM 2365 N N . MET A 1 312 ? 2.961 -23.359 -4.117 1 96.94 312 MET A N 1
ATOM 2366 C CA . MET A 1 312 ? 1.832 -22.469 -3.877 1 96.94 312 MET A CA 1
ATOM 2367 C C . MET A 1 312 ? 0.518 -23.141 -4.27 1 96.94 312 MET A C 1
ATOM 2369 O O . MET A 1 312 ? 0.328 -23.5 -5.426 1 96.94 312 MET A O 1
ATOM 2373 N N . LEU A 1 313 ? -0.372 -23.281 -3.332 1 96.75 313 LEU A N 1
ATOM 2374 C CA . LEU A 1 313 ? -1.697 -23.828 -3.602 1 96.75 313 LEU A CA 1
ATOM 2375 C C . LEU A 1 313 ? -2.65 -22.734 -4.078 1 96.75 313 LEU A C 1
ATOM 2377 O O . LEU A 1 313 ? -2.984 -21.828 -3.318 1 96.75 313 LEU A O 1
ATOM 2381 N N . THR A 1 314 ? -3.066 -22.828 -5.352 1 94.56 314 THR A N 1
ATOM 2382 C CA . THR A 1 314 ? -4.125 -21.938 -5.801 1 94.56 314 THR A CA 1
ATOM 2383 C C . THR A 1 314 ? -5.445 -22.266 -5.109 1 94.56 314 THR A C 1
ATOM 2385 O O . THR A 1 314 ? -5.922 -23.406 -5.18 1 94.56 314 THR A O 1
ATOM 2388 N N . ILE A 1 315 ? -6.051 -21.281 -4.492 1 94.62 315 ILE A N 1
ATOM 2389 C CA . ILE A 1 315 ? -7.23 -21.562 -3.68 1 94.62 315 ILE A CA 1
ATOM 2390 C C . ILE A 1 315 ? -8.461 -20.922 -4.316 1 94.62 315 ILE A C 1
ATOM 2392 O O . ILE A 1 315 ? -8.352 -19.891 -4.984 1 94.62 315 ILE A O 1
ATOM 2396 N N . PRO A 1 316 ? -9.625 -21.547 -4.121 1 93.56 316 PRO A N 1
ATOM 2397 C CA . PRO A 1 316 ? -10.883 -20.922 -4.523 1 93.56 316 PRO A CA 1
ATOM 2398 C C . PRO A 1 316 ? -11.375 -19.891 -3.512 1 93.56 316 PRO A C 1
ATOM 2400 O O . PRO A 1 316 ? -12.273 -20.172 -2.715 1 93.56 316 PRO A O 1
ATOM 2403 N N . ASN A 1 317 ? -10.914 -18.656 -3.662 1 93.94 317 ASN A N 1
ATOM 2404 C CA . ASN A 1 317 ? -11.117 -17.672 -2.607 1 93.94 317 ASN A CA 1
ATOM 2405 C C . ASN A 1 317 ? -12.594 -17.359 -2.4 1 93.94 317 ASN A C 1
ATOM 2407 O O . ASN A 1 317 ? -13 -16.969 -1.307 1 93.94 317 ASN A O 1
ATOM 2411 N N . GLN A 1 318 ? -13.445 -17.625 -3.365 1 92.06 318 GLN A N 1
ATOM 2412 C CA . GLN A 1 318 ? -14.859 -17.281 -3.264 1 92.06 318 GLN A CA 1
ATOM 2413 C C . GLN A 1 318 ? -15.594 -18.25 -2.344 1 92.06 318 GLN A C 1
ATOM 2415 O O . GLN A 1 318 ? -16.734 -18 -1.948 1 92.06 318 GLN A O 1
ATOM 2420 N N . LEU A 1 319 ? -14.945 -19.344 -1.993 1 92.44 319 LEU A N 1
ATOM 2421 C CA . LEU A 1 319 ? -15.586 -20.297 -1.099 1 92.44 319 LEU A CA 1
ATOM 2422 C C . LEU A 1 319 ? -15.492 -19.828 0.35 1 92.44 319 LEU A C 1
ATOM 2424 O O . LEU A 1 319 ? -16.094 -20.453 1.24 1 92.44 319 LEU A O 1
ATOM 2428 N N . GLY A 1 320 ? -14.711 -18.734 0.598 1 93.19 320 GLY A N 1
ATOM 2429 C CA . GLY A 1 320 ? -14.688 -18.125 1.919 1 93.19 320 GLY A CA 1
ATOM 2430 C C . GLY A 1 320 ? -13.547 -18.625 2.783 1 93.19 320 GLY A C 1
ATOM 2431 O O . GLY A 1 320 ? -12.859 -19.594 2.422 1 93.19 320 GLY A O 1
ATOM 2432 N N . THR A 1 321 ? -13.398 -18.031 3.914 1 97.44 321 THR A N 1
ATOM 2433 C CA . THR A 1 321 ? -12.25 -18.234 4.789 1 97.44 321 THR A CA 1
ATOM 2434 C C . THR A 1 321 ? -12.273 -19.625 5.398 1 97.44 321 THR A C 1
ATOM 2436 O O . THR A 1 321 ? -11.25 -20.312 5.43 1 97.44 321 THR A O 1
ATOM 2439 N N . ASP A 1 322 ? -13.422 -20.062 5.852 1 97.25 322 ASP A N 1
ATOM 2440 C CA . ASP A 1 322 ? -13.516 -21.344 6.562 1 97.25 322 ASP A CA 1
ATOM 2441 C C . ASP A 1 322 ? -13.109 -22.5 5.66 1 97.25 322 ASP A C 1
ATOM 2443 O O . ASP A 1 322 ? -12.305 -23.344 6.055 1 97.25 322 ASP A O 1
ATOM 2447 N N . ILE A 1 323 ? -13.648 -22.531 4.48 1 96.19 323 ILE A N 1
ATOM 2448 C CA . ILE A 1 323 ? -13.375 -23.625 3.555 1 96.19 323 ILE A CA 1
ATOM 2449 C C . ILE A 1 323 ? -11.906 -23.594 3.137 1 96.19 323 ILE A C 1
ATOM 2451 O O . ILE A 1 323 ? -11.242 -24.625 3.102 1 96.19 323 ILE A O 1
ATOM 2455 N N . ASN A 1 324 ? -11.398 -22.469 2.852 1 97.75 324 ASN A N 1
ATOM 2456 C CA . ASN A 1 324 ? -10.008 -22.359 2.432 1 97.75 324 ASN A CA 1
ATOM 2457 C C . ASN A 1 324 ? -9.055 -22.688 3.576 1 97.75 324 ASN A C 1
ATOM 2459 O O . ASN A 1 324 ? -7.98 -23.25 3.354 1 97.75 324 ASN A O 1
ATOM 2463 N N . THR A 1 325 ? -9.422 -22.297 4.789 1 98.56 325 THR A N 1
ATOM 2464 C CA . THR A 1 325 ? -8.633 -22.703 5.945 1 98.56 325 THR A CA 1
ATOM 2465 C C . THR A 1 325 ? -8.578 -24.219 6.062 1 98.56 325 THR A C 1
ATOM 2467 O O . THR A 1 325 ? -7.516 -24.797 6.332 1 98.56 325 THR A O 1
ATOM 2470 N N . ARG A 1 326 ? -9.695 -24.844 5.836 1 97.88 326 ARG A N 1
ATOM 2471 C CA . ARG A 1 326 ? -9.758 -26.297 5.895 1 97.88 326 ARG A CA 1
ATOM 2472 C C . ARG A 1 326 ? -8.867 -26.938 4.836 1 97.88 326 ARG A C 1
ATOM 2474 O O . ARG A 1 326 ? -8.156 -27.906 5.113 1 97.88 326 ARG A O 1
ATOM 2481 N N . ILE A 1 327 ? -8.891 -26.391 3.631 1 97.5 327 ILE A N 1
ATOM 2482 C CA . ILE A 1 327 ? -8.039 -26.875 2.553 1 97.5 327 ILE A CA 1
ATOM 2483 C C . ILE A 1 327 ? -6.574 -26.812 2.984 1 97.5 327 ILE A C 1
ATOM 2485 O O . ILE A 1 327 ? -5.84 -27.797 2.848 1 97.5 327 ILE A O 1
ATOM 2489 N N . LEU A 1 328 ? -6.168 -25.703 3.541 1 98.62 328 LEU A N 1
ATOM 2490 C CA . LEU A 1 328 ? -4.785 -25.5 3.953 1 98.62 328 LEU A CA 1
ATOM 2491 C C . LEU A 1 328 ? -4.426 -26.422 5.125 1 98.62 328 LEU A C 1
ATOM 2493 O O . LEU A 1 328 ? -3.342 -27 5.152 1 98.62 328 LEU A O 1
ATOM 2497 N N . ASP A 1 329 ? -5.316 -26.516 6.062 1 98.56 329 ASP A N 1
ATOM 2498 C CA . ASP A 1 329 ? -5.086 -27.359 7.238 1 98.56 329 ASP A CA 1
ATOM 2499 C C . ASP A 1 329 ? -4.953 -28.828 6.848 1 98.56 329 ASP A C 1
ATOM 2501 O O . ASP A 1 329 ? -4.07 -29.531 7.344 1 98.56 329 ASP A O 1
ATOM 2505 N N . ASN A 1 330 ? -5.906 -29.312 6.012 1 98.56 330 ASN A N 1
ATOM 2506 C CA . ASN A 1 330 ? -5.848 -30.688 5.531 1 98.56 330 ASN A CA 1
ATOM 2507 C C . ASN A 1 330 ? -4.539 -30.969 4.793 1 98.56 330 ASN A C 1
ATOM 2509 O O . ASN A 1 330 ? -3.93 -32.031 4.984 1 98.56 330 ASN A O 1
ATOM 2513 N N . PHE A 1 331 ? -4.117 -30.047 3.982 1 98.62 331 PHE A N 1
ATOM 2514 C CA . PHE A 1 331 ? -2.859 -30.219 3.271 1 98.62 331 PHE A CA 1
ATOM 2515 C C . PHE A 1 331 ? -1.69 -30.281 4.246 1 98.62 331 PHE A C 1
ATOM 2517 O O . PHE A 1 331 ? -0.818 -31.141 4.129 1 98.62 331 PHE A O 1
ATOM 2524 N N . ALA A 1 332 ? -1.67 -29.359 5.191 1 98.44 332 ALA A N 1
ATOM 2525 C CA . ALA A 1 332 ? -0.592 -29.266 6.172 1 98.44 332 ALA A CA 1
ATOM 2526 C C . ALA A 1 332 ? -0.489 -30.531 7.008 1 98.44 332 ALA A C 1
ATOM 2528 O O . ALA A 1 332 ? 0.612 -31.016 7.281 1 98.44 332 ALA A O 1
ATOM 2529 N N . LYS A 1 333 ? -1.581 -31.125 7.371 1 98.19 333 LYS A N 1
ATOM 2530 C CA . LYS A 1 333 ? -1.614 -32.25 8.305 1 98.19 333 LYS A CA 1
ATOM 2531 C C . LYS A 1 333 ? -1.4 -33.562 7.578 1 98.19 333 LYS A C 1
ATOM 2533 O O . LYS A 1 333 ? -0.718 -34.469 8.086 1 98.19 333 LYS A O 1
ATOM 2538 N N . HIS A 1 334 ? -1.965 -33.688 6.352 1 98.31 334 HIS A N 1
ATOM 2539 C CA . HIS A 1 334 ? -2.117 -35.031 5.809 1 98.31 334 HIS A CA 1
ATOM 2540 C C . HIS A 1 334 ? -1.256 -35.219 4.562 1 98.31 334 HIS A C 1
ATOM 2542 O O . HIS A 1 334 ? -1.043 -36.344 4.117 1 98.31 334 HIS A O 1
ATOM 2548 N N . VAL A 1 335 ? -0.732 -34.094 3.971 1 98.44 335 VAL A N 1
ATOM 2549 C CA . VAL A 1 335 ? -0.049 -34.25 2.691 1 98.44 335 VAL A CA 1
ATOM 2550 C C . VAL A 1 335 ? 1.358 -33.656 2.781 1 98.44 335 VAL A C 1
ATOM 2552 O O . VAL A 1 335 ? 2.344 -34.375 2.514 1 98.44 335 VAL A O 1
ATOM 2555 N N . ALA A 1 336 ? 1.484 -32.5 3.246 1 98.12 336 ALA A N 1
ATOM 2556 C CA . ALA A 1 336 ? 2.697 -31.688 3.174 1 98.12 336 ALA A CA 1
ATOM 2557 C C . ALA A 1 336 ? 3.861 -32.375 3.877 1 98.12 336 ALA A C 1
ATOM 2559 O O . ALA A 1 336 ? 5 -32.312 3.4 1 98.12 336 ALA A O 1
ATOM 2560 N N . PRO A 1 337 ? 3.629 -33.062 5.07 1 97.38 337 PRO A N 1
ATOM 2561 C CA . PRO A 1 337 ? 4.762 -33.688 5.75 1 97.38 337 PRO A CA 1
ATOM 2562 C C . PRO A 1 337 ? 5.453 -34.75 4.891 1 97.38 337 PRO A C 1
ATOM 2564 O O . PRO A 1 337 ? 6.68 -34.875 4.926 1 97.38 337 PRO A O 1
ATOM 2567 N N . ALA A 1 338 ? 4.691 -35.438 4.113 1 97.44 338 ALA A N 1
ATOM 2568 C CA . ALA A 1 338 ? 5.254 -36.469 3.27 1 97.44 338 ALA A CA 1
ATOM 2569 C C . ALA A 1 338 ? 6.086 -35.875 2.137 1 97.44 338 ALA A C 1
ATOM 2571 O O . ALA A 1 338 ? 6.855 -36.594 1.485 1 97.44 338 ALA A O 1
ATOM 2572 N N . LEU A 1 339 ? 5.898 -34.625 1.871 1 97.06 339 LEU A N 1
ATOM 2573 C CA . LEU A 1 339 ? 6.625 -33.938 0.797 1 97.06 339 LEU A CA 1
ATOM 2574 C C . LEU A 1 339 ? 7.832 -33.188 1.343 1 97.06 339 LEU A C 1
ATOM 2576 O O . LEU A 1 339 ? 8.516 -32.469 0.602 1 97.06 339 LEU A O 1
ATOM 2580 N N . GLY A 1 340 ? 8.094 -33.281 2.66 1 95.06 340 GLY A N 1
ATOM 2581 C CA . GLY A 1 340 ? 9.273 -32.656 3.256 1 95.06 340 GLY A CA 1
ATOM 2582 C C . GLY A 1 340 ? 9 -31.266 3.816 1 95.06 340 GLY A C 1
ATOM 2583 O O . GLY A 1 340 ? 9.938 -30.516 4.078 1 95.06 340 GLY A O 1
ATOM 2584 N N . TRP A 1 341 ? 7.746 -30.938 4 1 95.88 341 TRP A N 1
ATOM 2585 C CA . TRP A 1 341 ? 7.336 -29.609 4.457 1 95.88 341 TRP A CA 1
ATOM 2586 C C . TRP A 1 341 ? 7.852 -29.344 5.867 1 95.88 341 TRP A C 1
ATOM 2588 O O . TRP A 1 341 ? 7.82 -30.219 6.727 1 95.88 341 TRP A O 1
ATOM 2598 N N . GLN A 1 342 ? 8.312 -28.062 6.09 1 95.12 342 GLN A N 1
ATOM 2599 C CA . GLN A 1 342 ? 8.648 -27.516 7.395 1 95.12 342 GLN A CA 1
ATOM 2600 C C . GLN A 1 342 ? 7.82 -26.266 7.699 1 95.12 342 GLN A C 1
ATOM 2602 O O . GLN A 1 342 ? 7.828 -25.297 6.93 1 95.12 342 GLN A O 1
ATOM 2607 N N . ALA A 1 343 ? 7.168 -26.25 8.797 1 92.38 343 ALA A N 1
ATOM 2608 C CA . ALA A 1 343 ? 6.293 -25.156 9.18 1 92.38 343 ALA A CA 1
ATOM 2609 C C . ALA A 1 343 ? 7.094 -23.875 9.43 1 92.38 343 ALA A C 1
ATOM 2611 O O . ALA A 1 343 ? 8.289 -23.938 9.711 1 92.38 343 ALA A O 1
ATOM 2612 N N . ASN A 1 344 ? 6.48 -22.75 9.281 1 85.62 344 ASN A N 1
ATOM 2613 C CA . ASN A 1 344 ? 7.102 -21.438 9.32 1 85.62 344 ASN A CA 1
ATOM 2614 C C . ASN A 1 344 ? 7.793 -21.172 10.656 1 85.62 344 ASN A C 1
ATOM 2616 O O . ASN A 1 344 ? 8.82 -20.5 10.703 1 85.62 344 ASN A O 1
ATOM 2620 N N . ALA A 1 345 ? 7.262 -21.578 11.719 1 74.44 345 ALA A N 1
ATOM 2621 C CA . ALA A 1 345 ? 7.883 -21.359 13.023 1 74.44 345 ALA A CA 1
ATOM 2622 C C . ALA A 1 345 ? 9.18 -22.156 13.156 1 74.44 345 ALA A C 1
ATOM 2624 O O . ALA A 1 345 ? 9.984 -21.891 14.055 1 74.44 345 ALA A O 1
ATOM 2625 N N . GLU A 1 346 ? 9.32 -23.031 12.297 1 69.75 346 GLU A N 1
ATOM 2626 C CA . GLU A 1 346 ? 10.453 -23.953 12.383 1 69.75 346 GLU A CA 1
ATOM 2627 C C . GLU A 1 346 ? 11.57 -23.547 11.422 1 69.75 346 GLU A C 1
ATOM 2629 O O . GLU A 1 346 ? 12.664 -24.109 11.461 1 69.75 346 GLU A O 1
ATOM 2634 N N . ILE A 1 347 ? 11.32 -22.531 10.664 1 63.03 347 ILE A N 1
ATOM 2635 C CA . ILE A 1 347 ? 12.305 -22.141 9.664 1 63.03 347 ILE A CA 1
ATOM 2636 C C . ILE A 1 347 ? 12.633 -20.656 9.82 1 63.03 347 ILE A C 1
ATOM 2638 O O . ILE A 1 347 ? 11.758 -19.844 10.164 1 63.03 347 ILE A O 1
ATOM 2642 N N . MET B 1 1 ? -14.133 21.469 17.969 1 83.5 1 MET B N 1
ATOM 2643 C CA . MET B 1 1 ? -13.25 20.344 17.703 1 83.5 1 MET B CA 1
ATOM 2644 C C . MET B 1 1 ? -13.852 19.047 18.25 1 83.5 1 MET B C 1
ATOM 2646 O O . MET B 1 1 ? -13.82 18.797 19.453 1 83.5 1 MET B O 1
ATOM 2650 N N . LYS B 1 2 ? -14.391 18.203 17.484 1 89.94 2 LYS B N 1
ATOM 2651 C CA . LYS B 1 2 ? -15.062 16.984 17.922 1 89.94 2 LYS B CA 1
ATOM 2652 C C . LYS B 1 2 ? -14.109 15.789 17.844 1 89.94 2 LYS B C 1
ATOM 2654 O O . LYS B 1 2 ? -14.32 14.781 18.531 1 89.94 2 LYS B O 1
ATOM 2659 N N . ARG B 1 3 ? -13.078 15.984 17.094 1 97.44 3 ARG B N 1
ATOM 2660 C CA . ARG B 1 3 ? -12.156 14.891 16.844 1 97.44 3 ARG B CA 1
ATOM 2661 C C . ARG B 1 3 ? -10.703 15.352 16.969 1 97.44 3 ARG B C 1
ATOM 2663 O O . ARG B 1 3 ? -10.383 16.5 16.672 1 97.44 3 ARG B O 1
ATOM 2670 N N . PHE B 1 4 ? -9.828 14.453 17.406 1 97.94 4 PHE B N 1
ATOM 2671 C CA . PHE B 1 4 ? -8.406 14.711 17.25 1 97.94 4 PHE B CA 1
ATOM 2672 C C . PHE B 1 4 ? -7.66 13.445 16.844 1 97.94 4 PHE B C 1
ATOM 2674 O O . PHE B 1 4 ? -8.18 12.336 17 1 97.94 4 PHE B O 1
ATOM 2681 N N . GLY B 1 5 ? -6.562 13.602 16.188 1 98.12 5 GLY B N 1
ATOM 2682 C CA . GLY B 1 5 ? -5.645 12.547 15.797 1 98.12 5 GLY B CA 1
ATOM 2683 C C . GLY B 1 5 ? -4.191 12.977 15.844 1 98.12 5 GLY B C 1
ATOM 2684 O O . GLY B 1 5 ? -3.879 14.094 16.266 1 98.12 5 GLY B O 1
ATOM 2685 N N . PHE B 1 6 ? -3.314 12.07 15.539 1 98.12 6 PHE B N 1
ATOM 2686 C CA . PHE B 1 6 ? -1.908 12.453 15.477 1 98.12 6 PHE B CA 1
ATOM 2687 C C . PHE B 1 6 ? -1.413 12.453 14.031 1 98.12 6 PHE B C 1
ATOM 2689 O O . PHE B 1 6 ? -1.938 11.727 13.188 1 98.12 6 PHE B O 1
ATOM 2696 N N . LEU B 1 7 ? -0.509 13.305 13.773 1 97.25 7 LEU B N 1
ATOM 2697 C CA . LEU B 1 7 ? 0.186 13.422 12.492 1 97.25 7 LEU B CA 1
ATOM 2698 C C . LEU B 1 7 ? 1.677 13.141 12.656 1 97.25 7 LEU B C 1
ATOM 2700 O O . LEU B 1 7 ? 2.365 13.844 13.398 1 97.25 7 LEU B O 1
ATOM 2704 N N . SER B 1 8 ? 2.129 12.078 12.008 1 96.62 8 SER B N 1
ATOM 2705 C CA . SER B 1 8 ? 3.535 11.695 12.047 1 96.62 8 SER B CA 1
ATOM 2706 C C . SER B 1 8 ? 4.23 11.992 10.727 1 96.62 8 SER B C 1
ATOM 2708 O O . SER B 1 8 ? 3.715 11.656 9.656 1 96.62 8 SER B O 1
ATOM 2710 N N . PHE B 1 9 ? 5.414 12.586 10.82 1 92.38 9 PHE B N 1
ATOM 2711 C CA . PHE B 1 9 ? 6.176 12.898 9.617 1 92.38 9 PHE B CA 1
ATOM 2712 C C . PHE B 1 9 ? 7.066 11.727 9.219 1 92.38 9 PHE B C 1
ATOM 2714 O O . PHE B 1 9 ? 7.586 11.688 8.102 1 92.38 9 PHE B O 1
ATOM 2721 N N . GLY B 1 10 ? 7.215 10.812 10.086 1 94.44 10 GLY B N 1
ATOM 2722 C CA . GLY B 1 10 ? 7.961 9.602 9.789 1 94.44 10 GLY B CA 1
ATOM 2723 C C . GLY B 1 10 ? 9.461 9.836 9.68 1 94.44 10 GLY B C 1
ATOM 2724 O O . GLY B 1 10 ? 10.141 9.172 8.891 1 94.44 10 GLY B O 1
ATOM 2725 N N . HIS B 1 11 ? 9.984 10.828 10.445 1 93.38 11 HIS B N 1
ATOM 2726 C CA . HIS B 1 11 ? 11.43 11.047 10.461 1 93.38 11 HIS B CA 1
ATOM 2727 C C . HIS B 1 11 ? 12.172 9.789 10.898 1 93.38 11 HIS B C 1
ATOM 2729 O O . HIS B 1 11 ? 11.758 9.109 11.844 1 93.38 11 HIS B O 1
ATOM 2735 N N . HIS B 1 12 ? 13.25 9.406 10.172 1 94 12 HIS B N 1
ATOM 2736 C CA . HIS B 1 12 ? 14.078 8.273 10.578 1 94 12 HIS B CA 1
ATOM 2737 C C . HIS B 1 12 ? 15.555 8.539 10.281 1 94 12 HIS B C 1
ATOM 2739 O O . HIS B 1 12 ? 15.875 9.391 9.453 1 94 12 HIS B O 1
ATOM 2745 N N . SER B 1 13 ? 16.375 7.867 11.023 1 91.5 13 SER B N 1
ATOM 2746 C CA . SER B 1 13 ? 17.812 7.961 10.836 1 91.5 13 SER B CA 1
ATOM 2747 C C . SER B 1 13 ? 18.281 7.109 9.656 1 91.5 13 SER B C 1
ATOM 2749 O O . SER B 1 13 ? 17.781 6 9.453 1 91.5 13 SER B O 1
ATOM 2751 N N . ILE B 1 14 ? 19.188 7.594 8.883 1 82.69 14 ILE B N 1
ATOM 2752 C CA . ILE B 1 14 ? 19.703 6.855 7.734 1 82.69 14 ILE B CA 1
ATOM 2753 C C . ILE B 1 14 ? 20.766 5.859 8.188 1 82.69 14 ILE B C 1
ATOM 2755 O O . ILE B 1 14 ? 20.812 4.723 7.715 1 82.69 14 ILE B O 1
ATOM 2759 N N . ASP B 1 15 ? 21.625 6.301 9.078 1 72.69 15 ASP B N 1
ATOM 2760 C CA . ASP B 1 15 ? 22.734 5.457 9.469 1 72.69 15 ASP B CA 1
ATOM 2761 C C . ASP B 1 15 ? 22.484 4.773 10.812 1 72.69 15 ASP B C 1
ATOM 2763 O O . ASP B 1 15 ? 23.312 4.008 11.297 1 72.69 15 ASP B O 1
ATOM 2767 N N . GLY B 1 16 ? 21.281 4.895 11.25 1 66 16 GLY B N 1
ATOM 2768 C CA . GLY B 1 16 ? 20.891 4.254 12.492 1 66 16 GLY B CA 1
ATOM 2769 C C . GLY B 1 16 ? 21.594 4.836 13.703 1 66 16 GLY B C 1
ATOM 2770 O O . GLY B 1 16 ? 21.375 4.375 14.828 1 66 16 GLY B O 1
ATOM 2771 N N . ARG B 1 17 ? 22.391 5.715 13.625 1 65.94 17 ARG B N 1
ATOM 2772 C CA . ARG B 1 17 ? 23.203 6.16 14.75 1 65.94 17 ARG B CA 1
ATOM 2773 C C . ARG B 1 17 ? 22.422 7.098 15.656 1 65.94 17 ARG B C 1
ATOM 2775 O O . ARG B 1 17 ? 22.547 7.031 16.875 1 65.94 17 ARG B O 1
ATOM 2782 N N . ASP B 1 18 ? 21.625 7.867 15 1 78.56 18 ASP B N 1
ATOM 2783 C CA . ASP B 1 18 ? 20.922 8.844 15.828 1 78.56 18 ASP B CA 1
ATOM 2784 C C . ASP B 1 18 ? 19.406 8.695 15.688 1 78.56 18 ASP B C 1
ATOM 2786 O O . ASP B 1 18 ? 18.828 9.148 14.703 1 78.56 18 ASP B O 1
ATOM 2790 N N . GLY B 1 19 ? 18.844 7.863 16.703 1 87.88 19 GLY B N 1
ATOM 2791 C CA . GLY B 1 19 ? 17.391 7.734 16.734 1 87.88 19 GLY B CA 1
ATOM 2792 C C . GLY B 1 19 ? 16.891 6.457 16.078 1 87.88 19 GLY B C 1
ATOM 2793 O O . GLY B 1 19 ? 17.688 5.543 15.82 1 87.88 19 GLY B O 1
ATOM 2794 N N . LEU B 1 20 ? 15.625 6.434 15.781 1 93.94 20 LEU B N 1
ATOM 2795 C CA . LEU B 1 20 ? 15 5.258 15.18 1 93.94 20 LEU B CA 1
ATOM 2796 C C . LEU B 1 20 ? 15.297 5.188 13.688 1 93.94 20 LEU B C 1
ATOM 2798 O O . LEU B 1 20 ? 15.25 6.207 12.992 1 93.94 20 LEU B O 1
ATOM 2802 N N . ASP B 1 21 ? 15.703 4.039 13.18 1 95.38 21 ASP B N 1
ATOM 2803 C CA . ASP B 1 21 ? 15.867 3.857 11.734 1 95.38 21 ASP B CA 1
ATOM 2804 C C . ASP B 1 21 ? 14.516 3.686 11.047 1 95.38 21 ASP B C 1
ATOM 2806 O O . ASP B 1 21 ? 13.469 3.746 11.695 1 95.38 21 ASP B O 1
ATOM 2810 N N . ALA B 1 22 ? 14.531 3.525 9.742 1 96.44 22 ALA B N 1
ATOM 2811 C CA . ALA B 1 22 ? 13.305 3.504 8.961 1 96.44 22 ALA B CA 1
ATOM 2812 C C . ALA B 1 22 ? 12.398 2.355 9.391 1 96.44 22 ALA B C 1
ATOM 2814 O O . ALA B 1 22 ? 11.188 2.535 9.547 1 96.44 22 ALA B O 1
ATOM 2815 N N . GLY B 1 23 ? 12.961 1.131 9.523 1 97 23 GLY B N 1
ATOM 2816 C CA . GLY B 1 23 ? 12.18 -0.012 9.969 1 97 23 GLY B CA 1
ATOM 2817 C C . GLY B 1 23 ? 11.547 0.19 11.336 1 97 23 GLY B C 1
ATOM 2818 O O . GLY B 1 23 ? 10.375 -0.125 11.531 1 97 23 GLY B O 1
ATOM 2819 N N . GLU B 1 24 ? 12.297 0.693 12.258 1 96.88 24 GLU B N 1
ATOM 2820 C CA . GLU B 1 24 ? 11.805 0.968 13.602 1 96.88 24 GLU B CA 1
ATOM 2821 C C . GLU B 1 24 ? 10.68 2.004 13.578 1 96.88 24 GLU B C 1
ATOM 2823 O O . GLU B 1 24 ? 9.695 1.872 14.305 1 96.88 24 GLU B O 1
ATOM 2828 N N . VAL B 1 25 ? 10.867 3.039 12.766 1 97.06 25 VAL B N 1
ATOM 2829 C CA . VAL B 1 25 ? 9.859 4.09 12.672 1 97.06 25 VAL B CA 1
ATOM 2830 C C . VAL B 1 25 ? 8.555 3.506 12.141 1 97.06 25 VAL B C 1
ATOM 2832 O O . VAL B 1 25 ? 7.473 3.818 12.648 1 97.06 25 VAL B O 1
ATOM 2835 N N . LEU B 1 26 ? 8.625 2.701 11.141 1 98.12 26 LEU B N 1
ATOM 2836 C CA . LEU B 1 26 ? 7.438 2.076 10.578 1 98.12 26 LEU B CA 1
ATOM 2837 C C . LEU B 1 26 ? 6.73 1.216 11.617 1 98.12 26 LEU B C 1
ATOM 2839 O O . LEU B 1 26 ? 5.52 1.339 11.812 1 98.12 26 LEU B O 1
ATOM 2843 N N . ARG B 1 27 ? 7.434 0.386 12.281 1 98.12 27 ARG B N 1
ATOM 2844 C CA . ARG B 1 27 ? 6.844 -0.493 13.289 1 98.12 27 ARG B CA 1
ATOM 2845 C C . ARG B 1 27 ? 6.309 0.306 14.469 1 98.12 27 ARG B C 1
ATOM 2847 O O . ARG B 1 27 ? 5.238 0.001 15 1 98.12 27 ARG B O 1
ATOM 2854 N N . SER B 1 28 ? 7.055 1.339 14.867 1 98.12 28 SER B N 1
ATOM 2855 C CA . SER B 1 28 ? 6.598 2.213 15.945 1 98.12 28 SER B CA 1
ATOM 2856 C C . SER B 1 28 ? 5.309 2.928 15.57 1 98.12 28 SER B C 1
ATOM 2858 O O . SER B 1 28 ? 4.461 3.186 16.422 1 98.12 28 SER B O 1
ATOM 2860 N N . SER B 1 29 ? 5.168 3.244 14.32 1 98.56 29 SER B N 1
ATOM 2861 C CA . SER B 1 29 ? 3.947 3.889 13.844 1 98.56 29 SER B CA 1
ATOM 2862 C C . SER B 1 29 ? 2.736 2.977 14.016 1 98.56 29 SER B C 1
ATOM 2864 O O . SER B 1 29 ? 1.658 3.432 14.398 1 98.56 29 SER B O 1
ATOM 2866 N N . VAL B 1 30 ? 2.904 1.718 13.695 1 98.75 30 VAL B N 1
ATOM 2867 C CA . VAL B 1 30 ? 1.823 0.753 13.867 1 98.75 30 VAL B CA 1
ATOM 2868 C C . VAL B 1 30 ? 1.479 0.616 15.344 1 98.75 30 VAL B C 1
ATOM 2870 O O . VAL B 1 30 ? 0.306 0.648 15.727 1 98.75 30 VAL B O 1
ATOM 2873 N N . GLU B 1 31 ? 2.502 0.491 16.203 1 98.69 31 GLU B N 1
ATOM 2874 C CA . GLU B 1 31 ? 2.303 0.359 17.641 1 98.69 31 GLU B CA 1
ATOM 2875 C C . GLU B 1 31 ? 1.596 1.583 18.219 1 98.69 31 GLU B C 1
ATOM 2877 O O . GLU B 1 31 ? 0.702 1.452 19.062 1 98.69 31 GLU B O 1
ATOM 2882 N N . LEU B 1 32 ? 2.014 2.723 17.734 1 98.81 32 LEU B N 1
ATOM 2883 C CA . LEU B 1 32 ? 1.39 3.955 18.219 1 98.81 32 LEU B CA 1
ATOM 2884 C C . LEU B 1 32 ? -0.077 4.012 17.797 1 98.81 32 LEU B C 1
ATOM 2886 O O . LEU B 1 32 ? -0.929 4.441 18.578 1 98.81 32 LEU B O 1
ATOM 2890 N N . ALA B 1 33 ? -0.343 3.643 16.594 1 98.81 33 ALA B N 1
ATOM 2891 C CA . ALA B 1 33 ? -1.726 3.631 16.125 1 98.81 33 ALA B CA 1
ATOM 2892 C C . ALA B 1 33 ? -2.582 2.682 16.953 1 98.81 33 ALA B C 1
ATOM 2894 O O . ALA B 1 33 ? -3.742 2.98 17.25 1 98.81 33 ALA B O 1
ATOM 2895 N N . GLN B 1 34 ? -2.051 1.521 17.328 1 98.5 34 GLN B N 1
ATOM 2896 C CA . GLN B 1 34 ? -2.76 0.582 18.188 1 98.5 34 GLN B CA 1
ATOM 2897 C C . GLN B 1 34 ? -3.072 1.208 19.547 1 98.5 34 GLN B C 1
ATOM 2899 O O . GLN B 1 34 ? -4.199 1.11 20.031 1 98.5 34 GLN B O 1
ATOM 2904 N N . ALA B 1 35 ? -2.053 1.819 20.109 1 98.69 35 ALA B N 1
ATOM 2905 C CA . ALA B 1 35 ? -2.242 2.475 21.406 1 98.69 35 ALA B CA 1
ATOM 2906 C C . ALA B 1 35 ? -3.275 3.594 21.312 1 98.69 35 ALA B C 1
ATOM 2908 O O . ALA B 1 35 ? -4.133 3.732 22.188 1 98.69 35 ALA B O 1
ATOM 2909 N N . ALA B 1 36 ? -3.166 4.371 20.25 1 98.81 36 ALA B N 1
ATOM 2910 C CA . ALA B 1 36 ? -4.102 5.465 20.031 1 98.81 36 ALA B CA 1
ATOM 2911 C C . ALA B 1 36 ? -5.527 4.945 19.859 1 98.81 36 ALA B C 1
ATOM 2913 O O . ALA B 1 36 ? -6.477 5.539 20.375 1 98.81 36 ALA B O 1
ATOM 2914 N N . ASP B 1 37 ? -5.656 3.906 19.156 1 98.38 37 ASP B N 1
ATOM 2915 C CA . ASP B 1 37 ? -6.953 3.268 18.969 1 98.38 37 ASP B CA 1
ATOM 2916 C C . ASP B 1 37 ? -7.566 2.869 20.312 1 98.38 37 ASP B C 1
ATOM 2918 O O . ASP B 1 37 ? -8.758 3.076 20.531 1 98.38 37 ASP B O 1
ATOM 2922 N N . GLU B 1 38 ? -6.781 2.326 21.203 1 97.56 38 GLU B N 1
ATOM 2923 C CA . GLU B 1 38 ? -7.227 1.9 22.531 1 97.56 38 GLU B CA 1
ATOM 2924 C C . GLU B 1 38 ? -7.617 3.098 23.391 1 97.56 38 GLU B C 1
ATOM 2926 O O . GLU B 1 38 ? -8.562 3.02 24.188 1 97.56 38 GLU B O 1
ATOM 2931 N N . ILE B 1 39 ? -6.934 4.23 23.203 1 98 39 ILE B N 1
ATOM 2932 C CA . ILE B 1 39 ? -7.203 5.453 23.953 1 98 39 ILE B CA 1
ATOM 2933 C C . ILE B 1 39 ? -8.523 6.07 23.484 1 98 39 ILE B C 1
ATOM 2935 O O . ILE B 1 39 ? -9.195 6.758 24.25 1 98 39 ILE B O 1
ATOM 2939 N N . GLY B 1 40 ? -8.844 5.812 22.25 1 97.94 40 GLY B N 1
ATOM 2940 C CA . GLY B 1 40 ? -10.031 6.406 21.641 1 97.94 40 GLY B CA 1
ATOM 2941 C C . GLY B 1 40 ? -9.703 7.547 20.703 1 97.94 40 GLY B C 1
ATOM 2942 O O . GLY B 1 40 ? -10.602 8.281 20.281 1 97.94 40 GLY B O 1
ATOM 2943 N N . VAL B 1 41 ? -8.438 7.738 20.375 1 98.5 41 VAL B N 1
ATOM 2944 C CA . VAL B 1 41 ? -8.023 8.766 19.422 1 98.5 41 VAL B CA 1
ATOM 2945 C C . VAL B 1 41 ? -8.734 8.547 18.078 1 98.5 41 VAL B C 1
ATOM 2947 O O . VAL B 1 41 ? -8.914 7.402 17.656 1 98.5 41 VAL B O 1
ATOM 2950 N N . ASN B 1 42 ? -9.086 9.586 17.422 1 98.5 42 ASN B N 1
ATOM 2951 C CA . ASN B 1 42 ? -9.969 9.484 16.266 1 98.5 42 ASN B CA 1
ATOM 2952 C C . ASN B 1 42 ? -9.195 9.156 15 1 98.5 42 ASN B C 1
ATOM 2954 O O . ASN B 1 42 ? -9.734 8.539 14.078 1 98.5 42 ASN B O 1
ATOM 2958 N N . GLY B 1 43 ? -7.934 9.562 14.945 1 98.44 43 GLY B N 1
ATOM 2959 C CA . GLY B 1 43 ? -7.281 9.367 13.656 1 98.44 43 GLY B CA 1
ATOM 2960 C C . GLY B 1 43 ? -5.773 9.242 13.766 1 98.44 43 GLY B C 1
ATOM 2961 O O . GLY B 1 43 ? -5.148 9.867 14.625 1 98.44 43 GLY B O 1
ATOM 2962 N N . ALA B 1 44 ? -5.16 8.438 12.945 1 98.81 44 ALA B N 1
ATOM 2963 C CA . ALA B 1 44 ? -3.727 8.32 12.695 1 98.81 44 ALA B CA 1
ATOM 2964 C C . ALA B 1 44 ? -3.365 8.812 11.297 1 98.81 44 ALA B C 1
ATOM 2966 O O . ALA B 1 44 ? -3.814 8.242 10.297 1 98.81 44 ALA B O 1
ATOM 2967 N N . TYR B 1 45 ? -2.568 9.852 11.234 1 98.5 45 TYR B N 1
ATOM 2968 C CA . TYR B 1 45 ? -2.256 10.477 9.953 1 98.5 45 TYR B CA 1
ATOM 2969 C C . TYR B 1 45 ? -0.753 10.492 9.703 1 98.5 45 TYR B C 1
ATOM 2971 O O . TYR B 1 45 ? 0.035 10.648 10.641 1 98.5 45 TYR B O 1
ATOM 2979 N N . PHE B 1 46 ? -0.403 10.375 8.398 1 98.19 46 PHE B N 1
ATOM 2980 C CA . PHE B 1 46 ? 1.007 10.266 8.039 1 98.19 46 PHE B CA 1
ATOM 2981 C C . PHE B 1 46 ? 1.346 11.195 6.883 1 98.19 46 PHE B C 1
ATOM 2983 O O . PHE B 1 46 ? 0.641 11.219 5.871 1 98.19 46 PHE B O 1
ATOM 2990 N N . ARG B 1 47 ? 2.398 11.922 7.086 1 95.31 47 ARG B N 1
ATOM 2991 C CA . ARG B 1 47 ? 2.904 12.797 6.027 1 95.31 47 ARG B CA 1
ATOM 2992 C C . ARG B 1 47 ? 3.715 12 5.008 1 95.31 47 ARG B C 1
ATOM 2994 O O . ARG B 1 47 ? 4.332 10.992 5.348 1 95.31 47 ARG B O 1
ATOM 3001 N N . VAL B 1 48 ? 3.729 12.453 3.787 1 95.69 48 VAL B N 1
ATOM 3002 C CA . VAL B 1 48 ? 4.461 11.781 2.715 1 95.69 48 VAL B CA 1
ATOM 3003 C C . VAL B 1 48 ? 5.477 12.75 2.105 1 95.69 48 VAL B C 1
ATOM 3005 O O . VAL B 1 48 ? 5.105 13.812 1.6 1 95.69 48 VAL B O 1
ATOM 3008 N N . HIS B 1 49 ? 6.738 12.398 2.191 1 94.12 49 HIS B N 1
ATOM 3009 C CA . HIS B 1 49 ? 7.828 13.18 1.612 1 94.12 49 HIS B CA 1
ATOM 3010 C C . HIS B 1 49 ? 8.82 12.273 0.888 1 94.12 49 HIS B C 1
ATOM 3012 O O . HIS B 1 49 ? 9.438 11.398 1.504 1 94.12 49 HIS B O 1
ATOM 3018 N N . HIS B 1 50 ? 9.016 12.523 -0.396 1 96.12 50 HIS B N 1
ATOM 3019 C CA . HIS B 1 50 ? 9.969 11.75 -1.185 1 96.12 50 HIS B CA 1
ATOM 3020 C C . HIS B 1 50 ? 11.375 12.328 -1.071 1 96.12 50 HIS B C 1
ATOM 3022 O O . HIS B 1 50 ? 11.539 13.508 -0.756 1 96.12 50 HIS B O 1
ATOM 3028 N N . PHE B 1 51 ? 12.352 11.516 -1.231 1 96.25 51 PHE B N 1
ATOM 3029 C CA . PHE B 1 51 ? 13.766 11.867 -1.306 1 96.25 51 PHE B CA 1
ATOM 3030 C C . PHE B 1 51 ? 14.234 12.508 -0.006 1 96.25 51 PHE B C 1
ATOM 3032 O O . PHE B 1 51 ? 15.117 13.375 -0.016 1 96.25 51 PHE B O 1
ATOM 3039 N N . ALA B 1 52 ? 13.609 12.219 1.088 1 93.69 52 ALA B N 1
ATOM 3040 C CA . ALA B 1 52 ? 13.977 12.609 2.447 1 93.69 52 ALA B CA 1
ATOM 3041 C C . ALA B 1 52 ? 13.789 11.445 3.418 1 93.69 52 ALA B C 1
ATOM 3043 O O . ALA B 1 52 ? 12.984 10.547 3.172 1 93.69 52 ALA B O 1
ATOM 3044 N N . PRO B 1 53 ? 14.586 11.414 4.492 1 93.69 53 PRO B N 1
ATOM 3045 C CA . PRO B 1 53 ? 14.414 10.359 5.496 1 93.69 53 PRO B CA 1
ATOM 3046 C C . PRO B 1 53 ? 13.164 10.547 6.348 1 93.69 53 PRO B C 1
ATOM 3048 O O . PRO B 1 53 ? 13.258 10.742 7.562 1 93.69 53 PRO B O 1
ATOM 3051 N N . GLN B 1 54 ? 12.023 10.484 5.688 1 94.44 54 GLN B N 1
ATOM 3052 C CA . GLN B 1 54 ? 10.664 10.602 6.223 1 94.44 54 GLN B CA 1
ATOM 3053 C C . GLN B 1 54 ? 9.734 9.562 5.605 1 94.44 54 GLN B C 1
ATOM 3055 O O . GLN B 1 54 ? 10.195 8.609 4.98 1 94.44 54 GLN B O 1
ATOM 3060 N N . GLY B 1 55 ? 8.516 9.625 5.945 1 94.5 55 GLY B N 1
ATOM 3061 C CA . GLY B 1 55 ? 7.555 8.742 5.309 1 94.5 55 GLY B CA 1
ATOM 3062 C C . GLY B 1 55 ? 7.348 9.047 3.836 1 94.5 55 GLY B C 1
ATOM 3063 O O . GLY B 1 55 ? 7.148 10.203 3.457 1 94.5 55 GLY B O 1
ATOM 3064 N N . ALA B 1 56 ? 7.418 7.969 2.961 1 93.88 56 ALA B N 1
ATOM 3065 C CA . ALA B 1 56 ? 7.309 8.227 1.528 1 93.88 56 ALA B CA 1
ATOM 3066 C C . ALA B 1 56 ? 6.266 7.32 0.884 1 93.88 56 ALA B C 1
ATOM 3068 O O . ALA B 1 56 ? 5.824 7.574 -0.24 1 93.88 56 ALA B O 1
ATOM 3069 N N . SER B 1 57 ? 5.887 6.246 1.526 1 93.69 57 SER B N 1
ATOM 3070 C CA . SER B 1 57 ? 4.98 5.234 0.992 1 93.69 57 SER B CA 1
ATOM 3071 C C . SER B 1 57 ? 3.908 4.859 2.01 1 93.69 57 SER B C 1
ATOM 3073 O O . SER B 1 57 ? 4.047 3.861 2.723 1 93.69 57 SER B O 1
ATOM 3075 N N . PRO B 1 58 ? 2.832 5.48 1.931 1 97.94 58 PRO B N 1
ATOM 3076 C CA . PRO B 1 58 ? 1.895 5.367 3.051 1 97.94 58 PRO B CA 1
ATOM 3077 C C . PRO B 1 58 ? 1.047 4.098 2.98 1 97.94 58 PRO B C 1
ATOM 3079 O O . PRO B 1 58 ? 0.552 3.623 4.008 1 97.94 58 PRO B O 1
ATOM 3082 N N . MET B 1 59 ? 0.863 3.475 1.801 1 98.62 59 MET B N 1
ATOM 3083 C CA . MET B 1 59 ? -0.152 2.441 1.618 1 98.62 59 MET B CA 1
ATOM 3084 C C . MET B 1 59 ? 0.205 1.184 2.402 1 98.62 59 MET B C 1
ATOM 3086 O O . MET B 1 59 ? -0.634 0.635 3.121 1 98.62 59 MET B O 1
ATOM 3090 N N . PRO B 1 60 ? 1.493 0.688 2.344 1 98.62 60 PRO B N 1
ATOM 3091 C CA . PRO B 1 60 ? 1.824 -0.468 3.182 1 98.62 60 PRO B CA 1
ATOM 3092 C C . PRO B 1 60 ? 1.625 -0.193 4.668 1 98.62 60 PRO B C 1
ATOM 3094 O O . PRO B 1 60 ? 1.079 -1.034 5.387 1 98.62 60 PRO B O 1
ATOM 3097 N N . LEU B 1 61 ? 2.043 0.956 5.113 1 98.81 61 LEU B N 1
ATOM 3098 C CA . LEU B 1 61 ? 1.924 1.311 6.523 1 98.81 61 LEU B CA 1
ATOM 3099 C C . LEU B 1 61 ? 0.459 1.396 6.938 1 98.81 61 LEU B C 1
ATOM 3101 O O . LEU B 1 61 ? 0.066 0.834 7.961 1 98.81 61 LEU B O 1
ATOM 3105 N N . MET B 1 62 ? -0.301 2.111 6.145 1 98.94 62 MET B N 1
ATOM 3106 C CA . MET B 1 62 ? -1.716 2.262 6.473 1 98.94 62 MET B CA 1
ATOM 3107 C C . MET B 1 62 ? -2.426 0.912 6.445 1 98.94 62 MET B C 1
ATOM 3109 O O . MET B 1 62 ? -3.301 0.649 7.273 1 98.94 62 MET B O 1
ATOM 3113 N N . GLY B 1 63 ? -2.037 0.037 5.477 1 98.81 63 GLY B N 1
ATOM 3114 C CA . GLY B 1 63 ? -2.553 -1.322 5.504 1 98.81 63 GLY B CA 1
ATOM 3115 C C . GLY B 1 63 ? -2.26 -2.045 6.805 1 98.81 63 GLY B C 1
ATOM 3116 O O . GLY B 1 63 ? -3.154 -2.648 7.402 1 98.81 63 GLY B O 1
ATOM 3117 N N . ALA B 1 64 ? -1.042 -1.964 7.242 1 98.88 64 ALA B N 1
ATOM 3118 C CA . ALA B 1 64 ? -0.632 -2.625 8.477 1 98.88 64 ALA B CA 1
ATOM 3119 C C . ALA B 1 64 ? -1.431 -2.102 9.672 1 98.88 64 ALA B C 1
ATOM 3121 O O . ALA B 1 64 ? -1.828 -2.875 10.547 1 98.88 64 ALA B O 1
ATOM 3122 N N . ILE B 1 65 ? -1.668 -0.816 9.703 1 98.88 65 ILE B N 1
ATOM 3123 C CA . ILE B 1 65 ? -2.42 -0.203 10.797 1 98.88 65 ILE B CA 1
ATOM 3124 C C . ILE B 1 65 ? -3.871 -0.676 10.75 1 98.88 65 ILE B C 1
ATOM 3126 O O . ILE B 1 65 ? -4.461 -0.992 11.789 1 98.88 65 ILE B O 1
ATOM 3130 N N . VAL B 1 66 ? -4.441 -0.736 9.547 1 98.62 66 VAL B N 1
ATOM 3131 C CA . VAL B 1 66 ? -5.805 -1.235 9.398 1 98.62 66 VAL B CA 1
ATOM 3132 C C . VAL B 1 66 ? -5.891 -2.668 9.922 1 98.62 66 VAL B C 1
ATOM 3134 O O . VAL B 1 66 ? -6.832 -3.021 10.633 1 98.62 66 VAL B O 1
ATOM 3137 N N . GLY B 1 67 ? -4.891 -3.496 9.641 1 97.94 67 GLY B N 1
ATOM 3138 C CA . GLY B 1 67 ? -4.859 -4.875 10.102 1 97.94 67 GLY B CA 1
ATOM 3139 C C . GLY B 1 67 ? -4.691 -4.992 11.609 1 97.94 67 GLY B C 1
ATOM 3140 O O . GLY B 1 67 ? -5.102 -5.988 12.203 1 97.94 67 GLY B O 1
ATOM 3141 N N . ALA B 1 68 ? -4.184 -3.914 12.25 1 98 68 ALA B N 1
ATOM 3142 C CA . ALA B 1 68 ? -3.775 -4.004 13.648 1 98 68 ALA B CA 1
ATOM 3143 C C . ALA B 1 68 ? -4.727 -3.223 14.547 1 98 68 ALA B C 1
ATOM 3145 O O . ALA B 1 68 ? -4.543 -3.178 15.766 1 98 68 ALA B O 1
ATOM 3146 N N . THR B 1 69 ? -5.723 -2.48 13.961 1 97.88 69 THR B N 1
ATOM 3147 C CA . THR B 1 69 ? -6.602 -1.621 14.75 1 97.88 69 THR B CA 1
ATOM 3148 C C . THR B 1 69 ? -8.062 -1.894 14.406 1 97.88 69 THR B C 1
ATOM 3150 O O . THR B 1 69 ? -8.367 -2.639 13.477 1 97.88 69 THR B O 1
ATOM 3153 N N . LYS B 1 70 ? -8.969 -1.251 15.148 1 96 70 LYS B N 1
ATOM 3154 C CA . LYS B 1 70 ? -10.383 -1.584 15 1 96 70 LYS B CA 1
ATOM 3155 C C . LYS B 1 70 ? -11.203 -0.35 14.633 1 96 70 LYS B C 1
ATOM 3157 O O . LYS B 1 70 ? -12.156 -0.44 13.859 1 96 70 LYS B O 1
ATOM 3162 N N . HIS B 1 71 ? -10.844 0.834 15.203 1 97.19 71 HIS B N 1
ATOM 3163 C CA . HIS B 1 71 ? -11.766 1.962 15.109 1 97.19 71 HIS B CA 1
ATOM 3164 C C . HIS B 1 71 ? -11.078 3.18 14.5 1 97.19 71 HIS B C 1
ATOM 3166 O O . HIS B 1 71 ? -11.719 3.977 13.805 1 97.19 71 HIS B O 1
ATOM 3172 N N . ILE B 1 72 ? -9.805 3.371 14.758 1 98.31 72 ILE B N 1
ATOM 3173 C CA . ILE B 1 72 ? -9.086 4.602 14.445 1 98.31 72 ILE B CA 1
ATOM 3174 C C . ILE B 1 72 ? -9.109 4.848 12.938 1 98.31 72 ILE B C 1
ATOM 3176 O O . ILE B 1 72 ? -8.953 3.91 12.148 1 98.31 72 ILE B O 1
ATOM 3180 N N . GLU B 1 73 ? -9.484 6.023 12.547 1 98.25 73 GLU B N 1
ATOM 3181 C CA . GLU B 1 73 ? -9.328 6.453 11.156 1 98.25 73 GLU B CA 1
ATOM 3182 C C . GLU B 1 73 ? -7.863 6.484 10.75 1 98.25 73 GLU B C 1
ATOM 3184 O O . GLU B 1 73 ? -7 6.891 11.531 1 98.25 73 GLU B O 1
ATOM 3189 N N . VAL B 1 74 ? -7.586 6.004 9.547 1 98.69 74 VAL B N 1
ATOM 3190 C CA . VAL B 1 74 ? -6.219 5.973 9.039 1 98.69 74 VAL B CA 1
ATOM 3191 C C . VAL B 1 74 ? -6.105 6.852 7.797 1 98.69 74 VAL B C 1
ATOM 3193 O O . VAL B 1 74 ? -6.898 6.719 6.859 1 98.69 74 VAL B O 1
ATOM 3196 N N . GLY B 1 75 ? -5.117 7.766 7.828 1 98.56 75 GLY B N 1
ATOM 3197 C CA . GLY B 1 75 ? -5.094 8.688 6.703 1 98.56 75 GLY B CA 1
ATOM 3198 C C . GLY B 1 75 ? -3.725 9.297 6.461 1 98.56 75 GLY B C 1
ATOM 3199 O O . GLY B 1 75 ? -2.725 8.828 7.008 1 98.56 75 GLY B O 1
ATOM 3200 N N . THR B 1 76 ? -3.695 10.195 5.469 1 98.56 76 THR B N 1
ATOM 3201 C CA . THR B 1 76 ? -2.469 10.883 5.082 1 98.56 76 THR B CA 1
ATOM 3202 C C . THR B 1 76 ? -2.641 12.398 5.199 1 98.56 76 THR B C 1
ATOM 3204 O O . THR B 1 76 ? -3.736 12.922 4.98 1 98.56 76 THR B O 1
ATOM 3207 N N . GLY B 1 77 ? -1.648 13.141 5.578 1 95.88 77 GLY B N 1
ATOM 3208 C CA . GLY B 1 77 ? -1.557 14.586 5.602 1 95.88 77 GLY B CA 1
ATOM 3209 C C . GLY B 1 77 ? -0.25 15.109 5.035 1 95.88 77 GLY B C 1
ATOM 3210 O O . GLY B 1 77 ? 0.558 15.695 5.766 1 95.88 77 GLY B O 1
ATOM 3211 N N . VAL B 1 78 ? 0.016 14.836 3.775 1 96.12 78 VAL B N 1
ATOM 3212 C CA . VAL B 1 78 ? -0.751 14.523 2.574 1 96.12 78 VAL B CA 1
ATOM 3213 C C . VAL B 1 78 ? 0.132 13.773 1.577 1 96.12 78 VAL B C 1
ATOM 3215 O O . VAL B 1 78 ? 1.36 13.836 1.658 1 96.12 78 VAL B O 1
ATOM 3218 N N . ILE B 1 79 ? -0.472 13.055 0.663 1 97.94 79 ILE B N 1
ATOM 3219 C CA . ILE B 1 79 ? 0.186 12.477 -0.504 1 97.94 79 ILE B CA 1
ATOM 3220 C C . ILE B 1 79 ? 0.412 13.562 -1.558 1 97.94 79 ILE B C 1
ATOM 3222 O O . ILE B 1 79 ? -0.494 14.336 -1.861 1 97.94 79 ILE B O 1
ATOM 3226 N N . ASP B 1 80 ? 1.639 13.672 -2.078 1 97.06 80 ASP B N 1
ATOM 3227 C CA . ASP B 1 80 ? 2.021 14.578 -3.156 1 97.06 80 ASP B CA 1
ATOM 3228 C C . ASP B 1 80 ? 1.588 14.023 -4.512 1 97.06 80 ASP B C 1
ATOM 3230 O O . ASP B 1 80 ? 2.203 13.094 -5.039 1 97.06 80 ASP B O 1
ATOM 3234 N N . MET B 1 81 ? 0.611 14.68 -5.133 1 98.19 81 MET B N 1
ATOM 3235 C CA . MET B 1 81 ? 0.023 14.164 -6.363 1 98.19 81 MET B CA 1
ATOM 3236 C C . MET B 1 81 ? 1.021 14.234 -7.516 1 98.19 81 MET B C 1
ATOM 3238 O O . MET B 1 81 ? 0.859 13.555 -8.523 1 98.19 81 MET B O 1
ATOM 3242 N N . ARG B 1 82 ? 2.074 15.047 -7.371 1 97.69 82 ARG B N 1
ATOM 3243 C CA . ARG B 1 82 ? 3.078 15.156 -8.422 1 97.69 82 ARG B CA 1
ATOM 3244 C C . ARG B 1 82 ? 3.82 13.836 -8.609 1 97.69 82 ARG B C 1
ATOM 3246 O O . ARG B 1 82 ? 4.336 13.562 -9.695 1 97.69 82 ARG B O 1
ATOM 3253 N N . TYR B 1 83 ? 3.779 13 -7.578 1 97.88 83 TYR B N 1
ATOM 3254 C CA . TYR B 1 83 ? 4.559 11.766 -7.605 1 97.88 83 TYR B CA 1
ATOM 3255 C C . TYR B 1 83 ? 3.664 10.562 -7.879 1 97.88 83 TYR B C 1
ATOM 3257 O O . TYR B 1 83 ? 4.156 9.445 -8.086 1 97.88 83 TYR B O 1
ATOM 3265 N N . GLU B 1 84 ? 2.363 10.742 -7.945 1 97.75 84 GLU B N 1
ATOM 3266 C CA . GLU B 1 84 ? 1.451 9.602 -7.93 1 97.75 84 GLU B CA 1
ATOM 3267 C C . GLU B 1 84 ? 0.944 9.281 -9.328 1 97.75 84 GLU B C 1
ATOM 3269 O O . GLU B 1 84 ? 0.758 10.18 -10.148 1 97.75 84 GLU B O 1
ATOM 3274 N N . ASN B 1 85 ? 0.813 7.992 -9.641 1 98.06 85 ASN B N 1
ATOM 3275 C CA . ASN B 1 85 ? -0.09 7.578 -10.711 1 98.06 85 ASN B CA 1
ATOM 3276 C C . ASN B 1 85 ? -1.546 7.598 -10.258 1 98.06 85 ASN B C 1
ATOM 3278 O O . ASN B 1 85 ? -1.913 6.906 -9.305 1 98.06 85 ASN B O 1
ATOM 3282 N N . PRO B 1 86 ? -2.332 8.383 -10.891 1 98.38 86 PRO B N 1
ATOM 3283 C CA . PRO B 1 86 ? -3.684 8.594 -10.367 1 98.38 86 PRO B CA 1
ATOM 3284 C C . PRO B 1 86 ? -4.523 7.32 -10.375 1 98.38 86 PRO B C 1
ATOM 3286 O O . PRO B 1 86 ? -5.324 7.102 -9.461 1 98.38 86 PRO B O 1
ATOM 3289 N N . LEU B 1 87 ? -4.395 6.441 -11.367 1 98.62 87 LEU B N 1
ATOM 3290 C CA . LEU B 1 87 ? -5.184 5.219 -11.406 1 98.62 87 LEU B CA 1
ATOM 3291 C C . LEU B 1 87 ? -4.66 4.199 -10.398 1 98.62 87 LEU B C 1
ATOM 3293 O O . LEU B 1 87 ? -5.441 3.484 -9.773 1 98.62 87 LEU B O 1
ATOM 3297 N N . GLN B 1 88 ? -3.344 4.086 -10.258 1 98.31 88 GLN B N 1
ATOM 3298 C CA . GLN B 1 88 ? -2.777 3.23 -9.219 1 98.31 88 GLN B CA 1
ATOM 3299 C C . GLN B 1 88 ? -3.229 3.676 -7.836 1 98.31 88 GLN B C 1
ATOM 3301 O O . GLN B 1 88 ? -3.615 2.848 -7.008 1 98.31 88 GLN B O 1
ATOM 3306 N N . LEU B 1 89 ? -3.162 4.98 -7.633 1 98.69 89 LEU B N 1
ATOM 3307 C CA . LEU B 1 89 ? -3.617 5.512 -6.352 1 98.69 89 LEU B CA 1
ATOM 3308 C C . LEU B 1 89 ? -5.09 5.188 -6.121 1 98.69 89 LEU B C 1
ATOM 3310 O O . LEU B 1 89 ? -5.488 4.863 -5 1 98.69 89 LEU B O 1
ATOM 3314 N N . ALA B 1 90 ? -5.871 5.281 -7.152 1 98.81 90 ALA B N 1
ATOM 3315 C CA . ALA B 1 90 ? -7.297 4.996 -7.043 1 98.81 90 ALA B CA 1
ATOM 3316 C C . ALA B 1 90 ? -7.539 3.543 -6.637 1 98.81 90 ALA B C 1
ATOM 3318 O O . ALA B 1 90 ? -8.367 3.266 -5.766 1 98.81 90 ALA B O 1
ATOM 3319 N N . GLU B 1 91 ? -6.848 2.588 -7.254 1 98.62 91 GLU B N 1
ATOM 3320 C CA . GLU B 1 91 ? -6.992 1.178 -6.906 1 98.62 91 GLU B CA 1
ATOM 3321 C C . GLU B 1 91 ? -6.582 0.924 -5.457 1 98.62 91 GLU B C 1
ATOM 3323 O O . GLU B 1 91 ? -7.277 0.216 -4.727 1 98.62 91 GLU B O 1
ATOM 3328 N N . GLU B 1 92 ? -5.516 1.509 -5.07 1 98.69 92 GLU B N 1
ATOM 3329 C CA . GLU B 1 92 ? -5.008 1.309 -3.717 1 98.69 92 GLU B CA 1
ATOM 3330 C C . GLU B 1 92 ? -5.945 1.927 -2.682 1 98.69 92 GLU B C 1
ATOM 3332 O O . GLU B 1 92 ? -6.211 1.324 -1.64 1 98.69 92 GLU B O 1
ATOM 3337 N N . ALA B 1 93 ? -6.371 3.137 -3 1 98.88 93 ALA B N 1
ATOM 3338 C CA . ALA B 1 93 ? -7.281 3.822 -2.086 1 98.88 93 ALA B CA 1
ATOM 3339 C C . ALA B 1 93 ? -8.578 3.033 -1.907 1 98.88 93 ALA B C 1
ATOM 3341 O O . ALA B 1 93 ? -9.078 2.895 -0.788 1 98.88 93 ALA B O 1
ATOM 3342 N N . ALA B 1 94 ? -9.109 2.537 -2.992 1 98.69 94 ALA B N 1
ATOM 3343 C CA . ALA B 1 94 ? -10.344 1.763 -2.928 1 98.69 94 ALA B CA 1
ATOM 3344 C C . ALA B 1 94 ? -10.156 0.49 -2.107 1 98.69 94 ALA B C 1
ATOM 3346 O O . ALA B 1 94 ? -10.984 0.154 -1.265 1 98.69 94 ALA B O 1
ATOM 3347 N N . ALA B 1 95 ? -9.07 -0.196 -2.348 1 98.62 95 ALA B N 1
ATOM 3348 C CA . ALA B 1 95 ? -8.781 -1.411 -1.592 1 98.62 95 ALA B CA 1
ATOM 3349 C C . ALA B 1 95 ? -8.648 -1.111 -0.101 1 98.62 95 ALA B C 1
ATOM 3351 O O . ALA B 1 95 ? -9.211 -1.823 0.734 1 98.62 95 ALA B O 1
ATOM 3352 N N . LEU B 1 96 ? -7.906 -0.073 0.231 1 98.75 96 LEU B N 1
ATOM 3353 C CA . LEU B 1 96 ? -7.684 0.278 1.629 1 98.75 96 LEU B CA 1
ATOM 3354 C C . LEU B 1 96 ? -8.984 0.704 2.299 1 98.75 96 LEU B C 1
ATOM 3356 O O . LEU B 1 96 ? -9.234 0.362 3.457 1 98.75 96 LEU B O 1
ATOM 3360 N N . ASP B 1 97 ? -9.789 1.46 1.581 1 98.75 97 ASP B N 1
ATOM 3361 C CA . ASP B 1 97 ? -11.07 1.903 2.113 1 98.75 97 ASP B CA 1
ATOM 3362 C C . ASP B 1 97 ? -11.984 0.714 2.408 1 98.75 97 ASP B C 1
ATOM 3364 O O . ASP B 1 97 ? -12.633 0.668 3.455 1 98.75 97 ASP B O 1
ATOM 3368 N N . LEU B 1 98 ? -12.031 -0.22 1.503 1 98.12 98 LEU B N 1
ATOM 3369 C CA . LEU B 1 98 ? -12.836 -1.425 1.69 1 98.12 98 LEU B CA 1
ATOM 3370 C C . LEU B 1 98 ? -12.289 -2.266 2.842 1 98.12 98 LEU B C 1
ATOM 3372 O O . LEU B 1 98 ? -13.055 -2.738 3.686 1 98.12 98 LEU B O 1
ATOM 3376 N N . LEU B 1 99 ? -10.969 -2.422 2.887 1 97.81 99 LEU B N 1
ATOM 3377 C CA . LEU B 1 99 ? -10.297 -3.189 3.934 1 97.81 99 LEU B CA 1
ATOM 3378 C C . LEU B 1 99 ? -10.609 -2.611 5.309 1 97.81 99 LEU B C 1
ATOM 3380 O O . LEU B 1 99 ? -10.812 -3.357 6.27 1 97.81 99 LEU B O 1
ATOM 3384 N N . SER B 1 100 ? -10.617 -1.292 5.395 1 97.81 100 SER B N 1
ATOM 3385 C CA . SER B 1 100 ? -10.789 -0.598 6.664 1 97.81 100 SER B CA 1
ATOM 3386 C C . SER B 1 100 ? -12.266 -0.396 6.988 1 97.81 100 SER B C 1
ATOM 3388 O O . SER B 1 100 ? -12.609 0.115 8.055 1 97.81 100 SER B O 1
ATOM 3390 N N . GLN B 1 101 ? -13.109 -0.793 6.043 1 97.31 101 GLN B N 1
ATOM 3391 C CA . GLN B 1 101 ? -14.547 -0.631 6.176 1 97.31 101 GLN B CA 1
ATOM 3392 C C . GLN B 1 101 ? -14.922 0.834 6.391 1 97.31 101 GLN B C 1
ATOM 3394 O O . GLN B 1 101 ? -15.703 1.157 7.289 1 97.31 101 GLN B O 1
ATOM 3399 N N . GLY B 1 102 ? -14.219 1.702 5.625 1 97.5 102 GLY B N 1
ATOM 3400 C CA . GLY B 1 102 ? -14.617 3.1 5.57 1 97.5 102 GLY B CA 1
ATOM 3401 C C . GLY B 1 102 ? -13.883 3.969 6.574 1 97.5 102 GLY B C 1
ATOM 3402 O O . GLY B 1 102 ? -14.344 5.062 6.91 1 97.5 102 GLY B O 1
ATOM 3403 N N . ARG B 1 103 ? -12.75 3.582 7.094 1 97.25 103 ARG B N 1
ATOM 3404 C CA . ARG B 1 103 ? -12 4.355 8.078 1 97.25 103 ARG B CA 1
ATOM 3405 C C . ARG B 1 103 ? -10.898 5.168 7.406 1 97.25 103 ARG B C 1
ATOM 3407 O O . ARG B 1 103 ? -10 5.68 8.078 1 97.25 103 ARG B O 1
ATOM 3414 N N . LEU B 1 104 ? -10.945 5.262 6.113 1 98.5 104 LEU B N 1
ATOM 3415 C CA . LEU B 1 104 ? -9.883 5.949 5.391 1 98.5 104 LEU B CA 1
ATOM 3416 C C . LEU B 1 104 ? -10.109 7.457 5.391 1 98.5 104 LEU B C 1
ATOM 3418 O O . LEU B 1 104 ? -11.242 7.918 5.238 1 98.5 104 LEU B O 1
ATOM 3422 N N . ALA B 1 105 ? -9.086 8.258 5.625 1 98.62 105 ALA B N 1
ATOM 3423 C CA . ALA B 1 105 ? -9.023 9.695 5.379 1 98.62 105 ALA B CA 1
ATOM 3424 C C . ALA B 1 105 ? -7.844 10.047 4.477 1 98.62 105 ALA B C 1
ATOM 3426 O O . ALA B 1 105 ? -6.781 10.445 4.957 1 98.62 105 ALA B O 1
ATOM 3427 N N . LEU B 1 106 ? -8.062 9.961 3.215 1 98.81 106 LEU B N 1
ATOM 3428 C CA . LEU B 1 106 ? -6.969 10.094 2.256 1 98.81 106 LEU B CA 1
ATOM 3429 C C . LEU B 1 106 ? -6.723 11.555 1.908 1 98.81 106 LEU B C 1
ATOM 3431 O O . LEU B 1 106 ? -7.449 12.141 1.1 1 98.81 106 LEU B O 1
ATOM 3435 N N . GLY B 1 107 ? -5.695 12.133 2.473 1 98.62 107 GLY B N 1
ATOM 3436 C CA . GLY B 1 107 ? -5.301 13.5 2.15 1 98.62 107 GLY B CA 1
ATOM 3437 C C . GLY B 1 107 ? -4.281 13.578 1.028 1 98.62 107 GLY B C 1
ATOM 3438 O O . GLY B 1 107 ? -3.221 12.953 1.104 1 98.62 107 GLY B O 1
ATOM 3439 N N . VAL B 1 108 ? -4.617 14.32 0.015 1 98.5 108 VAL B N 1
ATOM 3440 C CA . VAL B 1 108 ? -3.709 14.555 -1.104 1 98.5 108 VAL B CA 1
ATOM 3441 C C . VAL B 1 108 ? -3.537 16.062 -1.325 1 98.5 108 VAL B C 1
ATOM 3443 O O . VAL B 1 108 ? -4.27 16.859 -0.745 1 98.5 108 VAL B O 1
ATOM 3446 N N . SER B 1 109 ? -2.537 16.453 -2.051 1 96.88 109 SER B N 1
ATOM 3447 C CA . SER B 1 109 ? -2.295 17.844 -2.393 1 96.88 109 SER B CA 1
ATOM 3448 C C . SER B 1 109 ? -1.431 17.969 -3.645 1 96.88 109 SER B C 1
ATOM 3450 O O . SER B 1 109 ? -1.089 16.969 -4.27 1 96.88 109 SER B O 1
ATOM 3452 N N . ARG B 1 110 ? -1.215 19.172 -4.027 1 93.88 110 ARG B N 1
ATOM 3453 C CA . ARG B 1 110 ? -0.241 19.422 -5.082 1 93.88 110 ARG B CA 1
ATOM 3454 C C . ARG B 1 110 ? 1.145 18.922 -4.68 1 93.88 110 ARG B C 1
ATOM 3456 O O . ARG B 1 110 ? 1.857 18.344 -5.496 1 93.88 110 ARG B O 1
ATOM 3463 N N . GLY B 1 111 ? 1.53 19.141 -3.545 1 87.81 111 GLY B N 1
ATOM 3464 C CA . GLY B 1 111 ? 2.871 18.922 -3.027 1 87.81 111 GLY B CA 1
ATOM 3465 C C . GLY B 1 111 ? 3.508 20.172 -2.463 1 87.81 111 GLY B C 1
ATOM 3466 O O . GLY B 1 111 ? 3.037 21.281 -2.721 1 87.81 111 GLY B O 1
ATOM 3467 N N . SER B 1 112 ? 4.52 19.984 -1.621 1 78.25 112 SER B N 1
ATOM 3468 C CA . SER B 1 112 ? 5.262 21.047 -0.971 1 78.25 112 SER B CA 1
ATOM 3469 C C . SER B 1 112 ? 6.66 21.203 -1.568 1 78.25 112 SER B C 1
ATOM 3471 O O . SER B 1 112 ? 7.078 20.375 -2.391 1 78.25 112 SER B O 1
ATOM 3473 N N . PRO B 1 113 ? 7.246 22.375 -1.229 1 81.06 113 PRO B N 1
ATOM 3474 C CA . PRO B 1 113 ? 8.672 22.375 -1.558 1 81.06 113 PRO B CA 1
ATOM 3475 C C . PRO B 1 113 ? 9.414 21.156 -1.004 1 81.06 113 PRO B C 1
ATOM 3477 O O . PRO B 1 113 ? 9.039 20.625 0.047 1 81.06 113 PRO B O 1
ATOM 3480 N N . GLU B 1 114 ? 10.375 20.719 -1.792 1 89.44 114 GLU B N 1
ATOM 3481 C CA . GLU B 1 114 ? 11.062 19.469 -1.438 1 89.44 114 GLU B CA 1
ATOM 3482 C C . GLU B 1 114 ? 12.562 19.578 -1.691 1 89.44 114 GLU B C 1
ATOM 3484 O O . GLU B 1 114 ? 13.008 20.484 -2.404 1 89.44 114 GLU B O 1
ATOM 3489 N N . PRO B 1 115 ? 13.273 18.734 -1.083 1 91.38 115 PRO B N 1
ATOM 3490 C CA . PRO B 1 115 ? 14.727 18.797 -1.228 1 91.38 115 PRO B CA 1
ATOM 3491 C C . PRO B 1 115 ? 15.195 18.469 -2.643 1 91.38 115 PRO B C 1
ATOM 3493 O O . PRO B 1 115 ? 16.25 18.953 -3.082 1 91.38 115 PRO B O 1
ATOM 3496 N N . ALA B 1 116 ? 14.484 17.719 -3.367 1 95.44 116 ALA B N 1
ATOM 3497 C CA . ALA B 1 116 ? 14.883 17.2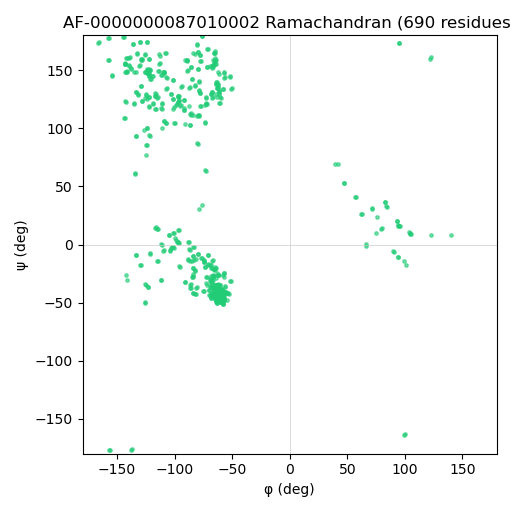97 -4.703 1 95.44 116 ALA B CA 1
ATOM 3498 C C . ALA B 1 116 ? 14.5 18.328 -5.754 1 95.44 116 ALA B C 1
ATOM 3500 O O . ALA B 1 116 ? 13.438 18.938 -5.672 1 95.44 116 ALA B O 1
ATOM 3501 N N . LEU B 1 117 ? 15.312 18.516 -6.723 1 95.12 117 LEU B N 1
ATOM 3502 C CA . LEU B 1 117 ? 14.992 19.328 -7.891 1 95.12 117 LEU B CA 1
ATOM 3503 C C . LEU B 1 117 ? 14.008 18.609 -8.805 1 95.12 117 LEU B C 1
ATOM 3505 O O . LEU B 1 117 ? 14.383 17.672 -9.516 1 95.12 117 LEU B O 1
ATOM 3509 N N . ARG B 1 118 ? 12.773 19.062 -8.766 1 94.94 118 ARG B N 1
ATOM 3510 C CA . ARG B 1 118 ? 11.727 18.469 -9.594 1 94.94 118 ARG B CA 1
ATOM 3511 C C . ARG B 1 118 ? 11.766 16.938 -9.508 1 94.94 118 ARG B C 1
ATOM 3513 O O . ARG B 1 118 ? 11.797 16.266 -10.531 1 94.94 118 ARG B O 1
ATOM 3520 N N . GLY B 1 119 ? 11.734 16.469 -8.281 1 96 119 GLY B N 1
ATOM 3521 C CA . GLY B 1 119 ? 11.914 15.062 -7.992 1 96 119 GLY B CA 1
ATOM 3522 C C . GLY B 1 119 ? 10.906 14.172 -8.703 1 96 119 GLY B C 1
ATOM 3523 O O . GLY B 1 119 ? 11.203 13.016 -9.008 1 96 119 GLY B O 1
ATOM 3524 N N . TRP B 1 120 ? 9.719 14.734 -9.062 1 97.31 120 TRP B N 1
ATOM 3525 C CA . TRP B 1 120 ? 8.656 13.969 -9.711 1 97.31 120 TRP B CA 1
ATOM 3526 C C . TRP B 1 120 ? 9.086 13.516 -11.102 1 97.31 120 TRP B C 1
ATOM 3528 O O . TRP B 1 120 ? 8.539 12.547 -11.648 1 97.31 120 TRP B O 1
ATOM 3538 N N . GLU B 1 121 ? 10.047 14.18 -11.68 1 97.44 121 GLU B N 1
ATOM 3539 C CA . GLU B 1 121 ? 10.531 13.789 -13 1 97.44 121 GLU B CA 1
ATOM 3540 C C . GLU B 1 121 ? 11.258 12.445 -12.938 1 97.44 121 GLU B C 1
ATOM 3542 O O . GLU B 1 121 ? 11.211 11.672 -13.898 1 97.44 121 GLU B O 1
ATOM 3547 N N . ALA B 1 122 ? 11.906 12.195 -11.82 1 97.31 122 ALA B N 1
ATOM 3548 C CA . ALA B 1 122 ? 12.547 10.898 -11.633 1 97.31 122 ALA B CA 1
ATOM 3549 C C . ALA B 1 122 ? 11.523 9.773 -11.648 1 97.31 122 ALA B C 1
ATOM 3551 O O . ALA B 1 122 ? 11.844 8.633 -12.016 1 97.31 122 ALA B O 1
ATOM 3552 N N . PHE B 1 123 ? 10.289 10.055 -11.297 1 97.88 123 PHE B N 1
ATOM 3553 C CA . PHE B 1 123 ? 9.211 9.07 -11.281 1 97.88 123 PHE B CA 1
ATOM 3554 C C . PHE B 1 123 ? 8.539 8.984 -12.648 1 97.88 123 PHE B C 1
ATOM 3556 O O . PHE B 1 123 ? 7.566 8.25 -12.828 1 97.88 123 PHE B O 1
ATOM 3563 N N . GLY B 1 124 ? 9 9.695 -13.578 1 96.88 124 GLY B N 1
ATOM 3564 C CA . GLY B 1 124 ? 8.539 9.594 -14.953 1 96.88 124 GLY B CA 1
ATOM 3565 C C . GLY B 1 124 ? 7.445 10.586 -15.297 1 96.88 124 GLY B C 1
ATOM 3566 O O . GLY B 1 124 ? 6.766 10.438 -16.312 1 96.88 124 GLY B O 1
ATOM 3567 N N . TYR B 1 125 ? 7.293 11.617 -14.445 1 97.62 125 TYR B N 1
ATOM 3568 C CA . TYR B 1 125 ? 6.184 12.539 -14.672 1 97.62 125 TYR B CA 1
ATOM 3569 C C . TYR B 1 125 ? 6.688 13.898 -15.148 1 97.62 125 TYR B C 1
ATOM 3571 O O . TYR B 1 125 ? 7.797 14.312 -14.797 1 97.62 125 TYR B O 1
ATOM 3579 N N . GLY B 1 126 ? 5.848 14.562 -15.992 1 95.44 126 GLY B N 1
ATOM 3580 C CA . GLY B 1 126 ? 6.176 15.883 -16.516 1 95.44 126 GLY B CA 1
ATOM 3581 C C . GLY B 1 126 ? 5.094 16.906 -16.25 1 95.44 126 GLY B C 1
ATOM 3582 O O . GLY B 1 126 ? 3.912 16.578 -16.172 1 95.44 126 GLY B O 1
ATOM 3583 N N . ALA B 1 127 ? 5.539 18.156 -16.078 1 96.19 127 ALA B N 1
ATOM 3584 C CA . ALA B 1 127 ? 4.621 19.266 -15.82 1 96.19 127 ALA B CA 1
ATOM 3585 C C . ALA B 1 127 ? 4.906 20.438 -16.75 1 96.19 127 ALA B C 1
ATOM 3587 O O . ALA B 1 127 ? 6.008 20.562 -17.297 1 96.19 127 ALA B O 1
ATOM 3588 N N . LYS B 1 128 ? 3.922 21.281 -17.031 1 95.81 128 LYS B N 1
ATOM 3589 C CA . LYS B 1 128 ? 4.078 22.516 -17.781 1 95.81 128 LYS B CA 1
ATOM 3590 C C . LYS B 1 128 ? 4.484 23.672 -16.875 1 95.81 128 LYS B C 1
ATOM 3592 O O . LYS B 1 128 ? 5.246 24.562 -17.297 1 95.81 128 LYS B O 1
ATOM 3597 N N . THR B 1 129 ? 3.967 23.641 -15.688 1 94.62 129 THR B N 1
ATOM 3598 C CA . THR B 1 129 ? 4.293 24.688 -14.734 1 94.62 129 THR B CA 1
ATOM 3599 C C . THR B 1 129 ? 5.531 24.312 -13.922 1 94.62 129 THR B C 1
ATOM 3601 O O . THR B 1 129 ? 5.828 23.125 -13.742 1 94.62 129 THR B O 1
ATOM 3604 N N . GLU B 1 130 ? 6.16 25.281 -13.398 1 90.31 130 GLU B N 1
ATOM 3605 C CA . GLU B 1 130 ? 7.41 25.078 -12.672 1 90.31 130 GLU B CA 1
ATOM 3606 C C . GLU B 1 130 ? 7.188 24.266 -11.391 1 90.31 130 GLU B C 1
ATOM 3608 O O . GLU B 1 130 ? 8.016 23.438 -11.031 1 90.31 130 GLU B O 1
ATOM 3613 N N . ASN B 1 131 ? 6.098 24.516 -10.766 1 90.44 131 ASN B N 1
ATOM 3614 C CA . ASN B 1 131 ? 5.875 23.875 -9.477 1 90.44 131 ASN B CA 1
ATOM 3615 C C . ASN B 1 131 ? 5.023 22.609 -9.617 1 90.44 131 ASN B C 1
ATOM 3617 O O . ASN B 1 131 ? 4.621 22.016 -8.617 1 90.44 131 ASN B O 1
ATOM 3621 N N . GLY B 1 132 ? 4.656 22.266 -10.797 1 95.06 132 GLY B N 1
ATOM 3622 C CA . GLY B 1 132 ? 3.936 21.031 -11.062 1 95.06 132 GLY B CA 1
ATOM 3623 C C . GLY B 1 132 ? 2.453 21.125 -10.75 1 95.06 132 GLY B C 1
ATOM 3624 O O . GLY B 1 132 ? 1.766 20.094 -10.656 1 95.06 132 GLY B O 1
ATOM 3625 N N . ALA B 1 133 ? 1.935 22.297 -10.562 1 95.19 133 ALA B N 1
ATOM 3626 C CA . ALA B 1 133 ? 0.548 22.5 -10.141 1 95.19 133 ALA B CA 1
ATOM 3627 C C . ALA B 1 133 ? -0.42 21.969 -11.195 1 95.19 133 ALA B C 1
ATOM 3629 O O . ALA B 1 133 ? -1.453 21.375 -10.867 1 95.19 133 ALA B O 1
ATOM 3630 N N . ASP B 1 134 ? -0.109 22.188 -12.438 1 97.25 134 ASP B N 1
ATOM 3631 C CA . ASP B 1 134 ? -0.977 21.719 -13.516 1 97.25 134 ASP B CA 1
ATOM 3632 C C . ASP B 1 134 ? -1.077 20.203 -13.523 1 97.25 134 ASP B C 1
ATOM 3634 O O . ASP B 1 134 ? -2.174 19.641 -13.625 1 97.25 134 ASP B O 1
ATOM 3638 N N . MET B 1 135 ? 0.014 19.578 -13.391 1 97.69 135 MET B N 1
ATOM 3639 C CA . MET B 1 135 ? 0.06 18.109 -13.398 1 97.69 135 MET B CA 1
ATOM 3640 C C . MET B 1 135 ? -0.667 17.547 -12.18 1 97.69 135 MET B C 1
ATOM 3642 O O . MET B 1 135 ? -1.425 16.578 -12.305 1 97.69 135 MET B O 1
ATOM 3646 N N . ALA B 1 136 ? -0.43 18.141 -11.055 1 98 136 ALA B N 1
ATOM 3647 C CA . ALA B 1 136 ? -1.1 17.688 -9.836 1 98 136 ALA B CA 1
ATOM 3648 C C . ALA B 1 136 ? -2.615 17.797 -9.977 1 98 136 ALA B C 1
ATOM 3650 O O . ALA B 1 136 ? -3.346 16.875 -9.578 1 98 136 ALA B O 1
ATOM 3651 N N . ARG B 1 137 ? -3.1 18.875 -10.516 1 98.06 137 ARG B N 1
ATOM 3652 C CA . ARG B 1 137 ? -4.527 19.094 -10.719 1 98.06 137 ARG B CA 1
ATOM 3653 C C . ARG B 1 137 ? -5.113 18.062 -11.672 1 98.06 137 ARG B C 1
ATOM 3655 O O . ARG B 1 137 ? -6.156 17.469 -11.391 1 98.06 137 ARG B O 1
ATOM 3662 N N . GLU B 1 138 ? -4.453 17.875 -12.781 1 98.25 138 GLU B N 1
ATOM 3663 C CA . GLU B 1 138 ? -4.906 16.891 -13.766 1 98.25 138 GLU B CA 1
ATOM 3664 C C . GLU B 1 138 ? -4.98 15.5 -13.164 1 98.25 138 GLU B C 1
ATOM 3666 O O . GLU B 1 138 ? -5.965 14.781 -13.359 1 98.25 138 GLU B O 1
ATOM 3671 N N . LYS B 1 139 ? -3.988 15.141 -12.453 1 98.56 139 LYS B N 1
ATOM 3672 C CA . LYS B 1 139 ? -3.939 13.82 -11.828 1 98.56 139 LYS B CA 1
ATOM 3673 C C . LYS B 1 139 ? -5.043 13.672 -10.781 1 98.56 139 LYS B C 1
ATOM 3675 O O . LYS B 1 139 ? -5.637 12.602 -10.656 1 98.56 139 LYS B O 1
ATOM 3680 N N . PHE B 1 140 ? -5.266 14.742 -10.062 1 98.81 140 PHE B N 1
ATOM 3681 C CA . PHE B 1 140 ? -6.309 14.695 -9.047 1 98.81 140 PHE B CA 1
ATOM 3682 C C . PHE B 1 140 ? -7.676 14.484 -9.688 1 98.81 140 PHE B C 1
ATOM 3684 O O . PHE B 1 140 ? -8.484 13.695 -9.195 1 98.81 140 PHE B O 1
ATOM 3691 N N . GLU B 1 141 ? -7.945 15.156 -10.742 1 98.69 141 GLU B N 1
ATOM 3692 C CA . GLU B 1 141 ? -9.211 15.008 -11.453 1 98.69 141 GLU B CA 1
ATOM 3693 C C . GLU B 1 141 ? -9.383 13.594 -11.992 1 98.69 141 GLU B C 1
ATOM 3695 O O . GLU B 1 141 ? -10.469 13.016 -11.906 1 98.69 141 GLU B O 1
ATOM 3700 N N . LEU B 1 142 ? -8.328 13.023 -12.523 1 98.62 142 LEU B N 1
ATOM 3701 C CA . LEU B 1 142 ? -8.359 11.641 -13.008 1 98.62 142 LEU B CA 1
ATOM 3702 C C . LEU B 1 142 ? -8.602 10.672 -11.859 1 98.62 142 LEU B C 1
ATOM 3704 O O . LEU B 1 142 ? -9.375 9.719 -11.992 1 98.62 142 LEU B O 1
ATOM 3708 N N . PHE B 1 143 ? -7.941 10.93 -10.758 1 98.88 143 PHE B N 1
ATOM 3709 C CA . PHE B 1 143 ? -8.117 10.117 -9.555 1 98.88 143 PHE B CA 1
ATOM 3710 C C . PHE B 1 143 ? -9.57 10.125 -9.109 1 98.88 143 PHE B C 1
ATOM 3712 O O . PHE B 1 143 ? -10.148 9.062 -8.867 1 98.88 143 PHE B O 1
ATOM 3719 N N . LEU B 1 144 ? -10.156 11.297 -8.977 1 98.81 144 LEU B N 1
ATOM 3720 C CA . LEU B 1 144 ? -11.547 11.414 -8.539 1 98.81 144 LEU B CA 1
ATOM 3721 C C . LEU B 1 144 ? -12.477 10.688 -9.508 1 98.81 144 LEU B C 1
ATOM 3723 O O . LEU B 1 144 ? -13.398 9.984 -9.078 1 98.81 144 LEU B O 1
ATOM 3727 N N . ALA B 1 145 ? -12.234 10.852 -10.836 1 98.62 145 ALA B N 1
ATOM 3728 C CA . ALA B 1 145 ? -13.055 10.156 -11.828 1 98.62 145 ALA B CA 1
ATOM 3729 C C . ALA B 1 145 ? -12.945 8.641 -11.664 1 98.62 145 ALA B C 1
ATOM 3731 O O . ALA B 1 145 ? -13.953 7.93 -11.742 1 98.62 145 ALA B O 1
ATOM 3732 N N . ALA B 1 146 ? -11.805 8.18 -11.414 1 98.62 146 ALA B N 1
ATOM 3733 C CA . ALA B 1 146 ? -11.562 6.742 -11.266 1 98.62 146 ALA B CA 1
ATOM 3734 C C . ALA B 1 146 ? -12.305 6.184 -10.055 1 98.62 146 ALA B C 1
ATOM 3736 O O . ALA B 1 146 ? -12.977 5.152 -10.156 1 98.62 146 ALA B O 1
ATOM 3737 N N . ILE B 1 147 ? -12.211 6.875 -8.891 1 98.44 147 ILE B N 1
ATOM 3738 C CA . ILE B 1 147 ? -12.812 6.324 -7.684 1 98.44 147 ILE B CA 1
ATOM 3739 C C . ILE B 1 147 ? -14.328 6.484 -7.746 1 98.44 147 ILE B C 1
ATOM 3741 O O . ILE B 1 147 ? -15.062 5.875 -6.965 1 98.44 147 ILE B O 1
ATOM 3745 N N . ARG B 1 148 ? -14.805 7.34 -8.672 1 97.69 148 ARG B N 1
ATOM 3746 C CA . ARG B 1 148 ? -16.234 7.492 -8.891 1 97.69 148 ARG B CA 1
ATOM 3747 C C . ARG B 1 148 ? -16.766 6.418 -9.836 1 97.69 148 ARG B C 1
ATOM 3749 O O . ARG B 1 148 ? -17.984 6.305 -10.039 1 97.69 148 ARG B O 1
ATOM 3756 N N . GLY B 1 149 ? -15.891 5.617 -10.492 1 96.81 149 GLY B N 1
ATOM 3757 C CA . GLY B 1 149 ? -16.312 4.453 -11.258 1 96.81 149 GLY B CA 1
ATOM 3758 C C . GLY B 1 149 ? -16.281 4.672 -12.758 1 96.81 149 GLY B C 1
ATOM 3759 O O . GLY B 1 149 ? -16.75 3.83 -13.523 1 96.81 149 GLY B O 1
ATOM 3760 N N . TYR B 1 150 ? -15.727 5.777 -13.219 1 97.75 150 TYR B N 1
ATOM 3761 C CA . TYR B 1 150 ? -15.625 6.012 -14.656 1 97.75 150 TYR B CA 1
ATOM 3762 C C . TYR B 1 150 ? -14.648 5.035 -15.305 1 97.75 150 TYR B C 1
ATOM 3764 O O . TYR B 1 150 ? -13.727 4.543 -14.641 1 97.75 150 TYR B O 1
ATOM 3772 N N . ALA B 1 151 ? -14.844 4.738 -16.547 1 98.06 151 ALA B N 1
ATOM 3773 C CA . ALA B 1 151 ? -14 3.799 -17.281 1 98.06 151 ALA B CA 1
ATOM 3774 C C . ALA B 1 151 ? -12.805 4.508 -17.906 1 98.06 151 ALA B C 1
ATOM 3776 O O . ALA B 1 151 ? -12.898 5.672 -18.312 1 98.06 151 ALA B O 1
ATOM 3777 N N . PHE B 1 152 ? -11.703 3.805 -18.047 1 97.88 152 PHE B N 1
ATOM 3778 C CA . PHE B 1 152 ? -10.477 4.41 -18.562 1 97.88 152 PHE B CA 1
ATOM 3779 C C . PHE B 1 152 ? -9.844 3.527 -19.625 1 97.88 152 PHE B C 1
ATOM 3781 O O . PHE B 1 152 ? -8.844 3.904 -20.234 1 97.88 152 PHE B O 1
ATOM 3788 N N . ALA B 1 153 ? -10.367 2.312 -19.781 1 97.62 153 ALA B N 1
ATOM 3789 C CA . ALA B 1 153 ? -9.883 1.385 -20.797 1 97.62 153 ALA B CA 1
ATOM 3790 C C . ALA B 1 153 ? -11.047 0.7 -21.516 1 97.62 153 ALA B C 1
ATOM 3792 O O . ALA B 1 153 ? -12.211 0.935 -21.188 1 97.62 153 ALA B O 1
ATOM 3793 N N . GLU B 1 154 ? -10.648 -0.046 -22.562 1 97.5 154 GLU B N 1
ATOM 3794 C CA . GLU B 1 154 ? -11.641 -0.818 -23.312 1 97.5 154 GLU B CA 1
ATOM 3795 C C . GLU B 1 154 ? -11.266 -2.297 -23.359 1 97.5 154 GLU B C 1
ATOM 3797 O O . GLU B 1 154 ? -10.086 -2.641 -23.375 1 97.5 154 GLU B O 1
ATOM 3802 N N . ALA B 1 155 ? -12.297 -3.094 -23.375 1 97.06 155 ALA B N 1
ATOM 3803 C CA . ALA B 1 155 ? -12.07 -4.531 -23.5 1 97.06 155 ALA B CA 1
ATOM 3804 C C . ALA B 1 155 ? -11.43 -4.887 -24.828 1 97.06 155 ALA B C 1
ATOM 3806 O O . ALA B 1 155 ? -11.797 -4.328 -25.875 1 97.06 155 ALA B O 1
ATOM 3807 N N . ASN B 1 156 ? -10.516 -5.762 -24.734 1 94.88 156 ASN B N 1
ATOM 3808 C CA . ASN B 1 156 ? -9.828 -6.266 -25.922 1 94.88 156 ASN B CA 1
ATOM 3809 C C . ASN B 1 156 ? -10.734 -7.18 -26.75 1 94.88 156 ASN B C 1
ATOM 3811 O O . ASN B 1 156 ? -11.844 -7.512 -26.328 1 94.88 156 ASN B O 1
ATOM 3815 N N . SER B 1 157 ? -10.234 -7.5 -28.047 1 93.06 157 SER B N 1
ATOM 3816 C CA . SER B 1 157 ? -10.945 -8.508 -28.828 1 93.06 157 SER B CA 1
ATOM 3817 C C . SER B 1 157 ? -11.039 -9.828 -28.062 1 93.06 157 SER B C 1
ATOM 3819 O O . SER B 1 157 ? -10.148 -10.156 -27.281 1 93.06 157 SER B O 1
ATOM 3821 N N . LEU B 1 158 ? -12.055 -10.516 -28.25 1 90.19 158 LEU B N 1
ATOM 3822 C CA . LEU B 1 158 ? -12.328 -11.727 -27.469 1 90.19 158 LEU B CA 1
ATOM 3823 C C . LEU B 1 158 ? -11.172 -12.711 -27.578 1 90.19 158 LEU B C 1
ATOM 3825 O O . LEU B 1 158 ? -10.797 -13.352 -26.594 1 90.19 158 LEU B O 1
ATOM 3829 N N . ASP B 1 159 ? -10.547 -12.805 -28.672 1 86.19 159 ASP B N 1
ATOM 3830 C CA . ASP B 1 159 ? -9.477 -13.758 -28.938 1 86.19 159 ASP B CA 1
ATOM 3831 C C . ASP B 1 159 ? -8.188 -13.336 -28.219 1 86.19 159 ASP B C 1
ATOM 3833 O O . ASP B 1 159 ? -7.262 -14.141 -28.078 1 86.19 159 ASP B O 1
ATOM 3837 N N . GLN B 1 160 ? -8.18 -12.094 -27.75 1 87 160 GLN B N 1
ATOM 3838 C CA . GLN B 1 160 ? -6.973 -11.578 -27.109 1 87 160 GLN B CA 1
ATOM 3839 C C . GLN B 1 160 ? -7.188 -11.383 -25.609 1 87 160 GLN B C 1
ATOM 3841 O O . GLN B 1 160 ? -6.297 -10.898 -24.906 1 87 160 GLN B O 1
ATOM 3846 N N . GLN B 1 161 ? -8.383 -11.695 -25.172 1 87.06 161 GLN B N 1
ATOM 3847 C CA . GLN B 1 161 ? -8.664 -11.594 -23.75 1 87.06 161 GLN B CA 1
ATOM 3848 C C . GLN B 1 161 ? -8.281 -12.875 -23.016 1 87.06 161 GLN B C 1
ATOM 3850 O O . GLN B 1 161 ? -8.562 -13.977 -23.484 1 87.06 161 GLN B O 1
ATOM 3855 N N . TYR B 1 162 ? -7.625 -12.703 -21.875 1 79.31 162 TYR B N 1
ATOM 3856 C CA . TYR B 1 162 ? -7.5 -13.812 -20.938 1 79.31 162 TYR B CA 1
ATOM 3857 C C . TYR B 1 162 ? -7.582 -13.312 -19.5 1 79.31 162 TYR B C 1
ATOM 3859 O O . TYR B 1 162 ? -6.75 -12.516 -19.062 1 79.31 162 TYR B O 1
ATOM 3867 N N . PRO B 1 163 ? -8.508 -13.859 -18.812 1 76.5 163 PRO B N 1
ATOM 3868 C CA . PRO B 1 163 ? -9.633 -14.672 -19.266 1 76.5 163 PRO B CA 1
ATOM 3869 C C . PRO B 1 163 ? -10.609 -13.891 -20.156 1 76.5 163 PRO B C 1
ATOM 3871 O O . PRO B 1 163 ? -10.578 -12.656 -20.156 1 76.5 163 PRO B O 1
ATOM 3874 N N . GLN B 1 164 ? -11.383 -14.641 -20.938 1 83.94 164 GLN B N 1
ATOM 3875 C CA . GLN B 1 164 ? -12.469 -14.008 -21.672 1 83.94 164 GLN B CA 1
ATOM 3876 C C . GLN B 1 164 ? -13.625 -13.641 -20.734 1 83.94 164 GLN B C 1
ATOM 3878 O O . GLN B 1 164 ? -14.219 -14.516 -20.094 1 83.94 164 GLN B O 1
ATOM 3883 N N . MET B 1 165 ? -13.914 -12.266 -20.719 1 87.62 165 MET B N 1
ATOM 3884 C CA . MET B 1 165 ? -14.891 -11.883 -19.703 1 87.62 165 MET B CA 1
ATOM 3885 C C . MET B 1 165 ? -15.82 -10.789 -20.219 1 87.62 165 MET B C 1
ATOM 3887 O O . MET B 1 165 ? -16.953 -10.664 -19.766 1 87.62 165 MET B O 1
ATOM 3891 N N . TYR B 1 166 ? -15.32 -9.984 -21.188 1 93.31 166 TYR B N 1
ATOM 3892 C CA . TYR B 1 166 ? -16.094 -8.82 -21.609 1 93.31 166 TYR B CA 1
ATOM 3893 C C . TYR B 1 166 ? -16.375 -8.867 -23.109 1 93.31 166 TYR B C 1
ATOM 3895 O O . TYR B 1 166 ? -15.602 -9.445 -23.875 1 93.31 166 TYR B O 1
ATOM 3903 N N . LYS B 1 167 ? -17.547 -8.25 -23.5 1 95.62 167 LYS B N 1
ATOM 3904 C CA . LYS B 1 167 ? -17.719 -7.945 -24.922 1 95.62 167 LYS B CA 1
ATOM 3905 C C . LYS B 1 167 ? -16.672 -6.945 -25.406 1 95.62 167 LYS B C 1
ATOM 3907 O O . LYS B 1 167 ? -16.359 -5.977 -24.719 1 95.62 167 LYS B O 1
ATOM 3912 N N . PRO B 1 168 ? -16.109 -7.293 -26.609 1 95.31 168 PRO B N 1
ATOM 3913 C CA . PRO B 1 168 ? -15.117 -6.359 -27.141 1 95.31 168 PRO B CA 1
ATOM 3914 C C . PRO B 1 168 ? -15.617 -4.918 -27.172 1 95.31 168 PRO B C 1
ATOM 3916 O O . PRO B 1 168 ? -16.781 -4.668 -27.5 1 95.31 168 PRO B O 1
ATOM 3919 N N . GLY B 1 169 ? -14.734 -4.02 -26.703 1 96.25 169 GLY B N 1
ATOM 3920 C CA . GLY B 1 169 ? -15.078 -2.607 -26.75 1 96.25 169 GLY B CA 1
ATOM 3921 C C . GLY B 1 169 ? -15.781 -2.113 -25.5 1 96.25 169 GLY B C 1
ATOM 3922 O O . GLY B 1 169 ? -16 -0.912 -25.344 1 96.25 169 GLY B O 1
ATOM 3923 N N . THR B 1 170 ? -16.109 -2.99 -24.625 1 97.12 170 THR B N 1
ATOM 3924 C CA . THR B 1 170 ? -16.734 -2.586 -23.375 1 97.12 170 THR B CA 1
ATOM 3925 C C . THR B 1 170 ? -15.836 -1.642 -22.594 1 97.12 170 THR B C 1
ATOM 3927 O O . THR B 1 170 ? -14.656 -1.934 -22.375 1 97.12 170 THR B O 1
ATOM 3930 N N . PRO B 1 171 ? -16.359 -0.438 -22.203 1 98 171 PRO B N 1
ATOM 3931 C CA . PRO B 1 171 ? -15.562 0.426 -21.328 1 98 171 PRO B CA 1
ATOM 3932 C C . PRO B 1 171 ? -15.273 -0.211 -19.969 1 98 171 PRO B C 1
ATOM 3934 O O . PRO B 1 171 ? -16.172 -0.817 -19.375 1 98 171 PRO B O 1
ATOM 3937 N N . LEU B 1 172 ? -14.039 -0.125 -19.5 1 97.69 172 LEU B N 1
ATOM 3938 C CA . LEU B 1 172 ? -13.625 -0.813 -18.281 1 97.69 172 LEU B CA 1
ATOM 3939 C C . LEU B 1 172 ? -13.172 0.184 -17.219 1 97.69 172 LEU B C 1
ATOM 3941 O O . LEU B 1 172 ? -12.281 1 -17.469 1 97.69 172 LEU B O 1
ATOM 3945 N N . PRO B 1 173 ? -13.797 0.198 -16.016 1 97.56 173 PRO B N 1
ATOM 3946 C CA . PRO B 1 173 ? -13.273 0.944 -14.867 1 97.56 173 PRO B CA 1
ATOM 3947 C C . PRO B 1 173 ? -12.156 0.2 -14.141 1 97.56 173 PRO B C 1
ATOM 3949 O O . PRO B 1 173 ? -11.852 -0.946 -14.477 1 97.56 173 PRO B O 1
ATOM 3952 N N . ILE B 1 174 ? -11.555 0.879 -13.211 1 96.81 174 ILE B N 1
ATOM 3953 C CA . ILE B 1 174 ? -10.586 0.21 -12.352 1 96.81 174 ILE B CA 1
ATOM 3954 C C . ILE B 1 174 ? -11.32 -0.605 -11.289 1 96.81 174 ILE B C 1
ATOM 3956 O O . ILE B 1 174 ? -12.516 -0.397 -11.055 1 96.81 174 ILE B O 1
ATOM 3960 N N . PHE B 1 175 ? -10.602 -1.608 -10.742 1 95.88 175 PHE B N 1
ATOM 3961 C CA . PHE B 1 175 ? -11.102 -2.414 -9.633 1 95.88 175 PHE B CA 1
ATOM 3962 C C . PHE B 1 175 ? -10.125 -2.375 -8.461 1 95.88 175 PHE B C 1
ATOM 3964 O O . PHE B 1 175 ? -8.914 -2.227 -8.656 1 95.88 175 PHE B O 1
ATOM 3971 N N . PRO B 1 176 ? -10.602 -2.512 -7.234 1 97.25 176 PRO B N 1
ATOM 3972 C CA . PRO B 1 176 ? -12.008 -2.551 -6.82 1 97.25 176 PRO B CA 1
ATOM 3973 C C . PRO B 1 176 ? -12.648 -1.165 -6.777 1 97.25 176 PRO B C 1
ATOM 3975 O O . PRO B 1 176 ? -11.953 -0.155 -6.906 1 97.25 176 PRO B O 1
ATOM 3978 N N . HIS B 1 177 ? -13.906 -1.165 -6.762 1 96.5 177 HIS B N 1
ATOM 3979 C CA . HIS B 1 177 ? -14.672 0.059 -6.531 1 96.5 177 HIS B CA 1
ATOM 3980 C C . HIS B 1 177 ? -15.188 0.125 -5.102 1 96.5 177 HIS B C 1
ATOM 3982 O O . HIS B 1 177 ? -15.742 -0.851 -4.59 1 96.5 177 HIS B O 1
ATOM 3988 N N . SER B 1 178 ? -14.891 1.203 -4.395 1 97.12 178 SER B N 1
ATOM 3989 C CA . SER B 1 178 ? -15.422 1.45 -3.059 1 97.12 178 SER B CA 1
ATOM 3990 C C . SER B 1 178 ? -16.438 2.588 -3.066 1 97.12 178 SER B C 1
ATOM 3992 O O . SER B 1 178 ? -16.062 3.762 -3.096 1 97.12 178 SER B O 1
ATOM 3994 N N . PRO B 1 179 ? -17.656 2.143 -2.934 1 92.38 179 PRO B N 1
ATOM 3995 C CA . PRO B 1 179 ? -18.656 3.203 -2.9 1 92.38 179 PRO B CA 1
ATOM 3996 C C . PRO B 1 179 ? -18.469 4.16 -1.725 1 92.38 179 PRO B C 1
ATOM 3998 O O . PRO B 1 179 ? -18.172 3.723 -0.61 1 92.38 179 PRO B O 1
ATOM 4001 N N . GLY B 1 180 ? -18.5 5.441 -1.921 1 94.69 180 GLY B N 1
ATOM 4002 C CA . GLY B 1 180 ? -18.422 6.441 -0.867 1 94.69 180 GLY B CA 1
ATOM 4003 C C . GLY B 1 180 ? -17.016 6.934 -0.618 1 94.69 180 GLY B C 1
ATOM 4004 O O . GLY B 1 180 ? -16.797 7.898 0.12 1 94.69 180 GLY B O 1
ATOM 4005 N N . LEU B 1 181 ? -16.031 6.219 -1.241 1 98.19 181 LEU B N 1
ATOM 4006 C CA . LEU B 1 181 ? -14.633 6.605 -1.056 1 98.19 181 LEU B CA 1
ATOM 4007 C C . LEU B 1 181 ? -14.43 8.094 -1.343 1 98.19 181 LEU B C 1
ATOM 4009 O O . LEU B 1 181 ? -13.617 8.75 -0.695 1 98.19 181 LEU B O 1
ATOM 4013 N N . GLU B 1 182 ? -15.195 8.664 -2.244 1 97.75 182 GLU B N 1
ATOM 4014 C CA . GLU B 1 182 ? -15.039 10.055 -2.641 1 97.75 182 GLU B CA 1
ATOM 4015 C C . GLU B 1 182 ? -15.273 10.992 -1.459 1 97.75 182 GLU B C 1
ATOM 4017 O O . GLU B 1 182 ? -14.695 12.086 -1.4 1 97.75 182 GLU B O 1
ATOM 4022 N N . GLN B 1 183 ? -16.062 10.555 -0.473 1 98.44 183 GLN B N 1
ATOM 4023 C CA . GLN B 1 183 ? -16.375 11.391 0.684 1 98.44 183 GLN B CA 1
ATOM 4024 C C . GLN B 1 183 ? -15.281 11.312 1.739 1 98.44 183 GLN B C 1
ATOM 4026 O O . GLN B 1 183 ? -15.336 12.008 2.754 1 98.44 183 GLN B O 1
ATOM 4031 N N . ARG B 1 184 ? -14.273 10.5 1.501 1 98.56 184 ARG B N 1
ATOM 4032 C CA . ARG B 1 184 ? -13.195 10.297 2.467 1 98.56 184 ARG B CA 1
ATOM 4033 C C . ARG B 1 184 ? -11.859 10.773 1.907 1 98.56 184 ARG B C 1
ATOM 4035 O O . ARG B 1 184 ? -10.805 10.414 2.426 1 98.56 184 ARG B O 1
ATOM 4042 N N . VAL B 1 185 ? -11.977 11.555 0.806 1 98.88 185 VAL B N 1
ATOM 4043 C CA . VAL B 1 185 ? -10.82 12.211 0.204 1 98.88 185 VAL B CA 1
ATOM 4044 C C . VAL B 1 185 ? -10.703 13.633 0.75 1 98.88 185 VAL B C 1
ATOM 4046 O O . VAL B 1 185 ? -11.703 14.336 0.899 1 98.88 185 VAL B O 1
ATOM 4049 N N . TRP B 1 186 ? -9.492 14 1.086 1 98.81 186 TRP B N 1
ATOM 4050 C CA . TRP B 1 186 ? -9.148 15.32 1.595 1 98.81 186 TRP B CA 1
ATOM 4051 C C . TRP B 1 186 ? -8.156 16.016 0.675 1 98.81 186 TRP B C 1
ATOM 4053 O O . TRP B 1 186 ? -7.312 15.367 0.052 1 98.81 186 TRP B O 1
ATOM 4063 N N . TRP B 1 187 ? -8.266 17.328 0.551 1 98.5 187 TRP B N 1
ATOM 4064 C CA . TRP B 1 187 ? -7.25 18.141 -0.123 1 98.5 187 TRP B CA 1
ATOM 4065 C C . TRP B 1 187 ? -6.512 19.031 0.87 1 98.5 187 TRP B C 1
ATOM 4067 O O . TRP B 1 187 ? -7.137 19.781 1.625 1 98.5 187 TRP B O 1
ATOM 4077 N N . GLY B 1 188 ? -5.219 18.875 0.936 1 96.75 188 GLY B N 1
ATOM 4078 C CA . GLY B 1 188 ? -4.391 19.812 1.681 1 96.75 188 GLY B CA 1
ATOM 4079 C C . GLY B 1 188 ? -4.238 21.141 0.992 1 96.75 188 GLY B C 1
ATOM 4080 O O . GLY B 1 188 ? -3.666 21.234 -0.097 1 96.75 188 GLY B O 1
ATOM 4081 N N . SER B 1 189 ? -4.641 22.219 1.656 1 94.56 189 SER B N 1
ATOM 4082 C CA . SER B 1 189 ? -4.668 23.531 1.021 1 94.56 189 SER B CA 1
ATOM 4083 C C . SER B 1 189 ? -3.707 24.484 1.705 1 94.56 189 SER B C 1
ATOM 4085 O O . SER B 1 189 ? -3.768 24.688 2.922 1 94.56 189 SER B O 1
ATOM 4087 N N . GLY B 1 190 ? -2.895 25.125 0.866 1 89.94 190 GLY B N 1
ATOM 4088 C CA . GLY B 1 190 ? -2.006 26.156 1.367 1 89.94 190 GLY B CA 1
ATOM 4089 C C . GLY B 1 190 ? -2.496 27.562 1.068 1 89.94 190 GLY B C 1
ATOM 4090 O O . GLY B 1 190 ? -1.89 28.547 1.503 1 89.94 190 GLY B O 1
ATOM 4091 N N . THR B 1 191 ? -3.617 27.719 0.355 1 91.12 191 THR B N 1
ATOM 4092 C CA . THR B 1 191 ? -4.168 29.016 -0.009 1 91.12 191 THR B CA 1
ATOM 4093 C C . THR B 1 191 ? -5.691 29.016 0.077 1 91.12 191 THR B C 1
ATOM 4095 O O . THR B 1 191 ? -6.309 27.938 0.084 1 91.12 191 THR B O 1
ATOM 4098 N N . ARG B 1 192 ? -6.227 30.234 0.17 1 93.81 192 ARG B N 1
ATOM 4099 C CA . ARG B 1 192 ? -7.68 30.359 0.141 1 93.81 192 ARG B CA 1
ATOM 4100 C C . ARG B 1 192 ? -8.25 29.875 -1.188 1 93.81 192 ARG B C 1
ATOM 4102 O O . ARG B 1 192 ? -9.305 29.25 -1.227 1 93.81 192 ARG B O 1
ATOM 4109 N N . LEU B 1 193 ? -7.535 30.125 -2.221 1 94.44 193 LEU B N 1
ATOM 4110 C CA . LEU B 1 193 ? -7.988 29.719 -3.551 1 94.44 193 LEU B CA 1
ATOM 4111 C C . LEU B 1 193 ? -8.086 28.203 -3.666 1 94.44 193 LEU B C 1
ATOM 4113 O O . LEU B 1 193 ? -9.047 27.688 -4.227 1 94.44 193 LEU B O 1
ATOM 4117 N N . SER B 1 194 ? -7.066 27.547 -3.205 1 95.38 194 SER B N 1
ATOM 4118 C CA . SER B 1 194 ? -7.09 26.094 -3.277 1 95.38 194 SER B CA 1
ATOM 4119 C C . SER B 1 194 ? -8.164 25.516 -2.361 1 95.38 194 SER B C 1
ATOM 4121 O O . SER B 1 194 ? -8.734 24.453 -2.658 1 95.38 194 SER B O 1
ATOM 4123 N N . ALA B 1 195 ? -8.461 26.172 -1.272 1 97.5 195 ALA B N 1
ATOM 4124 C CA . ALA B 1 195 ? -9.547 25.734 -0.402 1 97.5 195 ALA B CA 1
ATOM 4125 C C . ALA B 1 195 ? -10.898 25.875 -1.104 1 97.5 195 ALA B C 1
ATOM 4127 O O . ALA B 1 195 ? -11.75 24.984 -0.997 1 97.5 195 ALA B O 1
ATOM 4128 N N . GLU B 1 196 ? -11.07 26.969 -1.762 1 98.25 196 GLU B N 1
ATOM 4129 C CA . GLU B 1 196 ? -12.281 27.156 -2.549 1 98.25 196 GLU B CA 1
ATOM 4130 C C . GLU B 1 196 ? -12.453 26.062 -3.59 1 98.25 196 GLU B C 1
ATOM 4132 O O . GLU B 1 196 ? -13.547 25.531 -3.768 1 98.25 196 GLU B O 1
ATOM 4137 N N . GLN B 1 197 ? -11.391 25.781 -4.262 1 98.31 197 GLN B N 1
ATOM 4138 C CA . GLN B 1 197 ? -11.43 24.75 -5.285 1 98.31 197 GLN B CA 1
ATOM 4139 C C . GLN B 1 197 ? -11.742 23.375 -4.672 1 98.31 197 GLN B C 1
ATOM 4141 O O . GLN B 1 197 ? -12.469 22.578 -5.266 1 98.31 197 GLN B O 1
ATOM 4146 N N . ALA B 1 198 ? -11.133 23.062 -3.514 1 98.5 198 ALA B N 1
ATOM 4147 C CA . ALA B 1 198 ? -11.438 21.812 -2.826 1 98.5 198 ALA B CA 1
ATOM 4148 C C . ALA B 1 198 ? -12.93 21.672 -2.564 1 98.5 198 ALA B C 1
ATOM 4150 O O . ALA B 1 198 ? -13.5 20.594 -2.74 1 98.5 198 ALA B O 1
ATOM 4151 N N . ALA B 1 199 ? -13.555 22.734 -2.17 1 98.81 199 ALA B N 1
ATOM 4152 C CA . ALA B 1 199 ? -15 22.75 -1.947 1 98.81 199 ALA B CA 1
ATOM 4153 C C . ALA B 1 199 ? -15.75 22.438 -3.236 1 98.81 199 ALA B C 1
ATOM 4155 O O . ALA B 1 199 ? -16.688 21.625 -3.236 1 98.81 199 ALA B O 1
ATOM 4156 N N . LYS B 1 200 ? -15.336 23.078 -4.312 1 98.69 200 LYS B N 1
ATOM 4157 C CA . LYS B 1 200 ? -15.984 22.844 -5.602 1 98.69 200 LYS B CA 1
ATOM 4158 C C . LYS B 1 200 ? -15.812 21.391 -6.047 1 98.69 200 LYS B C 1
ATOM 4160 O O . LYS B 1 200 ? -16.719 20.812 -6.652 1 98.69 200 LYS B O 1
ATOM 4165 N N . ASP B 1 201 ? -14.688 20.812 -5.727 1 98.56 201 ASP B N 1
ATOM 4166 C CA . ASP B 1 201 ? -14.398 19.438 -6.094 1 98.56 201 ASP B CA 1
ATOM 4167 C C . ASP B 1 201 ? -15.203 18.453 -5.238 1 98.56 201 ASP B C 1
ATOM 4169 O O . ASP B 1 201 ? -15.32 17.281 -5.574 1 98.56 201 ASP B O 1
ATOM 4173 N N . GLY B 1 202 ? -15.688 18.875 -4.121 1 98.56 202 GLY B N 1
ATOM 4174 C CA . GLY B 1 202 ? -16.484 18.031 -3.246 1 98.56 202 GLY B CA 1
ATOM 4175 C C . GLY B 1 202 ? -15.664 17.141 -2.348 1 98.56 202 GLY B C 1
ATOM 4176 O O . GLY B 1 202 ? -16.031 15.992 -2.102 1 98.56 202 GLY B O 1
ATOM 4177 N N . VAL B 1 203 ? -14.539 17.609 -1.866 1 98.81 203 VAL B N 1
ATOM 4178 C CA . VAL B 1 203 ? -13.695 16.812 -0.975 1 98.81 203 VAL B CA 1
ATOM 4179 C C . VAL B 1 203 ? -13.492 17.562 0.34 1 98.81 203 VAL B C 1
ATOM 4181 O O . VAL B 1 203 ? -13.719 18.766 0.417 1 98.81 203 VAL B O 1
ATOM 4184 N N . ASN B 1 204 ? -13.117 16.797 1.387 1 98.88 204 ASN B N 1
ATOM 4185 C CA . ASN B 1 204 ? -12.82 17.406 2.686 1 98.88 204 ASN B CA 1
ATOM 4186 C C . ASN B 1 204 ? -11.602 18.312 2.623 1 98.88 204 ASN B C 1
ATOM 4188 O O . ASN B 1 204 ? -10.836 18.266 1.657 1 98.88 204 ASN B O 1
ATOM 4192 N N . LEU B 1 205 ? -11.391 19.156 3.682 1 98.69 205 LEU B N 1
ATOM 4193 C CA . LEU B 1 205 ? -10.305 20.141 3.688 1 98.69 205 LEU B CA 1
ATOM 4194 C C . LEU B 1 205 ? -9.305 19.812 4.793 1 98.69 205 LEU B C 1
ATOM 4196 O O . LEU B 1 205 ? -9.688 19.594 5.941 1 98.69 205 LEU B O 1
ATOM 4200 N N . MET B 1 206 ? -8.102 19.703 4.422 1 97.69 206 MET B N 1
ATOM 4201 C CA . MET B 1 206 ? -6.988 19.734 5.359 1 97.69 206 MET B CA 1
ATOM 4202 C C . MET B 1 206 ? -6.219 21.047 5.246 1 97.69 206 MET B C 1
ATOM 4204 O O . MET B 1 206 ? -5.465 21.25 4.289 1 97.69 206 MET B O 1
ATOM 4208 N N . SER B 1 207 ? -6.438 21.922 6.227 1 94.19 207 SER B N 1
ATOM 4209 C CA . SER B 1 207 ? -5.672 23.172 6.215 1 94.19 207 SER B CA 1
ATOM 4210 C C . SER B 1 207 ? -4.219 22.938 6.598 1 94.19 207 SER B C 1
ATOM 4212 O O . SER B 1 207 ? -3.934 22.312 7.629 1 94.19 207 SER B O 1
ATOM 4214 N N . SER B 1 208 ? -3.398 23.359 5.816 1 81.38 208 SER B N 1
ATOM 4215 C CA . SER B 1 208 ? -1.977 23.047 5.91 1 81.38 208 SER B CA 1
ATOM 4216 C C . SER B 1 208 ? -1.362 23.641 7.176 1 81.38 208 SER B C 1
ATOM 4218 O O . SER B 1 208 ? -1.975 24.484 7.836 1 81.38 208 SER B O 1
ATOM 4220 N N . THR B 1 209 ? -0.175 23.109 7.438 1 71.69 209 THR B N 1
ATOM 4221 C CA . THR B 1 209 ? 0.592 23.594 8.578 1 71.69 209 THR B CA 1
ATOM 4222 C C . THR B 1 209 ? 1.138 25 8.312 1 71.69 209 THR B C 1
ATOM 4224 O O . THR B 1 209 ? 1.723 25.609 9.203 1 71.69 209 THR B O 1
ATOM 4227 N N . LEU B 1 210 ? 0.973 25.375 7.105 1 72.19 210 LEU B N 1
ATOM 4228 C CA . LEU B 1 210 ? 1.353 26.719 6.691 1 72.19 210 LEU B CA 1
ATOM 4229 C C . LEU B 1 210 ? 0.351 27.297 5.691 1 72.19 210 LEU B C 1
ATOM 4231 O O . LEU B 1 210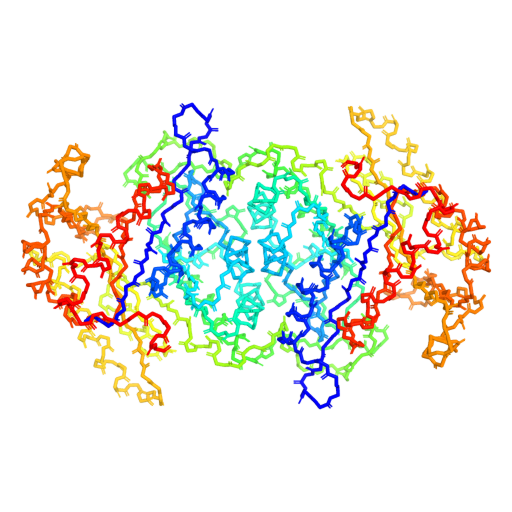 ? -0.337 26.531 5 1 72.19 210 LEU B O 1
ATOM 4235 N N . VAL B 1 211 ? 0.254 28.578 5.777 1 73.5 211 VAL B N 1
ATOM 4236 C CA . VAL B 1 211 ? -0.595 29.25 4.809 1 73.5 211 VAL B CA 1
ATOM 4237 C C . VAL B 1 211 ? 0.208 30.344 4.09 1 73.5 211 VAL B C 1
ATOM 4239 O O . VAL B 1 211 ? 0.902 31.125 4.73 1 73.5 211 VAL B O 1
ATOM 4242 N N . SER B 1 212 ? 0.16 30.219 2.797 1 70.12 212 SER B N 1
ATOM 4243 C CA . SER B 1 212 ? 0.943 31.125 1.955 1 70.12 212 SER B CA 1
ATOM 4244 C C . SER B 1 212 ? 0.269 32.469 1.823 1 70.12 212 SER B C 1
ATOM 4246 O O . SER B 1 212 ? 0.26 33.062 0.741 1 70.12 212 SER B O 1
ATOM 4248 N N . GLU B 1 213 ? -0.463 32.969 2.752 1 70.06 213 GLU B N 1
ATOM 4249 C CA . GLU B 1 213 ? -1.089 34.281 2.777 1 70.06 213 GLU B CA 1
ATOM 4250 C C . GLU B 1 213 ? -0.69 35.062 4.031 1 70.06 213 GLU B C 1
ATOM 4252 O O . GLU B 1 213 ? -1.248 34.844 5.105 1 70.06 213 GLU B O 1
ATOM 4257 N N . ALA B 1 214 ? 0.585 35.594 3.965 1 66.94 214 ALA B N 1
ATOM 4258 C CA . ALA B 1 214 ? 1.065 36.25 5.184 1 66.94 214 ALA B CA 1
ATOM 4259 C C . ALA B 1 214 ? 0.738 37.75 5.18 1 66.94 214 ALA B C 1
ATOM 4261 O O . ALA B 1 214 ? 1.232 38.5 4.332 1 66.94 214 ALA B O 1
ATOM 4262 N N . ASP B 1 215 ? -0.26 38.094 5.938 1 71.94 215 ASP B N 1
ATOM 4263 C CA . ASP B 1 215 ? -0.614 39.5 6.062 1 71.94 215 ASP B CA 1
ATOM 4264 C C . ASP B 1 215 ? -0.4 40 7.492 1 71.94 215 ASP B C 1
ATOM 4266 O O . ASP B 1 215 ? -0.947 41.031 7.887 1 71.94 215 ASP B O 1
ATOM 4270 N N . GLY B 1 216 ? 0.286 39.219 8.266 1 77 216 GLY B N 1
ATOM 4271 C CA . GLY B 1 216 ? 0.547 39.625 9.648 1 77 216 GLY B CA 1
ATOM 4272 C C . GLY B 1 216 ? -0.389 38.938 10.641 1 77 216 GLY B C 1
ATOM 4273 O O . GLY B 1 216 ? -0.12 38.938 11.844 1 77 216 GLY B O 1
ATOM 4274 N N . SER B 1 217 ? -1.41 38.438 10.133 1 82.94 217 SER B N 1
ATOM 4275 C CA .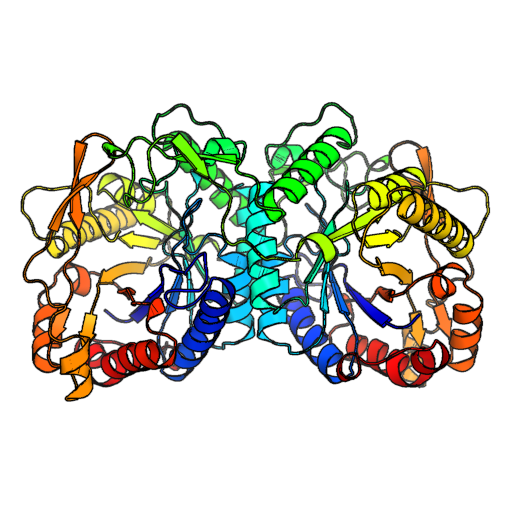 SER B 1 217 ? -2.33 37.688 10.992 1 82.94 217 SER B CA 1
ATOM 4276 C C . SER B 1 217 ? -1.704 36.406 11.492 1 82.94 217 SER B C 1
ATOM 4278 O O . SER B 1 217 ? -0.734 35.906 10.906 1 82.94 217 SER B O 1
ATOM 4280 N N . SER B 1 218 ? -2.18 35.938 12.648 1 86.69 218 SER B N 1
ATOM 4281 C CA . SER B 1 218 ? -1.721 34.656 13.148 1 86.69 218 SER B CA 1
ATOM 4282 C C . SER B 1 218 ? -2.146 33.5 12.227 1 86.69 218 SER B C 1
ATOM 4284 O O . SER B 1 218 ? -3.047 33.688 11.406 1 86.69 218 SER B O 1
ATOM 4286 N N . LEU B 1 219 ? -1.446 32.375 12.312 1 89.62 219 LEU B N 1
ATOM 4287 C CA . LEU B 1 219 ? -1.824 31.219 11.523 1 89.62 219 LEU B CA 1
ATOM 4288 C C . LEU B 1 219 ? -3.273 30.828 11.797 1 89.62 219 LEU B C 1
ATOM 4290 O O . LEU B 1 219 ? -4.008 30.469 10.867 1 89.62 219 LEU B O 1
ATOM 4294 N N . GLY B 1 220 ? -3.686 30.891 13.07 1 92.75 220 GLY B N 1
ATOM 4295 C CA . GLY B 1 220 ? -5.059 30.562 13.438 1 92.75 220 GLY B CA 1
ATOM 4296 C C . GLY B 1 220 ? -6.082 31.438 12.727 1 92.75 220 GLY B C 1
ATOM 4297 O O . GLY B 1 220 ? -7.102 30.922 12.25 1 92.75 220 GLY B O 1
ATOM 4298 N N . GLU B 1 221 ? -5.789 32.688 12.664 1 92.81 221 GLU B N 1
ATOM 4299 C CA . GLU B 1 221 ? -6.695 33.625 11.992 1 92.81 221 GLU B CA 1
ATOM 4300 C C . GLU B 1 221 ? -6.746 33.375 10.492 1 92.81 221 GLU B C 1
ATOM 4302 O O . GLU B 1 221 ? -7.816 33.406 9.883 1 92.81 221 GLU B O 1
ATOM 4307 N N . LEU B 1 222 ? -5.609 33.156 9.914 1 92.31 222 LEU B N 1
ATOM 4308 C CA . LEU B 1 222 ? -5.527 32.875 8.477 1 92.31 222 LEU B CA 1
ATOM 4309 C C . LEU B 1 222 ? -6.277 31.594 8.125 1 92.31 222 LEU B C 1
ATOM 4311 O O . LEU B 1 222 ? -7.004 31.562 7.133 1 92.31 222 LEU B O 1
ATOM 4315 N N . GLN B 1 223 ? -6.117 30.594 8.945 1 95.38 223 GLN B N 1
ATOM 4316 C CA . GLN B 1 223 ? -6.777 29.328 8.695 1 95.38 223 GLN B CA 1
ATOM 4317 C C . GLN B 1 223 ? -8.281 29.438 8.914 1 95.38 223 GLN B C 1
ATOM 4319 O O . GLN B 1 223 ? -9.07 28.812 8.195 1 95.38 223 GLN B O 1
ATOM 4324 N N . ALA B 1 224 ? -8.664 30.172 9.93 1 95.81 224 ALA B N 1
ATOM 4325 C CA . ALA B 1 224 ? -10.094 30.375 10.156 1 95.81 224 ALA B CA 1
ATOM 4326 C C . ALA B 1 224 ? -10.758 31.031 8.945 1 95.81 224 ALA B C 1
ATOM 4328 O O . ALA B 1 224 ? -11.875 30.672 8.57 1 95.81 224 ALA B O 1
ATOM 4329 N N . GLU B 1 225 ? -10.062 32 8.414 1 95.31 225 GLU B N 1
ATOM 4330 C CA . GLU B 1 225 ? -10.578 32.625 7.207 1 95.31 225 GLU B CA 1
ATOM 4331 C C . GLU B 1 225 ? -10.633 31.656 6.039 1 95.31 225 GLU B C 1
ATOM 4333 O O . GLU B 1 225 ? -11.586 31.656 5.266 1 95.31 225 GLU B O 1
ATOM 4338 N N . GLN B 1 226 ? -9.602 30.859 5.867 1 96.38 226 GLN B N 1
ATOM 4339 C CA . GLN B 1 226 ? -9.578 29.828 4.828 1 96.38 226 GLN B CA 1
ATOM 4340 C C . GLN B 1 226 ? -10.75 28.859 4.98 1 96.38 226 GLN B C 1
ATOM 4342 O O . GLN B 1 226 ? -11.391 28.5 3.992 1 96.38 226 GLN B O 1
ATOM 4347 N N . ILE B 1 227 ? -11.055 28.484 6.199 1 97.81 227 ILE B N 1
ATOM 4348 C CA . ILE B 1 227 ? -12.148 27.562 6.496 1 97.81 227 ILE B CA 1
ATOM 4349 C C . ILE B 1 227 ? -13.484 28.219 6.137 1 97.81 227 ILE B C 1
ATOM 4351 O O . ILE B 1 227 ? -14.359 27.578 5.559 1 97.81 227 ILE B O 1
ATOM 4355 N N . ARG B 1 228 ? -13.594 29.484 6.504 1 97.81 228 ARG B N 1
ATOM 4356 C CA . ARG B 1 228 ? -14.812 30.219 6.164 1 97.81 228 ARG B CA 1
ATOM 4357 C C . ARG B 1 228 ? -15.031 30.234 4.656 1 97.81 228 ARG B C 1
ATOM 4359 O O . ARG B 1 228 ? -16.141 29.969 4.184 1 97.81 228 ARG B O 1
ATOM 4366 N N . VAL B 1 229 ? -13.984 30.547 3.898 1 97.5 229 VAL B N 1
ATOM 4367 C CA . VAL B 1 229 ? -14.055 30.594 2.441 1 97.5 229 VAL B CA 1
ATOM 4368 C C . VAL B 1 229 ? -14.438 29.234 1.888 1 97.5 229 VAL B C 1
ATOM 4370 O O . VAL B 1 229 ? -15.266 29.125 0.979 1 97.5 229 VAL B O 1
ATOM 4373 N N . TYR B 1 230 ? -13.859 28.234 2.391 1 98.38 230 TYR B N 1
ATOM 4374 C CA . TYR B 1 230 ? -14.164 26.859 1.993 1 98.38 230 TYR B CA 1
ATOM 4375 C C . TYR B 1 230 ? -15.633 26.531 2.225 1 98.38 230 TYR B C 1
ATOM 4377 O O . TYR B 1 230 ? -16.312 26.016 1.334 1 98.38 230 TYR B O 1
ATOM 4385 N N . ARG B 1 231 ? -16.156 26.812 3.402 1 98.56 231 ARG B N 1
ATOM 4386 C CA . ARG B 1 231 ? -17.531 26.469 3.758 1 98.56 231 ARG B CA 1
ATOM 4387 C C . ARG B 1 231 ? -18.516 27.25 2.9 1 98.56 231 ARG B C 1
ATOM 4389 O O . ARG B 1 231 ? -19.562 26.719 2.52 1 98.56 231 ARG B O 1
ATOM 4396 N N . GLN B 1 232 ? -18.172 28.469 2.641 1 98.5 232 GLN B N 1
ATOM 4397 C CA . GLN B 1 232 ? -19.016 29.266 1.754 1 98.5 232 GLN B CA 1
ATOM 4398 C C . GLN B 1 232 ? -19.062 28.656 0.354 1 98.5 232 GLN B C 1
ATOM 4400 O O . GLN B 1 232 ? -20.141 28.5 -0.226 1 98.5 232 GLN B O 1
ATOM 4405 N N . ALA B 1 233 ? -17.891 28.375 -0.18 1 98.75 233 ALA B N 1
ATOM 4406 C CA . ALA B 1 233 ? -17.812 27.75 -1.502 1 98.75 233 ALA B CA 1
ATOM 4407 C C . ALA B 1 233 ? -18.531 26.422 -1.529 1 98.75 233 ALA B C 1
ATOM 4409 O O . ALA B 1 233 ? -19.141 26.047 -2.541 1 98.75 233 ALA B O 1
ATOM 4410 N N . TRP B 1 234 ? -18.438 25.656 -0.466 1 98.75 234 TRP B N 1
ATOM 4411 C CA . TRP B 1 234 ? -19.125 24.375 -0.36 1 98.75 234 TRP B CA 1
ATOM 4412 C C . TRP B 1 234 ? -20.641 24.547 -0.486 1 98.75 234 TRP B C 1
ATOM 4414 O O . TRP B 1 234 ? -21.297 23.812 -1.229 1 98.75 234 TRP B O 1
ATOM 4424 N N . GLN B 1 235 ? -21.172 25.469 0.276 1 98.19 235 GLN B N 1
ATOM 4425 C CA . GLN B 1 235 ? -22.594 25.766 0.23 1 98.19 235 GLN B CA 1
ATOM 4426 C C . GLN B 1 235 ? -23.031 26.156 -1.179 1 98.19 235 GLN B C 1
ATOM 4428 O O . GLN B 1 235 ? -24.078 25.719 -1.657 1 98.19 235 GLN B O 1
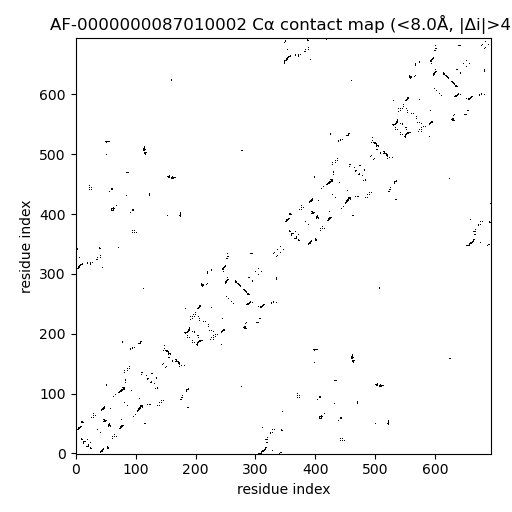ATOM 4433 N N . GLU B 1 236 ? -22.281 26.938 -1.83 1 98.44 236 GLU B N 1
ATOM 4434 C CA . GLU B 1 236 ? -22.594 27.406 -3.174 1 98.44 236 GLU B CA 1
ATOM 4435 C C . GLU B 1 236 ? -22.562 26.266 -4.188 1 98.44 236 GLU B C 1
ATOM 4437 O O . GLU B 1 236 ? -23.328 26.25 -5.148 1 98.44 236 GLU B O 1
ATOM 4442 N N . ALA B 1 237 ? -21.641 25.344 -4 1 98.19 237 ALA B N 1
ATOM 4443 C CA . ALA B 1 237 ? -21.484 24.219 -4.914 1 98.19 237 ALA B CA 1
ATOM 4444 C C . ALA B 1 237 ? -22.672 23.266 -4.805 1 98.19 237 ALA B C 1
ATOM 4446 O O . ALA B 1 237 ? -22.953 22.5 -5.734 1 98.19 237 ALA B O 1
ATOM 4447 N N . GLY B 1 238 ? -23.344 23.141 -3.613 1 98 238 GLY B N 1
ATOM 4448 C CA . GLY B 1 238 ? -24.578 22.406 -3.469 1 98 238 GLY B CA 1
ATOM 4449 C C . GLY B 1 238 ? -24.375 20.922 -3.262 1 98 238 GLY B C 1
ATOM 4450 O O . GLY B 1 238 ? -25.172 20.094 -3.729 1 98 238 GLY B O 1
ATOM 4451 N N . HIS B 1 239 ? -23.312 20.547 -2.611 1 97.25 239 HIS B N 1
ATOM 4452 C CA . HIS B 1 239 ? -23.094 19.141 -2.303 1 97.25 239 HIS B CA 1
ATOM 4453 C C . HIS B 1 239 ? -24.156 18.609 -1.348 1 97.25 239 HIS B C 1
ATOM 4455 O O . HIS B 1 239 ? -24.734 19.375 -0.579 1 97.25 239 HIS B O 1
ATOM 4461 N N . ASP B 1 240 ? -24.391 17.25 -1.317 1 96.75 240 ASP B N 1
ATOM 4462 C CA . ASP B 1 240 ? -25.484 16.641 -0.567 1 96.75 240 ASP B CA 1
ATOM 4463 C C . ASP B 1 240 ? -24.984 15.953 0.697 1 96.75 240 ASP B C 1
ATOM 4465 O O . ASP B 1 240 ? -25.688 15.125 1.281 1 96.75 240 ASP B O 1
ATOM 4469 N N . TRP B 1 241 ? -23.75 16.141 1 1 97.44 241 TRP B N 1
ATOM 4470 C CA . TRP B 1 241 ? -23.188 15.609 2.242 1 97.44 241 TRP B CA 1
ATOM 4471 C C . TRP B 1 241 ? -22.375 16.672 2.959 1 97.44 241 TRP B C 1
ATOM 4473 O O . TRP B 1 241 ? -22.125 17.75 2.414 1 97.44 241 TRP B O 1
ATOM 4483 N N . GLU B 1 242 ? -22.047 16.484 4.25 1 97.19 242 GLU B N 1
ATOM 4484 C CA . GLU B 1 242 ? -21.328 17.469 5.066 1 97.19 242 GLU B CA 1
ATOM 4485 C C . GLU B 1 242 ? -19.844 17.156 5.113 1 97.19 242 GLU B C 1
ATOM 4487 O O . GLU B 1 242 ? -19.438 16.062 5.531 1 97.19 242 GLU B O 1
ATOM 4492 N N . PRO B 1 243 ? -19.016 18.062 4.715 1 98 243 PRO B N 1
ATOM 4493 C CA . PRO B 1 243 ? -17.562 17.844 4.734 1 98 243 PRO B CA 1
ATOM 4494 C C . PRO B 1 243 ? -16.953 18.031 6.125 1 98 243 PRO B C 1
ATOM 4496 O O . PRO B 1 243 ? -17.625 18.562 7.023 1 98 243 PRO B O 1
ATOM 4499 N N . ARG B 1 244 ? -15.742 17.562 6.25 1 98.19 244 ARG B N 1
ATOM 4500 C CA . ARG B 1 244 ? -14.945 17.812 7.445 1 98.19 244 ARG B CA 1
ATOM 4501 C C . ARG B 1 244 ? -13.742 18.703 7.129 1 98.19 244 ARG B C 1
ATOM 4503 O O . ARG B 1 244 ? -13.32 18.797 5.977 1 98.19 244 ARG B O 1
ATOM 4510 N N . VAL B 1 245 ? -13.273 19.375 8.156 1 98.38 245 VAL B N 1
ATOM 4511 C CA . VAL B 1 245 ? -12.086 20.219 8.07 1 98.38 245 VAL B CA 1
ATOM 4512 C C . VAL B 1 245 ? -11.117 19.875 9.195 1 98.38 245 VAL B C 1
ATOM 4514 O O . VAL B 1 245 ? -11.531 19.641 10.336 1 98.38 245 VAL B O 1
ATOM 4517 N N . SER B 1 246 ? -9.828 19.797 8.82 1 97.69 246 SER B N 1
ATOM 4518 C CA . SER B 1 246 ? -8.812 19.547 9.836 1 97.69 246 SER B CA 1
ATOM 4519 C C . SER B 1 246 ? -7.777 20.656 9.867 1 97.69 246 SER B C 1
ATOM 4521 O O . SER B 1 246 ? -7.57 21.359 8.867 1 97.69 246 SER B O 1
ATOM 4523 N N . VAL B 1 247 ? -7.18 20.922 11.031 1 96.19 247 VAL B N 1
ATOM 4524 C CA . VAL B 1 247 ? -6.004 21.766 11.234 1 96.19 247 VAL B CA 1
ATOM 4525 C C . VAL B 1 247 ? -4.969 21.016 12.07 1 96.19 247 VAL B C 1
ATOM 4527 O O . VAL B 1 247 ? -5.293 20 12.711 1 96.19 247 VAL B O 1
ATOM 4530 N N . SER B 1 248 ? -3.754 21.406 12.016 1 94.31 248 SER B N 1
ATOM 4531 C CA . SER B 1 248 ? -2.689 20.734 12.75 1 94.31 248 SER B CA 1
ATOM 4532 C C . SER B 1 248 ? -1.985 21.703 13.703 1 94.31 248 SER B C 1
ATOM 4534 O O . SER B 1 248 ? -1.867 22.891 13.406 1 94.31 248 SER B O 1
ATOM 4536 N N . ARG B 1 249 ? -1.617 21.203 14.859 1 93.75 249 ARG B N 1
ATOM 4537 C CA . ARG B 1 249 ? -0.823 21.906 15.859 1 93.75 249 ARG B CA 1
ATOM 4538 C C . ARG B 1 249 ? 0.141 20.969 16.562 1 93.75 249 ARG B C 1
ATOM 4540 O O . ARG B 1 249 ? -0.133 19.766 16.672 1 93.75 249 ARG B O 1
ATOM 4547 N N . SER B 1 250 ? 1.292 21.531 16.953 1 93 250 SER B N 1
ATOM 4548 C CA . SER B 1 250 ? 2.129 20.828 17.922 1 93 250 SER B CA 1
ATOM 4549 C C . SER B 1 250 ? 1.7 21.156 19.359 1 93 250 SER B C 1
ATOM 4551 O O . SER B 1 250 ? 1.812 22.312 19.797 1 93 250 SER B O 1
ATOM 4553 N N . VAL B 1 251 ? 1.17 20.203 20.062 1 95.5 251 VAL B N 1
ATOM 4554 C CA . VAL B 1 251 ? 0.638 20.422 21.406 1 95.5 251 VAL B CA 1
ATOM 4555 C C . VAL B 1 251 ? 1.234 19.406 22.359 1 95.5 251 VAL B C 1
ATOM 4557 O O . VAL B 1 251 ? 1.053 18.188 22.188 1 95.5 251 VAL B O 1
ATOM 4560 N N . PHE B 1 252 ? 1.877 19.844 23.422 1 96 252 PHE B N 1
ATOM 4561 C CA . PHE B 1 252 ? 2.51 18.984 24.422 1 96 252 PHE B CA 1
ATOM 4562 C C . PHE B 1 252 ? 1.97 19.281 25.812 1 96 252 PHE B C 1
ATOM 4564 O O . PHE B 1 252 ? 2.43 20.219 26.484 1 96 252 PHE B O 1
ATOM 4571 N N . PRO B 1 253 ? 1.053 18.469 26.312 1 97.69 253 PRO B N 1
ATOM 4572 C CA . PRO B 1 253 ? 0.554 18.656 27.672 1 97.69 253 PRO B CA 1
ATOM 4573 C C . PRO B 1 253 ? 1.606 18.359 28.734 1 97.69 253 PRO B C 1
ATOM 4575 O O . PRO B 1 253 ? 2.23 17.297 28.703 1 97.69 253 PRO B O 1
ATOM 4578 N N . ILE B 1 254 ? 1.803 19.25 29.656 1 96.94 254 ILE B N 1
ATOM 4579 C CA . ILE B 1 254 ? 2.707 19.062 30.781 1 96.94 254 ILE B CA 1
ATOM 4580 C C . ILE B 1 254 ? 1.907 18.672 32.031 1 96.94 254 ILE B C 1
ATOM 4582 O O . ILE B 1 254 ? 1.266 19.531 32.656 1 96.94 254 ILE B O 1
ATOM 4586 N N . VAL B 1 255 ? 1.962 17.391 32.406 1 97.31 255 VAL B N 1
ATOM 4587 C CA . VAL B 1 255 ? 1.163 16.875 33.531 1 97.31 255 VAL B CA 1
ATOM 4588 C C . VAL B 1 255 ? 2.076 16.484 34.688 1 97.31 255 VAL B C 1
ATOM 4590 O O . VAL B 1 255 ? 1.687 16.594 35.844 1 97.31 255 VAL B O 1
ATOM 4593 N N . THR B 1 256 ? 3.309 16.047 34.406 1 96.38 256 THR B N 1
ATOM 4594 C CA . THR B 1 256 ? 4.266 15.633 35.438 1 96.38 256 THR B CA 1
ATOM 4595 C C . THR B 1 256 ? 5.562 16.422 35.312 1 96.38 256 THR B C 1
ATOM 4597 O O . THR B 1 256 ? 5.746 17.188 34.344 1 96.38 256 THR B O 1
ATOM 4600 N N . GLY B 1 257 ? 6.418 16.172 36.312 1 94.06 257 GLY B N 1
ATOM 4601 C CA . GLY B 1 257 ? 7.742 16.766 36.25 1 94.06 257 GLY B CA 1
ATOM 4602 C C . GLY B 1 257 ? 8.562 16.281 35.062 1 94.06 257 GLY B C 1
ATOM 4603 O O . GLY B 1 257 ? 9.328 17.047 34.469 1 94.06 257 GLY B O 1
ATOM 4604 N N . GLU B 1 258 ? 8.375 15.133 34.75 1 93.94 258 GLU B N 1
ATOM 4605 C CA . GLU B 1 258 ? 9.07 14.562 33.625 1 93.94 258 GLU B CA 1
ATOM 4606 C C . GLU B 1 258 ? 8.633 15.227 32.312 1 93.94 258 GLU B C 1
ATOM 4608 O O . GLU B 1 258 ? 9.461 15.5 31.438 1 93.94 258 GLU B O 1
ATOM 4613 N N . ASP B 1 259 ? 7.387 15.445 32.156 1 94.31 259 ASP B N 1
ATOM 4614 C CA . ASP B 1 259 ? 6.887 16.156 31 1 94.31 259 ASP B CA 1
ATOM 4615 C C . ASP B 1 259 ? 7.527 17.547 30.891 1 94.31 259 ASP B C 1
ATOM 4617 O O . ASP B 1 259 ? 7.895 17.969 29.797 1 94.31 259 ASP B O 1
ATOM 4621 N N . ARG B 1 260 ? 7.586 18.188 32.031 1 93.5 260 ARG B N 1
ATOM 4622 C CA . ARG B 1 260 ? 8.164 19.516 32.062 1 93.5 260 ARG B CA 1
ATOM 4623 C C . ARG B 1 260 ? 9.617 19.5 31.578 1 93.5 260 ARG B C 1
ATOM 4625 O O . ARG B 1 260 ? 10.039 20.391 30.828 1 93.5 260 ARG B O 1
ATOM 4632 N N . GLU B 1 261 ? 10.336 18.547 31.984 1 92.38 261 GLU B N 1
ATOM 4633 C CA . GLU B 1 261 ? 11.734 18.406 31.578 1 92.38 261 GLU B CA 1
ATOM 4634 C C . GLU B 1 261 ? 11.852 18.172 30.078 1 92.38 261 GLU B C 1
ATOM 4636 O O . GLU B 1 261 ? 12.766 18.688 29.438 1 92.38 261 GLU B O 1
ATOM 4641 N N . MET B 1 262 ? 10.953 17.469 29.531 1 90.44 262 MET B N 1
ATOM 4642 C CA . MET B 1 262 ? 11.039 17.047 28.141 1 90.44 262 MET B CA 1
ATOM 4643 C C . MET B 1 262 ? 10.523 18.141 27.203 1 90.44 262 MET B C 1
ATOM 4645 O O . MET B 1 262 ? 11.086 18.375 26.141 1 90.44 262 MET B O 1
ATOM 4649 N N . PHE B 1 263 ? 9.398 18.797 27.609 1 88.69 263 PHE B N 1
ATOM 4650 C CA . PHE B 1 263 ? 8.68 19.578 26.625 1 88.69 263 PHE B CA 1
ATOM 4651 C C . PHE B 1 263 ? 8.586 21.047 27.062 1 88.69 263 PHE B C 1
ATOM 4653 O O . PHE B 1 263 ? 8.156 21.906 26.297 1 88.69 263 PHE B O 1
ATOM 4660 N N . GLY B 1 264 ? 8.992 21.297 28.234 1 83.06 264 GLY B N 1
ATOM 4661 C CA . GLY B 1 264 ? 8.781 22.625 28.812 1 83.06 264 GLY B CA 1
ATOM 4662 C C . GLY B 1 264 ? 9.391 23.734 28 1 83.06 264 GLY B C 1
ATOM 4663 O O . GLY B 1 264 ? 8.883 24.859 27.984 1 83.06 264 GLY B O 1
ATOM 4664 N N . LEU B 1 265 ? 10.453 23.406 27.234 1 76.62 265 LEU B N 1
ATOM 4665 C CA . LEU B 1 265 ? 11.188 24.438 26.516 1 76.62 265 LEU B CA 1
ATOM 4666 C C . LEU B 1 265 ? 10.766 24.5 25.047 1 76.62 265 LEU B C 1
ATOM 4668 O O . LEU B 1 265 ? 11.281 25.297 24.281 1 76.62 265 LEU B O 1
ATOM 4672 N N . LEU B 1 266 ? 9.773 23.719 24.719 1 77.5 266 LEU B N 1
ATOM 4673 C CA . LEU B 1 266 ? 9.391 23.641 23.312 1 77.5 266 LEU B CA 1
ATOM 4674 C C . LEU B 1 266 ? 8.406 24.734 22.953 1 77.5 266 LEU B C 1
ATOM 4676 O O . LEU B 1 266 ? 8.219 25.047 21.781 1 77.5 266 LEU B O 1
ATOM 4680 N N . ALA B 1 267 ? 7.844 25.359 23.938 1 79.38 267 ALA B N 1
ATOM 4681 C CA . ALA B 1 267 ? 6.828 26.359 23.656 1 79.38 267 ALA B CA 1
ATOM 4682 C C . ALA B 1 267 ? 7.418 27.531 22.875 1 79.38 267 ALA B C 1
ATOM 4684 O O . ALA B 1 267 ? 8.531 27.984 23.156 1 79.38 267 ALA B O 1
ATOM 4685 N N . SER B 1 268 ? 6.68 27.766 21.828 1 74.25 268 SER B N 1
ATOM 4686 C CA . SER B 1 268 ? 7.035 28.969 21.094 1 74.25 268 SER B CA 1
ATOM 4687 C C . SER B 1 268 ? 5.949 30.031 21.219 1 74.25 268 SER B C 1
ATOM 4689 O O . SER B 1 268 ? 4.766 29.703 21.312 1 74.25 268 SER B O 1
ATOM 4691 N N . ASP B 1 269 ? 6.398 31.203 21.234 1 65.12 269 ASP B N 1
ATOM 4692 C CA . ASP B 1 269 ? 5.488 32.312 21.562 1 65.12 269 ASP B CA 1
ATOM 4693 C C . ASP B 1 269 ? 4.727 32.75 20.312 1 65.12 269 ASP B C 1
ATOM 4695 O O . ASP B 1 269 ? 3.703 33.438 20.422 1 65.12 269 ASP B O 1
ATOM 4699 N N . SER B 1 270 ? 5.328 32.531 19.188 1 70 270 SER B N 1
ATOM 4700 C CA . SER B 1 270 ? 4.656 33.125 18.047 1 70 270 SER B CA 1
ATOM 4701 C C . SER B 1 270 ? 4.746 32.219 16.812 1 70 270 SER B C 1
ATOM 4703 O O . SER B 1 270 ? 5.598 31.328 16.75 1 70 270 SER B O 1
ATOM 4705 N N . ASP B 1 271 ? 3.744 32.531 16.047 1 73 271 ASP B N 1
ATOM 4706 C CA . ASP B 1 271 ? 3.838 31.969 14.719 1 73 271 ASP B CA 1
ATOM 4707 C C . ASP B 1 271 ? 5.082 32.469 13.984 1 73 271 ASP B C 1
ATOM 4709 O O . ASP B 1 271 ? 5.637 33.5 14.344 1 73 271 ASP B O 1
ATOM 4713 N N . GLN B 1 272 ? 5.566 31.484 13.156 1 66.12 272 GLN B N 1
ATOM 4714 C CA . GLN B 1 272 ? 6.742 31.875 12.383 1 66.12 272 GLN B CA 1
ATOM 4715 C C . GLN B 1 272 ? 6.371 32.188 10.945 1 66.12 272 GLN B C 1
ATOM 4717 O O . GLN B 1 272 ? 5.484 31.562 10.367 1 66.12 272 GLN B O 1
ATOM 4722 N N . ILE B 1 273 ? 6.852 33.438 10.445 1 58.88 273 ILE B N 1
ATOM 4723 C CA . ILE B 1 273 ? 6.676 33.781 9.039 1 58.88 273 ILE B CA 1
ATOM 4724 C C . ILE B 1 273 ? 7.965 33.469 8.273 1 58.88 273 ILE B C 1
ATOM 4726 O O . ILE B 1 273 ? 9.055 33.812 8.727 1 58.88 273 ILE B O 1
ATOM 4730 N N . GLY B 1 274 ? 7.805 32.562 7.25 1 59.06 274 GLY B N 1
ATOM 4731 C CA . GLY B 1 274 ? 8.938 32.25 6.398 1 59.06 274 GLY B CA 1
ATOM 4732 C C . GLY B 1 274 ? 8.625 32.375 4.918 1 59.06 274 GLY B C 1
ATOM 4733 O O . GLY B 1 274 ? 7.473 32.594 4.539 1 59.06 274 GLY B O 1
ATOM 4734 N N . LEU B 1 275 ? 9.742 32.531 4.074 1 53.97 275 LEU B N 1
ATOM 4735 C CA . LEU B 1 275 ? 9.625 32.562 2.621 1 53.97 275 LEU B CA 1
ATOM 4736 C C . LEU B 1 275 ? 9.797 31.156 2.039 1 53.97 275 LEU B C 1
ATOM 4738 O O . LEU B 1 275 ? 10.742 30.438 2.396 1 53.97 275 LEU B O 1
ATOM 4742 N N . LEU B 1 276 ? 8.617 30.656 1.374 1 53.94 276 LEU B N 1
ATOM 4743 C CA . LEU B 1 276 ? 8.688 29.359 0.69 1 53.94 276 LEU B CA 1
ATOM 4744 C C . LEU B 1 276 ? 8.523 29.547 -0.815 1 53.94 276 LEU B C 1
ATOM 4746 O O . LEU B 1 276 ? 7.867 30.484 -1.267 1 53.94 276 LEU B O 1
ATOM 4750 N N . GLU B 1 277 ? 8.938 28.391 -1.721 1 47.88 277 GLU B N 1
ATOM 4751 C CA . GLU B 1 277 ? 8.766 28.266 -3.164 1 47.88 277 GLU B CA 1
ATOM 4752 C C . GLU B 1 277 ? 9.016 29.594 -3.873 1 47.88 277 GLU B C 1
ATOM 4754 O O . GLU B 1 277 ? 8.109 30.156 -4.492 1 47.88 277 GLU B O 1
ATOM 4759 N N . GLY B 1 278 ? 10.047 30.125 -3.975 1 43.5 278 GLY B N 1
ATOM 4760 C CA . GLY B 1 278 ? 10.336 31.203 -4.891 1 43.5 278 GLY B CA 1
ATOM 4761 C C . GLY B 1 278 ? 9.75 32.531 -4.441 1 43.5 278 GLY B C 1
ATOM 4762 O O . GLY B 1 278 ? 9.234 33.312 -5.258 1 43.5 278 GLY B O 1
ATOM 4763 N N . ALA B 1 279 ? 9.422 32.844 -2.992 1 54.72 279 ALA B N 1
ATOM 4764 C CA . ALA B 1 279 ? 9.141 34.219 -2.58 1 54.72 279 ALA B CA 1
ATOM 4765 C C . ALA B 1 279 ? 7.766 34.344 -1.938 1 54.72 279 ALA B C 1
ATOM 4767 O O . ALA B 1 279 ? 7.266 35.438 -1.704 1 54.72 279 ALA B O 1
ATOM 4768 N N . THR B 1 280 ? 7.215 33.188 -1.733 1 56.78 280 THR B N 1
ATOM 4769 C CA . THR B 1 280 ? 5.883 33.312 -1.154 1 56.78 280 THR B CA 1
ATOM 4770 C C . THR B 1 280 ? 5.957 33.375 0.369 1 56.78 280 THR B C 1
ATOM 4772 O O . THR B 1 280 ? 6.547 32.469 0.994 1 56.78 280 THR B O 1
ATOM 4775 N N . LYS B 1 281 ? 5.504 34.438 0.909 1 61.19 281 LYS B N 1
ATOM 4776 C CA . LYS B 1 281 ? 5.434 34.562 2.361 1 61.19 281 LYS B CA 1
ATOM 4777 C C . LYS B 1 281 ? 4.52 33.5 2.965 1 61.19 281 LYS B C 1
ATOM 4779 O O . LYS B 1 281 ? 3.369 33.344 2.545 1 61.19 281 LYS B O 1
ATOM 4784 N N . THR B 1 282 ? 5.137 32.688 3.893 1 66.62 282 THR B N 1
ATOM 4785 C CA . THR B 1 282 ? 4.441 31.531 4.473 1 66.62 282 THR B CA 1
ATOM 4786 C C . THR B 1 282 ? 4.441 31.609 5.996 1 66.62 282 THR B C 1
ATOM 4788 O O . THR B 1 282 ? 5.445 32 6.605 1 66.62 282 THR B O 1
ATOM 4791 N N . THR B 1 283 ? 3.287 31.469 6.602 1 62.34 283 THR B N 1
ATOM 4792 C CA . THR B 1 283 ? 3.148 31.438 8.055 1 62.34 283 THR B CA 1
ATOM 4793 C C . THR B 1 283 ? 3.1 30 8.562 1 62.34 283 THR B C 1
ATOM 4795 O O . THR B 1 283 ? 2.316 29.188 8.07 1 62.34 283 THR B O 1
ATOM 4798 N N . PHE B 1 284 ? 4.004 29.641 9.594 1 67.25 284 PHE B N 1
ATOM 4799 C CA . PHE B 1 284 ? 4.062 28.328 10.227 1 67.25 284 PHE B CA 1
ATOM 4800 C C . PHE B 1 284 ? 3.504 28.375 11.641 1 67.25 284 PHE B C 1
ATOM 4802 O O . PHE B 1 284 ? 3.705 29.359 12.359 1 67.25 284 PHE B O 1
ATOM 4809 N N . GLY B 1 285 ? 2.85 27.312 12.016 1 67.69 285 GLY B N 1
ATOM 4810 C CA . GLY B 1 285 ? 2.223 27.281 13.328 1 67.69 285 GLY B CA 1
ATOM 4811 C C . GLY B 1 285 ? 3.223 27.172 14.461 1 67.69 285 GLY B C 1
ATOM 4812 O O . GLY B 1 285 ? 4.344 26.703 14.266 1 67.69 285 GLY B O 1
ATOM 4813 N N . ARG B 1 286 ? 2.791 27.703 15.617 1 74.81 286 ARG B N 1
ATOM 4814 C CA . ARG B 1 286 ? 3.59 27.641 16.828 1 74.81 286 ARG B CA 1
ATOM 4815 C C . ARG B 1 286 ? 3.398 26.312 17.547 1 74.81 286 ARG B C 1
ATOM 4817 O O . ARG B 1 286 ? 2.475 25.547 17.234 1 74.81 286 ARG B O 1
ATOM 4824 N N . THR B 1 287 ? 4.328 26.047 18.484 1 85.38 287 THR B N 1
ATOM 4825 C CA . THR B 1 287 ? 4.25 24.875 19.359 1 85.38 287 THR B CA 1
ATOM 4826 C C . THR B 1 287 ? 3.643 25.25 20.703 1 85.38 287 THR B C 1
ATOM 4828 O O . THR B 1 287 ? 4.043 26.234 21.328 1 85.38 287 THR B O 1
ATOM 4831 N N . TYR B 1 288 ? 2.648 24.562 21.125 1 92.31 288 TYR B N 1
ATOM 4832 C CA . TYR B 1 288 ? 2.031 24.719 22.438 1 92.31 288 TYR B CA 1
ATOM 4833 C C . TYR B 1 288 ? 2.592 23.703 23.438 1 92.31 288 TYR B C 1
ATOM 4835 O O . TYR B 1 288 ? 2.572 22.5 23.172 1 92.31 288 TYR B O 1
ATOM 4843 N N . ALA B 1 289 ? 3.123 24.156 24.516 1 94.12 289 ALA B N 1
ATOM 4844 C CA . ALA B 1 289 ? 3.586 23.312 25.609 1 94.12 289 ALA B CA 1
ATOM 4845 C C . ALA B 1 289 ? 3.309 23.969 26.969 1 94.12 289 ALA B C 1
ATOM 4847 O O . ALA B 1 289 ? 3.908 24.984 27.297 1 94.12 289 ALA B O 1
ATOM 4848 N N . ALA B 1 290 ? 2.418 23.453 27.672 1 96 290 ALA B N 1
ATOM 4849 C CA . ALA B 1 290 ? 1.999 24.047 28.938 1 96 290 ALA B CA 1
ATOM 4850 C C . ALA B 1 290 ? 1.161 23.062 29.75 1 96 290 ALA B C 1
ATOM 4852 O O . ALA B 1 290 ? 0.899 21.938 29.312 1 96 290 ALA B O 1
ATOM 4853 N N . GLU B 1 291 ? 0.837 23.438 30.969 1 97.06 291 GLU B N 1
ATOM 4854 C CA . GLU B 1 291 ? -0.104 22.672 31.781 1 97.06 291 GLU B CA 1
ATOM 4855 C C . GLU B 1 291 ? -1.495 22.672 31.156 1 97.06 291 GLU B C 1
ATOM 4857 O O . GLU B 1 291 ? -1.848 23.578 30.391 1 97.06 291 GLU B O 1
ATOM 4862 N N . PRO B 1 292 ? -2.293 21.625 31.484 1 97.88 292 PRO B N 1
ATOM 4863 C CA . PRO B 1 292 ? -3.57 21.422 30.797 1 97.88 292 PRO B CA 1
ATOM 4864 C C . PRO B 1 292 ? -4.477 22.641 30.828 1 97.88 292 PRO B C 1
ATOM 4866 O O . PRO B 1 292 ? -5.09 22.984 29.812 1 97.88 292 PRO B O 1
ATOM 4869 N N . ASP B 1 293 ? -4.582 23.344 31.953 1 97.81 293 ASP B N 1
ATOM 4870 C CA . ASP B 1 293 ? -5.477 24.484 32.062 1 97.81 293 ASP B CA 1
ATOM 4871 C C . ASP B 1 293 ? -5.043 25.609 31.109 1 97.81 293 ASP B C 1
ATOM 4873 O O . ASP B 1 293 ? -5.883 26.25 30.469 1 97.81 293 ASP B O 1
ATOM 4877 N N . VAL B 1 294 ? -3.756 25.812 31.047 1 96.75 294 VAL B N 1
ATOM 4878 C CA . VAL B 1 294 ? -3.211 26.828 30.156 1 96.75 294 VAL B CA 1
ATOM 4879 C C . VAL B 1 294 ? -3.422 26.422 28.703 1 96.75 294 VAL B C 1
ATOM 4881 O O . VAL B 1 294 ? -3.799 27.25 27.875 1 96.75 294 VAL B O 1
ATOM 4884 N N . LEU B 1 295 ? -3.186 25.156 28.375 1 97 295 LEU B N 1
ATOM 4885 C CA . LEU B 1 295 ? -3.383 24.656 27.016 1 97 295 LEU B CA 1
ATOM 4886 C C . LEU B 1 295 ? -4.832 24.828 26.578 1 97 295 LEU B C 1
ATOM 4888 O O . LEU B 1 295 ? -5.098 25.219 25.438 1 97 295 LEU B O 1
ATOM 4892 N N . ILE B 1 296 ? -5.766 24.484 27.453 1 98.06 296 ILE B N 1
ATOM 4893 C CA . ILE B 1 296 ? -7.188 24.594 27.141 1 98.06 296 ILE B CA 1
ATOM 4894 C C . ILE B 1 296 ? -7.523 26.031 26.766 1 98.06 296 ILE B C 1
ATOM 4896 O O . ILE B 1 296 ? -8.18 26.266 25.75 1 98.06 296 ILE B O 1
ATOM 4900 N N . GLU B 1 297 ? -7.023 26.953 27.562 1 97.38 297 GLU B N 1
ATOM 4901 C CA . GLU B 1 297 ? -7.273 28.359 27.281 1 97.38 297 GLU B CA 1
ATOM 4902 C C . GLU B 1 297 ? -6.672 28.766 25.938 1 97.38 297 GLU B C 1
ATOM 4904 O O . GLU B 1 297 ? -7.316 29.453 25.141 1 97.38 297 GLU B O 1
ATOM 4909 N N . GLN B 1 298 ? -5.43 28.406 25.734 1 94.94 298 GLN B N 1
ATOM 4910 C CA . GLN B 1 298 ? -4.723 28.75 24.5 1 94.94 298 GLN B CA 1
ATOM 4911 C C . GLN B 1 298 ? -5.426 28.156 23.281 1 94.94 298 GLN B C 1
ATOM 4913 O O . GLN B 1 298 ? -5.617 28.859 22.281 1 94.94 298 GLN B O 1
ATOM 4918 N N . LEU B 1 299 ? -5.812 26.922 23.328 1 96.44 299 LEU B N 1
ATOM 4919 C CA . LEU B 1 299 ? -6.402 26.25 22.188 1 96.44 299 LEU B CA 1
ATOM 4920 C C . LEU B 1 299 ? -7.824 26.734 21.922 1 96.44 299 LEU B C 1
ATOM 4922 O O . LEU B 1 299 ? -8.258 26.812 20.781 1 96.44 299 LEU B O 1
ATOM 4926 N N . LYS B 1 300 ? -8.578 27.094 22.984 1 96.75 300 LYS B N 1
ATOM 4927 C CA . LYS B 1 300 ? -9.914 27.672 22.812 1 96.75 300 LYS B CA 1
ATOM 4928 C C . LYS B 1 300 ? -9.836 29.047 22.141 1 96.75 300 LYS B C 1
ATOM 4930 O O . LYS B 1 300 ? -10.773 29.453 21.469 1 96.75 300 LYS B O 1
ATOM 4935 N N . ALA B 1 301 ? -8.711 29.688 22.328 1 95.06 301 ALA B N 1
ATOM 4936 C CA . ALA B 1 301 ? -8.523 31.031 21.781 1 95.06 301 ALA B CA 1
ATOM 4937 C C . ALA B 1 301 ? -8.094 30.953 20.312 1 95.06 301 ALA B C 1
ATOM 4939 O O . ALA B 1 301 ? -8.07 31.984 19.625 1 95.06 301 ALA B O 1
ATOM 4940 N N . ASP B 1 302 ? -7.715 29.844 19.828 1 94.12 302 ASP B N 1
ATOM 4941 C CA . ASP B 1 302 ? -7.328 29.656 18.438 1 94.12 302 ASP B CA 1
ATOM 4942 C C . ASP B 1 302 ? -8.555 29.516 17.547 1 94.12 302 ASP B C 1
ATOM 4944 O O . ASP B 1 302 ? -9.234 28.484 17.562 1 94.12 302 ASP B O 1
ATOM 4948 N N . PRO B 1 303 ? -8.805 30.484 16.703 1 95.38 303 PRO B N 1
ATOM 4949 C CA . PRO B 1 303 ? -10.047 30.469 15.93 1 95.38 303 PRO B CA 1
ATOM 4950 C C . PRO B 1 303 ? -10.086 29.344 14.906 1 95.38 303 PRO B C 1
ATOM 4952 O O . PRO B 1 303 ? -11.172 28.891 14.516 1 95.38 303 PRO B O 1
ATOM 4955 N N . ALA B 1 304 ? -8.938 28.891 14.43 1 95.5 304 ALA B N 1
ATOM 4956 C CA . ALA B 1 304 ? -8.906 27.766 13.492 1 95.5 304 ALA B CA 1
ATOM 4957 C C . ALA B 1 304 ? -9.375 26.484 14.164 1 95.5 304 ALA B C 1
ATOM 4959 O O . ALA B 1 304 ? -10.078 25.672 13.547 1 95.5 304 ALA B O 1
ATOM 4960 N N . ILE B 1 305 ? -8.922 26.266 15.398 1 95.88 305 ILE B N 1
ATOM 4961 C CA . ILE B 1 305 ? -9.32 25.062 16.125 1 95.88 305 ILE B CA 1
ATOM 4962 C C . ILE B 1 305 ? -10.82 25.094 16.375 1 95.88 305 ILE B C 1
ATOM 4964 O O . ILE B 1 305 ? -11.492 24.062 16.25 1 95.88 305 ILE B O 1
ATOM 4968 N N . ALA B 1 306 ? -11.352 26.25 16.688 1 95.88 306 ALA B N 1
ATOM 4969 C CA . ALA B 1 306 ? -12.789 26.391 16.906 1 95.88 306 ALA B CA 1
ATOM 4970 C C . ALA B 1 306 ? -13.57 26.094 15.625 1 95.88 306 ALA B C 1
ATOM 4972 O O . ALA B 1 306 ? -14.672 25.531 15.68 1 95.88 306 ALA B O 1
ATOM 4973 N N . ALA B 1 307 ? -12.992 26.453 14.531 1 96.69 307 ALA B N 1
ATOM 4974 C CA . ALA B 1 307 ? -13.68 26.344 13.25 1 96.69 307 ALA B CA 1
ATOM 4975 C C . ALA B 1 307 ? -13.531 24.922 12.68 1 96.69 307 ALA B C 1
ATOM 4977 O O . ALA B 1 307 ? -14.312 24.516 11.82 1 96.69 307 ALA B O 1
ATOM 4978 N N . ALA B 1 308 ? -12.57 24.156 13.117 1 97.19 308 ALA B N 1
ATOM 4979 C CA . ALA B 1 308 ? -12.242 22.859 12.531 1 97.19 308 ALA B CA 1
ATOM 4980 C C . ALA B 1 308 ? -13.047 21.75 13.188 1 97.19 308 ALA B C 1
ATOM 4982 O O . ALA B 1 308 ? -13.578 21.922 14.289 1 97.19 308 ALA B O 1
ATOM 4983 N N . ASP B 1 309 ? -13.164 20.641 12.477 1 97.44 309 ASP B N 1
ATOM 4984 C CA . ASP B 1 309 ? -13.805 19.438 13.008 1 97.44 309 ASP B CA 1
ATOM 4985 C C . ASP B 1 309 ? -12.789 18.531 13.68 1 97.44 309 ASP B C 1
ATOM 4987 O O . ASP B 1 309 ? -13.125 17.781 14.609 1 97.44 309 ASP B O 1
ATOM 4991 N N . THR B 1 310 ? -11.531 18.531 13.156 1 97.38 310 THR B N 1
ATOM 4992 C CA . THR B 1 310 ? -10.484 17.625 13.609 1 97.38 310 THR B CA 1
ATOM 4993 C C . THR B 1 310 ? -9.188 18.391 13.883 1 97.38 310 THR B C 1
ATOM 4995 O O . THR B 1 310 ? -8.75 19.188 13.047 1 97.38 310 THR B O 1
ATOM 4998 N N . LEU B 1 311 ? -8.633 18.203 15.031 1 97.44 311 LEU B N 1
ATOM 4999 C CA . LEU B 1 311 ? -7.297 18.703 15.352 1 97.44 311 LEU B CA 1
ATOM 5000 C C . LEU B 1 311 ? -6.262 17.578 15.242 1 97.44 311 LEU B C 1
ATOM 5002 O O . LEU B 1 311 ? -6.355 16.562 15.938 1 97.44 311 LEU B O 1
ATOM 5006 N N . MET B 1 312 ? -5.328 17.734 14.359 1 96.94 312 MET B N 1
ATOM 5007 C CA . MET B 1 312 ? -4.23 16.781 14.227 1 96.94 312 MET B CA 1
ATOM 5008 C C . MET B 1 312 ? -3.014 17.25 15.023 1 96.94 312 MET B C 1
ATOM 5010 O O . MET B 1 312 ? -2.475 18.328 14.773 1 96.94 312 MET B O 1
ATOM 5014 N N . LEU B 1 313 ? -2.588 16.469 15.977 1 96.81 313 LEU B N 1
ATOM 5015 C CA . LEU B 1 313 ? -1.388 16.75 16.75 1 96.81 313 LEU B CA 1
ATOM 5016 C C . LEU B 1 313 ? -0.139 16.266 16.031 1 96.81 313 LEU B C 1
ATOM 5018 O O . LEU B 1 313 ? 0.049 15.055 15.859 1 96.81 313 LEU B O 1
ATOM 5022 N N . THR B 1 314 ? 0.696 17.203 15.578 1 94.62 314 THR B N 1
ATOM 5023 C CA . THR B 1 314 ? 1.994 16.797 15.062 1 94.62 314 THR B CA 1
ATOM 5024 C C . THR B 1 314 ? 2.865 16.219 16.172 1 94.62 314 THR B C 1
ATOM 5026 O O . THR B 1 314 ? 3.102 16.875 17.188 1 94.62 314 THR B O 1
ATOM 5029 N N . ILE B 1 315 ? 3.383 15.031 15.977 1 94.69 315 ILE B N 1
ATOM 5030 C CA . ILE B 1 315 ? 4.09 14.367 17.062 1 94.69 315 ILE B CA 1
ATOM 5031 C C . ILE B 1 315 ? 5.566 14.219 16.703 1 94.69 315 ILE B C 1
ATOM 5033 O O . ILE B 1 315 ? 5.918 14.109 15.531 1 94.69 315 ILE B O 1
ATOM 5037 N N . PRO B 1 316 ? 6.43 14.242 17.719 1 93.62 316 PRO B N 1
ATOM 5038 C CA . PRO B 1 316 ? 7.84 13.922 17.516 1 93.62 316 PRO B CA 1
ATOM 5039 C C . PRO B 1 316 ? 8.102 12.414 17.438 1 93.62 316 PRO B C 1
ATOM 5041 O O . PRO B 1 316 ? 8.57 11.828 18.422 1 93.62 316 PRO B O 1
ATOM 5044 N N . ASN B 1 317 ? 7.965 11.852 16.25 1 93.94 317 ASN B N 1
ATOM 5045 C CA . ASN B 1 317 ? 7.934 10.391 16.141 1 93.94 317 ASN B CA 1
ATOM 5046 C C . ASN B 1 317 ? 9.258 9.766 16.562 1 93.94 317 ASN B C 1
ATOM 5048 O O . ASN B 1 317 ? 9.289 8.609 17 1 93.94 317 ASN B O 1
ATOM 5052 N N . GLN B 1 318 ? 10.336 10.5 16.594 1 92.06 318 GLN B N 1
ATOM 5053 C CA . GLN B 1 318 ? 11.641 9.945 16.922 1 92.06 318 GLN B CA 1
ATOM 5054 C C . GLN B 1 318 ? 11.781 9.711 18.422 1 92.06 318 GLN B C 1
ATOM 5056 O O . GLN B 1 318 ? 12.703 9.031 18.859 1 92.06 318 GLN B O 1
ATOM 5061 N N . LEU B 1 319 ? 10.859 10.242 19.188 1 92.31 319 LEU B N 1
ATOM 5062 C CA . LEU B 1 319 ? 10.922 10.047 20.641 1 92.31 319 LEU B CA 1
ATOM 5063 C C . LEU B 1 319 ? 10.375 8.664 21.016 1 92.31 319 LEU B C 1
ATOM 5065 O O . LEU B 1 319 ? 10.469 8.258 22.172 1 92.31 319 LEU B O 1
ATOM 5069 N N . GLY B 1 320 ? 9.781 7.949 20.016 1 93.06 320 GLY B N 1
ATOM 5070 C CA . GLY B 1 320 ? 9.375 6.574 20.234 1 93.06 320 GLY B CA 1
ATOM 5071 C C . GLY B 1 320 ? 7.914 6.441 20.641 1 93.06 320 GLY B C 1
ATOM 5072 O O . GLY B 1 320 ? 7.246 7.438 20.922 1 93.06 320 GLY B O 1
ATOM 5073 N N . THR B 1 321 ? 7.477 5.23 20.719 1 97.38 321 THR B N 1
ATOM 5074 C CA . THR B 1 321 ? 6.066 4.906 20.891 1 97.38 321 THR B CA 1
ATOM 5075 C C . THR B 1 321 ? 5.594 5.301 22.297 1 97.38 321 THR B C 1
ATOM 5077 O O . THR B 1 321 ? 4.52 5.887 22.453 1 97.38 321 THR B O 1
ATOM 5080 N N . ASP B 1 322 ? 6.371 5.016 23.297 1 97.19 322 ASP B N 1
ATOM 5081 C CA . ASP B 1 322 ? 5.953 5.246 24.672 1 97.19 322 ASP B CA 1
ATOM 5082 C C . ASP B 1 322 ? 5.703 6.727 24.938 1 97.19 322 ASP B C 1
ATOM 5084 O O . ASP B 1 322 ? 4.66 7.102 25.484 1 97.19 322 ASP B O 1
ATOM 5088 N N . ILE B 1 323 ? 6.633 7.543 24.531 1 96.12 323 ILE B N 1
ATOM 5089 C CA . ILE B 1 323 ? 6.527 8.977 24.766 1 96.12 323 ILE B CA 1
ATOM 5090 C C . ILE B 1 323 ? 5.359 9.547 23.969 1 96.12 323 ILE B C 1
ATOM 5092 O O . ILE B 1 323 ? 4.578 10.352 24.484 1 96.12 323 ILE B O 1
ATOM 5096 N N . ASN B 1 324 ? 5.223 9.156 22.781 1 97.75 324 ASN B N 1
ATOM 5097 C CA . ASN B 1 324 ? 4.137 9.68 21.953 1 97.75 324 ASN B CA 1
ATOM 5098 C C . ASN B 1 324 ? 2.779 9.188 22.438 1 97.75 324 ASN B C 1
ATOM 5100 O O . ASN B 1 324 ? 1.784 9.906 22.344 1 97.75 324 ASN B O 1
ATOM 5104 N N . THR B 1 325 ? 2.73 7.953 22.922 1 98.5 325 THR B N 1
ATOM 5105 C CA . THR B 1 325 ? 1.499 7.473 23.531 1 98.5 325 THR B CA 1
ATOM 5106 C C . THR B 1 325 ? 1.119 8.336 24.734 1 98.5 325 THR B C 1
ATOM 5108 O O . THR B 1 325 ? -0.052 8.68 24.906 1 98.5 325 THR B O 1
ATOM 5111 N N . ARG B 1 326 ? 2.102 8.688 25.516 1 97.81 326 ARG B N 1
ATOM 5112 C CA . ARG B 1 326 ? 1.865 9.531 26.672 1 97.81 326 ARG B CA 1
ATOM 5113 C C . ARG B 1 326 ? 1.337 10.898 26.266 1 97.81 326 ARG B C 1
ATOM 5115 O O . ARG B 1 326 ? 0.408 11.43 26.875 1 97.81 326 ARG B O 1
ATOM 5122 N N . ILE B 1 327 ? 1.913 11.469 25.219 1 97.5 327 ILE B N 1
ATOM 5123 C CA . ILE B 1 327 ? 1.454 12.758 24.688 1 97.5 327 ILE B CA 1
ATOM 5124 C C . ILE B 1 327 ? -0.025 12.664 24.328 1 97.5 327 ILE B C 1
ATOM 5126 O O . ILE B 1 327 ? -0.825 13.516 24.719 1 97.5 327 ILE B O 1
ATOM 5130 N N . LEU B 1 328 ? -0.392 11.633 23.625 1 98.62 328 LEU B N 1
ATOM 5131 C CA . LEU B 1 328 ? -1.765 11.453 23.172 1 98.62 328 LEU B CA 1
ATOM 5132 C C . LEU B 1 328 ? -2.701 11.188 24.344 1 98.62 328 LEU B C 1
ATOM 5134 O O . LEU B 1 328 ? -3.807 11.734 24.391 1 98.62 328 LEU B O 1
ATOM 5138 N N . ASP B 1 329 ? -2.271 10.367 25.25 1 98.56 329 ASP B N 1
ATOM 5139 C CA . ASP B 1 329 ? -3.08 10.039 26.406 1 98.56 329 ASP B CA 1
ATOM 5140 C C . ASP B 1 329 ? -3.332 11.273 27.266 1 98.56 329 ASP B C 1
ATOM 5142 O O . ASP B 1 329 ? -4.453 11.492 27.734 1 98.56 329 ASP B O 1
ATOM 5146 N N . ASN B 1 330 ? -2.244 12.023 27.562 1 98.5 330 ASN B N 1
ATOM 5147 C CA . ASN B 1 330 ? -2.375 13.258 28.328 1 98.5 330 ASN B CA 1
ATOM 5148 C C . ASN B 1 330 ? -3.334 14.242 27.672 1 98.5 330 ASN B C 1
ATOM 5150 O O . ASN B 1 330 ? -4.156 14.867 28.344 1 98.5 330 ASN B O 1
ATOM 5154 N N . PHE B 1 331 ? -3.227 14.359 26.375 1 98.62 331 PHE B N 1
ATOM 5155 C CA . PHE B 1 331 ? -4.133 15.258 25.656 1 98.62 331 PHE B CA 1
ATOM 5156 C C . PHE B 1 331 ? -5.574 14.766 25.781 1 98.62 331 PHE B C 1
ATOM 5158 O O . PHE B 1 331 ? -6.484 15.555 26.047 1 98.62 331 PHE B O 1
ATOM 5165 N N . ALA B 1 332 ? -5.777 13.477 25.562 1 98.38 332 ALA B N 1
ATOM 5166 C CA . ALA B 1 332 ? -7.105 12.867 25.594 1 98.38 332 ALA B CA 1
ATOM 5167 C C . ALA B 1 332 ? -7.754 13.039 26.969 1 98.38 332 ALA B C 1
ATOM 5169 O O . ALA B 1 332 ? -8.953 13.328 27.062 1 98.38 332 ALA B O 1
ATOM 5170 N N . LYS B 1 333 ? -7.012 12.93 28.031 1 98.12 333 LYS B N 1
ATOM 5171 C CA . LYS B 1 333 ? -7.547 12.914 29.391 1 98.12 333 LYS B CA 1
ATOM 5172 C C . LYS B 1 333 ? -7.715 14.328 29.938 1 98.12 333 LYS B C 1
ATOM 5174 O O . LYS B 1 333 ? -8.695 14.617 30.625 1 98.12 333 LYS B O 1
ATOM 5179 N N . HIS B 1 334 ? -6.758 15.219 29.594 1 98.31 334 HIS B N 1
ATOM 5180 C CA . HIS B 1 334 ? -6.668 16.438 30.391 1 98.31 334 HIS B CA 1
ATOM 5181 C C . HIS B 1 334 ? -7.016 17.672 29.547 1 98.31 334 HIS B C 1
ATOM 5183 O O . HIS B 1 334 ? -7.258 18.75 30.094 1 98.31 334 HIS B O 1
ATOM 5189 N N . VAL B 1 335 ? -7.059 17.531 28.188 1 98.44 335 VAL B N 1
ATOM 5190 C CA . VAL B 1 335 ? -7.219 18.734 27.375 1 98.44 335 VAL B CA 1
ATOM 5191 C C . VAL B 1 335 ? -8.414 18.562 26.438 1 98.44 335 VAL B C 1
ATOM 5193 O O . VAL B 1 335 ? -9.336 19.391 26.453 1 98.44 335 VAL B O 1
ATOM 5196 N N . ALA B 1 336 ? -8.492 17.5 25.734 1 98.12 336 ALA B N 1
ATOM 5197 C CA . ALA B 1 336 ? -9.406 17.297 24.625 1 98.12 336 ALA B CA 1
ATOM 5198 C C . ALA B 1 336 ? -10.859 17.391 25.078 1 98.12 336 ALA B C 1
ATOM 5200 O O . ALA B 1 336 ? -11.703 17.953 24.359 1 98.12 336 ALA B O 1
ATOM 5201 N N . PRO B 1 337 ? -11.227 16.859 26.312 1 97.38 337 PRO B N 1
ATOM 5202 C CA . PRO B 1 337 ? -12.633 16.938 26.719 1 97.38 337 PRO B CA 1
ATOM 5203 C C . PRO B 1 337 ? -13.133 18.375 26.812 1 97.38 337 PRO B C 1
ATOM 5205 O O . PRO B 1 337 ? -14.281 18.656 26.469 1 97.38 337 PRO B O 1
ATOM 5208 N N . ALA B 1 338 ? -12.281 19.266 27.219 1 97.38 338 ALA B N 1
ATOM 5209 C CA . ALA B 1 338 ? -12.672 20.672 27.375 1 97.38 338 ALA B CA 1
ATOM 5210 C C . ALA B 1 338 ? -12.883 21.328 26.016 1 97.38 338 ALA B C 1
ATOM 5212 O O . ALA B 1 338 ? -13.469 22.406 25.922 1 97.38 338 ALA B O 1
ATOM 5213 N N . LEU B 1 339 ? -12.375 20.703 24.969 1 97.06 339 LEU B N 1
ATOM 5214 C CA . LEU B 1 339 ? -12.5 21.25 23.625 1 97.06 339 LEU B CA 1
ATOM 5215 C C . LEU B 1 339 ? -13.664 20.594 22.875 1 97.06 339 LEU B C 1
ATOM 5217 O O . LEU B 1 339 ? -13.867 20.859 21.688 1 97.06 339 LEU B O 1
ATOM 5221 N N . GLY B 1 340 ? -14.406 19.688 23.516 1 95.06 340 GLY B N 1
ATOM 5222 C CA . GLY B 1 340 ? -15.586 19.078 22.922 1 95.06 340 GLY B CA 1
ATOM 5223 C C . GLY B 1 340 ? -15.289 17.734 22.266 1 95.06 340 GLY B C 1
ATOM 5224 O O . GLY B 1 340 ? -16.094 17.234 21.484 1 95.06 340 GLY B O 1
ATOM 5225 N N . TRP B 1 341 ? -14.148 17.156 22.578 1 95.94 341 TRP B N 1
ATOM 5226 C CA . TRP B 1 341 ? -13.703 15.906 21.969 1 95.94 341 TRP B CA 1
ATOM 5227 C C . TRP B 1 341 ? -14.648 14.766 22.312 1 95.94 341 TRP B C 1
ATOM 5229 O O . TRP B 1 341 ? -15.109 14.648 23.453 1 95.94 341 TRP B O 1
ATOM 5239 N N . GLN B 1 342 ? -14.898 13.891 21.281 1 95.06 342 GLN B N 1
ATOM 5240 C CA . GLN B 1 342 ? -15.594 12.617 21.438 1 95.06 342 GLN B CA 1
ATOM 5241 C C . GLN B 1 342 ? -14.727 11.453 20.953 1 95.06 342 GLN B C 1
ATOM 5243 O O . GLN B 1 342 ? -14.266 11.445 19.812 1 95.06 342 GLN B O 1
ATOM 5248 N N . ALA B 1 343 ? -14.555 10.5 21.781 1 92.19 343 ALA B N 1
ATOM 5249 C CA . ALA B 1 343 ? -13.703 9.352 21.469 1 92.19 343 ALA B CA 1
ATOM 5250 C C . ALA B 1 343 ? -14.297 8.523 20.344 1 92.19 343 ALA B C 1
ATOM 5252 O O . ALA B 1 343 ? -15.508 8.578 20.078 1 92.19 343 ALA B O 1
ATOM 5253 N N . ASN B 1 344 ? -13.477 7.824 19.641 1 85.75 344 ASN B N 1
ATOM 5254 C CA . ASN B 1 344 ? -13.82 7.09 18.422 1 85.75 344 ASN B CA 1
ATOM 5255 C C . ASN B 1 344 ? -14.922 6.066 18.672 1 85.75 344 ASN B C 1
ATOM 5257 O O . ASN B 1 344 ? -15.766 5.824 17.812 1 85.75 344 ASN B O 1
ATOM 5261 N N . ALA B 1 345 ? -14.914 5.387 19.734 1 73.62 345 ALA B N 1
ATOM 5262 C CA . ALA B 1 345 ? -15.93 4.383 20.016 1 73.62 345 ALA B CA 1
ATOM 5263 C C . ALA B 1 345 ? -17.297 5.031 20.219 1 73.62 345 ALA B C 1
ATOM 5265 O O . ALA B 1 345 ? -18.328 4.348 20.188 1 73.62 345 ALA B O 1
ATOM 5266 N N . GLU B 1 346 ? -17.25 6.266 20.375 1 68.75 346 GLU B N 1
ATOM 5267 C CA . GLU B 1 346 ? -18.484 6.996 20.688 1 68.75 346 GLU B CA 1
ATOM 5268 C C . GLU B 1 346 ? -19.047 7.691 19.453 1 68.75 346 GLU B C 1
ATOM 5270 O O . GLU B 1 346 ? -20.156 8.242 19.5 1 68.75 346 GLU B O 1
ATOM 5275 N N . ILE B 1 347 ? -18.344 7.566 18.375 1 63.44 347 ILE B N 1
ATOM 5276 C CA . ILE B 1 347 ? -18.797 8.266 17.188 1 63.44 347 ILE B CA 1
ATOM 5277 C C . ILE B 1 347 ? -18.969 7.266 16.031 1 63.44 347 ILE B C 1
ATOM 5279 O O . ILE B 1 347 ? -18.219 6.305 15.93 1 63.44 347 ILE B O 1
#

Nearest PDB structures (foldseek):
  7bip-assembly1_B  TM=7.585E-01  e=3.567E-18  Streptomyces bottropensis
  6fri-assembly2_C  TM=7.188E-01  e=5.337E-14  Photobacterium leiognathi
  4uwm-assembly1_A  TM=7.005E-01  e=4.191E-14  Pseudomonas putida
  4us5-assembly2_C  TM=6.868E-01  e=2.420E-13  Streptomyces bottropensis
  5aec-assembly1_B  TM=6.704E-01  e=1.038E-13  Pseudomonas putida